Protein AF-0000000071820825 (afdb_homodimer)

pLDDT: mean 94.65, std 11.96, range [25.17, 98.94]

Solvent-accessible surface area (backbone atoms only — not comparable to full-atom values): 26387 Å² total; per-residue (Å²): 129,80,73,72,70,77,74,77,77,61,36,36,27,35,42,45,42,63,67,57,82,68,52,68,58,59,49,50,55,56,37,47,75,71,76,25,38,30,39,30,48,27,35,59,26,36,46,79,35,61,84,69,63,40,46,69,58,49,43,50,41,25,64,74,67,59,35,50,36,32,28,35,29,66,61,74,85,59,43,37,18,34,62,46,63,53,50,22,51,19,46,36,51,45,36,46,52,41,44,52,52,24,48,67,49,67,25,77,25,27,36,40,71,56,35,60,36,52,63,85,50,47,67,69,56,38,51,50,23,51,50,34,14,34,52,33,51,34,54,44,29,55,50,18,51,75,68,72,32,27,31,16,47,31,36,43,50,55,48,91,67,40,45,40,43,23,38,41,63,66,41,32,51,54,46,49,59,67,37,65,64,62,62,82,20,44,27,22,23,46,30,42,29,27,19,38,31,49,74,37,64,52,63,56,44,39,72,72,50,40,86,41,34,46,31,30,39,43,26,27,58,90,40,78,46,89,67,40,34,63,36,34,49,47,66,63,53,43,61,72,55,63,28,53,33,35,30,34,48,36,85,43,72,67,38,49,48,49,20,72,68,36,67,69,118,130,79,74,70,70,78,73,76,76,60,35,38,27,34,43,45,43,64,67,56,84,67,52,69,58,59,49,49,55,56,36,46,75,70,76,24,39,29,39,30,48,27,36,58,27,36,46,78,36,60,82,70,61,41,47,70,58,50,42,50,40,25,64,75,66,59,37,48,38,32,26,33,29,67,62,73,86,58,42,35,18,34,62,45,63,53,49,20,50,20,47,37,52,46,37,46,51,41,44,52,50,24,49,67,49,66,24,78,25,28,36,40,70,56,36,59,34,53,63,87,49,47,68,70,55,36,50,49,22,50,51,34,14,33,52,34,50,32,54,43,27,54,49,18,51,75,69,71,31,26,30,17,47,31,36,42,50,54,48,92,67,39,45,40,42,24,39,41,61,68,42,31,51,54,47,49,60,69,37,64,64,61,62,82,21,43,27,22,22,46,30,43,28,28,19,39,31,49,72,38,65,51,64,56,44,38,72,72,48,42,86,40,32,46,32,30,37,42,27,27,58,87,41,80,47,88,65,40,33,64,36,34,49,46,66,63,53,42,61,73,54,63,26,52,34,34,31,35,48,36,85,43,72,67,38,49,48,50,20,70,68,36,68,68,118

Structure (mmCIF, N/CA/C/O backbone):
data_AF-0000000071820825-model_v1
#
loop_
_entity.id
_entity.type
_entity.pdbx_description
1 polymer 'YfiH family protein'
#
loop_
_atom_site.group_PDB
_atom_site.id
_atom_site.type_symbol
_atom_site.label_atom_id
_atom_site.label_alt_id
_atom_site.label_comp_id
_atom_site.label_asym_id
_atom_site.label_entity_id
_atom_site.label_seq_id
_atom_site.pdbx_PDB_ins_code
_atom_site.Cartn_x
_atom_site.Cartn_y
_atom_site.Cartn_z
_atom_site.occupancy
_atom_site.B_iso_or_equiv
_atom_site.auth_seq_id
_atom_site.auth_comp_id
_atom_site.auth_asym_id
_atom_site.auth_atom_id
_atom_site.pdbx_PDB_model_num
ATOM 1 N N . MET A 1 1 ? 7.223 -48.406 1.362 1 25.17 1 MET A N 1
ATOM 2 C CA . MET A 1 1 ? 7.625 -47.094 0.885 1 25.17 1 MET A CA 1
ATOM 3 C C . MET A 1 1 ? 6.848 -46.688 -0.371 1 25.17 1 MET A C 1
ATOM 5 O O . MET A 1 1 ? 7.004 -47.344 -1.418 1 25.17 1 MET A O 1
ATOM 9 N N . SER A 1 2 ? 5.594 -46.375 -0.219 1 29.52 2 SER A N 1
ATOM 10 C CA . SER A 1 2 ? 4.672 -46.188 -1.338 1 29.52 2 SER A CA 1
ATOM 11 C C . SER A 1 2 ? 5.238 -45.25 -2.391 1 29.52 2 SER A C 1
ATOM 13 O O . SER A 1 2 ? 5.812 -44.219 -2.055 1 29.52 2 SER A O 1
ATOM 15 N N . GLU A 1 3 ? 5.707 -45.719 -3.484 1 28.45 3 GLU A N 1
ATOM 16 C CA . GLU A 1 3 ? 6.23 -44.938 -4.586 1 28.45 3 GLU A CA 1
ATOM 17 C C . GLU A 1 3 ? 5.336 -43.719 -4.867 1 28.45 3 GLU A C 1
ATOM 19 O O . GLU A 1 3 ? 4.145 -43.875 -5.137 1 28.45 3 GLU A O 1
ATOM 24 N N . ALA A 1 4 ? 5.578 -42.656 -4.219 1 41.69 4 ALA A N 1
ATOM 25 C CA . ALA A 1 4 ? 4.883 -41.406 -4.582 1 41.69 4 ALA A CA 1
ATOM 26 C C . ALA A 1 4 ? 4.676 -41.312 -6.09 1 41.69 4 ALA A C 1
ATOM 28 O O . ALA A 1 4 ? 5.609 -41.531 -6.863 1 41.69 4 ALA A O 1
ATOM 29 N N . THR A 1 5 ? 3.598 -41.719 -6.582 1 36.91 5 THR A N 1
ATOM 30 C CA . THR A 1 5 ? 3.289 -41.562 -8 1 36.91 5 THR A CA 1
ATOM 31 C C . THR A 1 5 ? 4.035 -40.344 -8.578 1 36.91 5 THR A C 1
ATOM 33 O O . THR A 1 5 ? 4.039 -39.281 -7.992 1 36.91 5 THR A O 1
ATOM 36 N N . PRO A 1 6 ? 4.898 -40.562 -9.633 1 41.31 6 PRO A N 1
ATOM 37 C CA . PRO A 1 6 ? 5.594 -39.438 -10.234 1 41.31 6 PRO A CA 1
ATOM 38 C C . PRO A 1 6 ? 4.664 -38.281 -10.539 1 41.31 6 PRO A C 1
ATOM 40 O O . PRO A 1 6 ? 3.59 -38.469 -11.117 1 41.31 6 PRO A O 1
ATOM 43 N N . VAL A 1 7 ? 4.488 -37.344 -9.75 1 44.97 7 VAL A N 1
ATOM 44 C CA . VAL A 1 7 ? 3.756 -36.125 -10.062 1 44.97 7 VAL A CA 1
ATOM 45 C C . VAL A 1 7 ? 3.938 -35.781 -11.539 1 44.97 7 VAL A C 1
ATOM 47 O O . VAL A 1 7 ? 5.066 -35.688 -12.031 1 44.97 7 VAL A O 1
ATOM 50 N N . GLN A 1 8 ? 3.096 -36.281 -12.531 1 51.88 8 GLN A N 1
ATOM 51 C CA . GLN A 1 8 ? 3.066 -35.875 -13.938 1 51.88 8 GLN A CA 1
ATOM 52 C C . GLN A 1 8 ? 3.469 -34.406 -14.094 1 51.88 8 GLN A C 1
ATOM 54 O O . GLN A 1 8 ? 2.816 -33.5 -13.547 1 51.88 8 GLN A O 1
ATOM 59 N N . ARG A 1 9 ? 4.797 -34.031 -14.141 1 66.06 9 ARG A N 1
ATOM 60 C CA . ARG A 1 9 ? 5.352 -32.719 -14.477 1 66.06 9 ARG A CA 1
ATOM 61 C C . ARG A 1 9 ? 5.277 -32.469 -15.977 1 66.06 9 ARG A C 1
ATOM 63 O O . ARG A 1 9 ? 5.324 -33.375 -16.781 1 66.06 9 ARG A O 1
ATOM 70 N N . PRO A 1 10 ? 4.898 -31.156 -16.406 1 91.75 10 PRO A N 1
ATOM 71 C CA . PRO A 1 10 ? 4.492 -29.906 -15.758 1 91.75 10 PRO A CA 1
ATOM 72 C C . PRO A 1 10 ? 2.986 -29.828 -15.516 1 91.75 10 PRO A C 1
ATOM 74 O O . PRO A 1 10 ? 2.211 -30.516 -16.188 1 91.75 10 PRO A O 1
ATOM 77 N N . ARG A 1 11 ? 2.525 -29.109 -14.523 1 97.19 11 ARG A N 1
ATOM 78 C CA . ARG A 1 11 ? 1.131 -28.797 -14.234 1 97.19 11 ARG A CA 1
ATOM 79 C C . ARG A 1 11 ? 0.705 -27.516 -14.938 1 97.19 11 ARG A C 1
ATOM 81 O O . ARG A 1 11 ? 1.482 -26.562 -15.031 1 97.19 11 ARG A O 1
ATOM 88 N N . PHE A 1 12 ? -0.521 -27.547 -15.469 1 98.25 12 PHE A N 1
ATOM 89 C CA . PHE A 1 12 ? -1.112 -26.375 -16.094 1 98.25 12 PHE A CA 1
ATOM 90 C C . PHE A 1 12 ? -2.416 -25.984 -15.414 1 98.25 12 PHE A C 1
ATOM 92 O O . PHE A 1 12 ? -3.217 -26.859 -15.055 1 98.25 12 PHE A O 1
ATOM 99 N N . GLY A 1 13 ? -2.625 -24.766 -15.141 1 98.44 13 GLY A N 1
ATOM 100 C CA . GLY A 1 13 ? -3.852 -24.281 -14.523 1 98.44 13 GLY A CA 1
ATOM 101 C C . GLY A 1 13 ? -4.039 -22.781 -14.648 1 98.44 13 GLY A C 1
ATOM 102 O O . GLY A 1 13 ? -3.65 -22.188 -15.656 1 98.44 13 GLY A O 1
ATOM 103 N N . ALA A 1 14 ? -4.836 -22.203 -13.766 1 98.62 14 ALA A N 1
ATOM 104 C CA . ALA A 1 14 ? -5.145 -20.766 -13.758 1 98.62 14 ALA A CA 1
ATOM 105 C C . ALA A 1 14 ? -5.277 -20.25 -12.328 1 98.62 14 ALA A C 1
ATOM 107 O O . ALA A 1 14 ? -5.426 -21.031 -11.383 1 98.62 14 ALA A O 1
ATOM 108 N N . SER A 1 15 ? -5.094 -18.969 -12.227 1 98.31 15 SER A N 1
ATOM 109 C CA . SER A 1 15 ? -5.18 -18.344 -10.914 1 98.31 15 SER A CA 1
ATOM 110 C C . SER A 1 15 ? -6.594 -17.828 -10.641 1 98.31 15 SER A C 1
ATOM 112 O O . SER A 1 15 ? -7.328 -17.484 -11.57 1 98.31 15 SER A O 1
ATOM 114 N N . MET A 1 16 ? -6.934 -17.812 -9.414 1 95.88 16 MET A N 1
ATOM 115 C CA . MET A 1 16 ? -8.211 -17.234 -8.992 1 95.88 16 MET A CA 1
ATOM 116 C C . MET A 1 16 ? -8.039 -15.789 -8.57 1 95.88 16 MET A C 1
ATOM 118 O O . MET A 1 16 ? -7.555 -15.508 -7.469 1 95.88 16 MET A O 1
ATOM 122 N N . ASP A 1 17 ? -8.523 -14.914 -9.438 1 90.31 17 ASP A N 1
ATOM 123 C CA . ASP A 1 17 ? -8.445 -13.469 -9.25 1 90.31 17 ASP A CA 1
ATOM 124 C C . ASP A 1 17 ? -9.469 -12.992 -8.227 1 90.31 17 ASP A C 1
ATOM 126 O O . ASP A 1 17 ? -10.477 -13.664 -7.992 1 90.31 17 ASP A O 1
ATOM 130 N N . ILE A 1 18 ? -9.219 -11.836 -7.613 1 93.25 18 ILE A N 1
ATOM 131 C CA . ILE A 1 18 ? -10.117 -11.266 -6.617 1 93.25 18 ILE A CA 1
ATOM 132 C C . ILE A 1 18 ? -11.484 -10.992 -7.25 1 93.25 18 ILE A C 1
ATOM 134 O O . ILE A 1 18 ? -12.492 -10.898 -6.551 1 93.25 18 ILE A O 1
ATOM 138 N N . ARG A 1 19 ? -11.547 -10.977 -8.562 1 90.31 19 ARG A N 1
ATOM 139 C CA . ARG A 1 19 ? -12.773 -10.688 -9.297 1 90.31 19 ARG A CA 1
ATOM 140 C C . ARG A 1 19 ? -13.672 -11.922 -9.352 1 90.31 19 ARG A C 1
ATOM 142 O O . ARG A 1 19 ? -14.859 -11.82 -9.688 1 90.31 19 ARG A O 1
ATOM 149 N N . TYR A 1 20 ? -13.047 -13.055 -9.094 1 89.88 20 TYR A N 1
ATOM 150 C CA . TYR A 1 20 ? -13.82 -14.289 -9.219 1 89.88 20 TYR A CA 1
ATOM 151 C C . TYR A 1 20 ? -14.766 -14.461 -8.039 1 89.88 20 TYR A C 1
ATOM 153 O O . TYR A 1 20 ? -14.414 -14.141 -6.898 1 89.88 20 TYR A O 1
ATOM 161 N N . ALA A 1 21 ? -15.969 -14.891 -8.336 1 84.56 21 ALA A N 1
ATOM 162 C CA . ALA A 1 21 ? -16.953 -15.211 -7.297 1 84.56 21 ALA A CA 1
ATOM 163 C C . ALA A 1 21 ? -17.109 -16.719 -7.137 1 84.56 21 ALA A C 1
ATOM 165 O O . ALA A 1 21 ? -17.828 -17.188 -6.262 1 84.56 21 ALA A O 1
ATOM 166 N N . ASP A 1 22 ? -16.391 -17.453 -7.734 1 87.12 22 ASP A N 1
ATOM 167 C CA . ASP A 1 22 ? -16.5 -18.906 -7.762 1 87.12 22 ASP A CA 1
ATOM 168 C C . ASP A 1 22 ? -15.977 -19.531 -6.465 1 87.12 22 ASP A C 1
ATOM 170 O O . ASP A 1 22 ? -15.039 -19 -5.855 1 87.12 22 ASP A O 1
ATOM 174 N N . GLU A 1 23 ? -16.594 -20.609 -6.133 1 96.06 23 GLU A N 1
ATOM 175 C CA . GLU A 1 23 ? -15.945 -21.5 -5.176 1 96.06 23 GLU A CA 1
ATOM 176 C C . GLU A 1 23 ? -14.742 -22.203 -5.805 1 96.06 23 GLU A C 1
ATOM 178 O O . GLU A 1 23 ? -14.719 -22.438 -7.016 1 96.06 23 GLU A O 1
ATOM 183 N N . VAL A 1 24 ? -13.766 -22.562 -4.965 1 98.38 24 VAL A N 1
ATOM 184 C CA . VAL A 1 24 ? -12.562 -23.219 -5.453 1 98.38 24 VAL A CA 1
ATOM 185 C C . VAL A 1 24 ? -12.93 -24.531 -6.148 1 98.38 24 VAL A C 1
ATOM 187 O O . VAL A 1 24 ? -12.391 -24.844 -7.215 1 98.38 24 VAL A O 1
ATOM 190 N N . ALA A 1 25 ? -13.93 -25.234 -5.621 1 98.31 25 ALA A N 1
ATOM 191 C CA . ALA A 1 25 ? -14.359 -26.516 -6.203 1 98.31 25 ALA A CA 1
ATOM 192 C C . ALA A 1 25 ? -14.938 -26.297 -7.602 1 98.31 25 ALA A C 1
ATOM 194 O O . ALA A 1 25 ? -14.609 -27.047 -8.531 1 98.31 25 ALA A O 1
ATOM 195 N N . SER A 1 26 ? -15.758 -25.312 -7.656 1 98.06 26 SER A N 1
ATOM 196 C CA . SER A 1 26 ? -16.359 -25 -8.945 1 98.06 26 SER A CA 1
ATOM 197 C C . SER A 1 26 ? -15.297 -24.625 -9.977 1 98.06 26 SER A C 1
ATOM 199 O O . SER A 1 26 ? -15.375 -25.047 -11.133 1 98.06 26 SER A O 1
ATOM 201 N N . PHE A 1 27 ? -14.367 -23.891 -9.602 1 98.25 27 PHE A N 1
ATOM 202 C CA . PHE A 1 27 ? -13.305 -23.453 -10.5 1 98.25 27 PHE A CA 1
ATOM 203 C C . PHE A 1 27 ? -12.422 -24.625 -10.906 1 98.25 27 PHE A C 1
ATOM 205 O O . PHE A 1 27 ? -12.039 -24.75 -12.07 1 98.25 27 PHE A O 1
ATOM 212 N N . ALA A 1 28 ? -12.07 -25.484 -9.977 1 98.5 28 ALA A N 1
ATOM 213 C CA . ALA A 1 28 ? -11.312 -26.703 -10.266 1 98.5 28 ALA A CA 1
ATOM 214 C C . ALA A 1 28 ? -12.031 -27.562 -11.305 1 98.5 28 ALA A C 1
ATOM 216 O O . ALA A 1 28 ? -11.414 -28.031 -12.266 1 98.5 28 ALA A O 1
ATOM 217 N N . GLY A 1 29 ? -13.336 -27.719 -11.078 1 98.31 29 GLY A N 1
ATOM 218 C CA . GLY A 1 29 ? -14.117 -28.484 -12.039 1 98.31 29 GLY A CA 1
ATOM 219 C C . GLY A 1 29 ? -14.094 -27.875 -13.43 1 98.31 29 GLY A C 1
ATOM 220 O O . GLY A 1 29 ? -13.969 -28.594 -14.422 1 98.31 29 GLY A O 1
ATOM 221 N N . PHE A 1 30 ? -14.188 -26.594 -13.445 1 98.06 30 PHE A N 1
ATOM 222 C CA . PHE A 1 30 ? -14.125 -25.859 -14.703 1 98.06 30 PHE A CA 1
ATOM 223 C C . PHE A 1 30 ? -12.797 -26.109 -15.406 1 98.06 30 PHE A C 1
ATOM 225 O O . PHE A 1 30 ? -12.766 -26.422 -16.594 1 98.06 30 PHE A O 1
ATOM 232 N N . LEU A 1 31 ? -11.688 -26.031 -14.703 1 98.06 31 LEU A N 1
ATOM 233 C CA . LEU A 1 31 ? -10.359 -26.203 -15.281 1 98.06 31 LEU A CA 1
ATOM 234 C C . LEU A 1 31 ? -10.195 -27.625 -15.828 1 98.06 31 LEU A C 1
ATOM 236 O O . LEU A 1 31 ? -9.609 -27.812 -16.891 1 98.06 31 LEU A O 1
ATOM 240 N N . ARG A 1 32 ? -10.766 -28.578 -15.172 1 97.69 32 ARG A N 1
ATOM 241 C CA . ARG A 1 32 ? -10.594 -29.969 -15.547 1 97.69 32 ARG A CA 1
ATOM 242 C C . ARG A 1 32 ? -11.281 -30.266 -16.875 1 97.69 32 ARG A C 1
ATOM 244 O O . ARG A 1 32 ? -10.883 -31.188 -17.594 1 97.69 32 ARG A O 1
ATOM 251 N N . ARG A 1 33 ? -12.234 -29.453 -17.203 1 96.94 33 ARG A N 1
ATOM 252 C CA . ARG A 1 33 ? -12.906 -29.609 -18.5 1 96.94 33 ARG A CA 1
ATOM 253 C C . ARG A 1 33 ? -11.945 -29.328 -19.656 1 96.94 33 ARG A C 1
ATOM 255 O O . ARG A 1 33 ? -12.195 -29.75 -20.781 1 96.94 33 ARG A O 1
ATOM 262 N N . PHE A 1 34 ? -10.852 -28.656 -19.359 1 95.69 34 PHE A N 1
ATOM 263 C CA . PHE A 1 34 ? -9.906 -28.266 -20.391 1 95.69 34 PHE A CA 1
ATOM 264 C C . PHE A 1 34 ? -8.562 -28.938 -20.188 1 95.69 34 PHE A C 1
ATOM 266 O O . PHE A 1 34 ? -7.543 -28.469 -20.703 1 95.69 34 PHE A O 1
ATOM 273 N N . ASP A 1 35 ? -8.516 -29.938 -19.406 1 94.12 35 ASP A N 1
ATOM 274 C CA . ASP A 1 35 ? -7.316 -30.703 -19.094 1 94.12 35 ASP A CA 1
ATOM 275 C C . ASP A 1 35 ? -6.285 -29.844 -18.375 1 94.12 35 ASP A C 1
ATOM 277 O O . ASP A 1 35 ? -5.082 -29.953 -18.625 1 94.12 35 ASP A O 1
ATOM 281 N N . LEU A 1 36 ? -6.75 -28.906 -17.656 1 97.75 36 LEU A N 1
ATOM 282 C CA . LEU A 1 36 ? -5.941 -28.141 -16.719 1 97.75 36 LEU A CA 1
ATOM 283 C C . LEU A 1 36 ? -6.074 -28.703 -15.305 1 97.75 36 LEU A C 1
ATOM 285 O O . LEU A 1 36 ? -7.172 -29.062 -14.883 1 97.75 36 LEU A O 1
ATOM 289 N N . ASN A 1 37 ? -4.949 -28.812 -14.617 1 98.19 37 ASN A N 1
ATOM 290 C CA . ASN A 1 37 ? -4.988 -29.547 -13.359 1 98.19 37 ASN A CA 1
ATOM 291 C C . ASN A 1 37 ? -4.227 -28.812 -12.258 1 98.19 37 ASN A C 1
ATOM 293 O O . ASN A 1 37 ? -3.602 -29.453 -11.398 1 98.19 37 ASN A O 1
ATOM 297 N N . HIS A 1 38 ? -4.207 -27.516 -12.281 1 98.69 38 HIS A N 1
ATOM 298 C CA . HIS A 1 38 ? -3.551 -26.688 -11.281 1 98.69 38 HIS A CA 1
ATOM 299 C C . HIS A 1 38 ? -4.371 -25.438 -10.977 1 98.69 38 HIS A C 1
ATOM 301 O O . HIS A 1 38 ? -4.93 -24.828 -11.891 1 98.69 38 HIS A O 1
ATOM 307 N N . VAL A 1 39 ? -4.492 -25.062 -9.688 1 98.81 39 VAL A N 1
ATOM 308 C CA . VAL A 1 39 ? -5.168 -23.844 -9.242 1 98.81 39 VAL A CA 1
ATOM 309 C C . VAL A 1 39 ? -4.203 -22.984 -8.43 1 98.81 39 VAL A C 1
ATOM 311 O O . VAL A 1 39 ? -3.604 -23.453 -7.465 1 98.81 39 VAL A O 1
ATOM 314 N N . GLU A 1 40 ? -3.992 -21.812 -8.859 1 98.88 40 GLU A N 1
ATOM 315 C CA . GLU A 1 40 ? -3.309 -20.859 -7.98 1 98.88 40 GLU A CA 1
ATOM 316 C C . GLU A 1 40 ? -4.305 -20.078 -7.137 1 98.88 40 GLU A C 1
ATOM 318 O O . GLU A 1 40 ? -5.156 -19.359 -7.68 1 98.88 40 GLU A O 1
ATOM 323 N N . LEU A 1 41 ? -4.199 -20.219 -5.867 1 98.62 41 LEU A N 1
ATOM 324 C CA . LEU A 1 41 ? -5.027 -19.484 -4.918 1 98.62 41 LEU A CA 1
ATOM 325 C C . LEU A 1 41 ? -4.398 -18.141 -4.566 1 98.62 41 LEU A C 1
ATOM 327 O O . LEU A 1 41 ? -3.338 -18.094 -3.938 1 98.62 41 LEU A O 1
ATOM 331 N N . ARG A 1 42 ? -5.047 -17.078 -4.941 1 98.25 42 ARG A N 1
ATOM 332 C CA . ARG A 1 42 ? -4.508 -15.758 -4.645 1 98.25 42 ARG A CA 1
ATOM 333 C C . ARG A 1 42 ? -5.027 -15.242 -3.307 1 98.25 42 ARG A C 1
ATOM 335 O O . ARG A 1 42 ? -6.227 -15.305 -3.035 1 98.25 42 ARG A O 1
ATOM 342 N N . ALA A 1 43 ? -4.133 -14.648 -2.531 1 97.25 43 ALA A N 1
ATOM 343 C CA . ALA A 1 43 ? -4.504 -14.117 -1.221 1 97.25 43 ALA A CA 1
ATOM 344 C C . ALA A 1 43 ? -5.637 -13.102 -1.338 1 97.25 43 ALA A C 1
ATOM 346 O O . ALA A 1 43 ? -6.539 -13.07 -0.498 1 97.25 43 ALA A O 1
ATOM 347 N N . GLY A 1 44 ? -5.656 -12.234 -2.314 1 95.88 44 GLY A N 1
ATOM 348 C CA . GLY A 1 44 ? -6.734 -11.281 -2.508 1 95.88 44 GLY A CA 1
ATOM 349 C C . GLY A 1 44 ? -8.102 -11.93 -2.57 1 95.88 44 GLY A C 1
ATOM 350 O O . GLY A 1 44 ? -9.039 -11.477 -1.907 1 95.88 44 GLY A O 1
ATOM 351 N N . TYR A 1 45 ? -8.195 -13.023 -3.375 1 96.5 45 TYR A N 1
ATOM 352 C CA . TYR A 1 45 ? -9.43 -13.797 -3.494 1 96.5 45 TYR A CA 1
ATOM 353 C C . TYR A 1 45 ? -9.812 -14.422 -2.158 1 96.5 45 TYR A C 1
ATOM 355 O O . TYR A 1 45 ? -10.953 -14.281 -1.703 1 96.5 45 TYR A O 1
ATOM 363 N N . LEU A 1 46 ? -8.859 -15.031 -1.512 1 97.12 46 LEU A N 1
ATOM 364 C CA . LEU A 1 46 ? -9.117 -15.727 -0.256 1 97.12 46 LEU A CA 1
ATOM 365 C C . LEU A 1 46 ? -9.5 -14.734 0.842 1 97.12 46 LEU A C 1
ATOM 367 O O . LEU A 1 46 ? -10.266 -15.078 1.749 1 97.12 46 LEU A O 1
ATOM 371 N N . ASP A 1 47 ? -8.969 -13.516 0.752 1 96.69 47 ASP A N 1
ATOM 372 C CA . ASP A 1 47 ? -9.242 -12.508 1.77 1 96.69 47 ASP A CA 1
ATOM 373 C C . ASP A 1 47 ? -10.695 -12.047 1.716 1 96.69 47 ASP A C 1
ATOM 375 O O . ASP A 1 47 ? -11.281 -11.703 2.744 1 96.69 47 ASP A O 1
ATOM 379 N N . VAL A 1 48 ? -11.273 -12.055 0.505 1 96.06 48 VAL A N 1
ATOM 380 C CA . VAL A 1 48 ? -12.648 -11.578 0.39 1 96.06 48 VAL A CA 1
ATOM 381 C C . VAL A 1 48 ? -13.609 -12.766 0.358 1 96.06 48 VAL A C 1
ATOM 383 O O . VAL A 1 48 ? -14.828 -12.594 0.323 1 96.06 48 VAL A O 1
ATOM 386 N N . GLN A 1 49 ? -13.039 -13.992 0.34 1 94.44 49 GLN A N 1
ATOM 387 C CA . GLN A 1 49 ? -13.773 -15.242 0.449 1 94.44 49 GLN A CA 1
ATOM 388 C C . GLN A 1 49 ? -13.188 -16.141 1.533 1 94.44 49 GLN A C 1
ATOM 390 O O . GLN A 1 49 ? -12.68 -17.234 1.241 1 94.44 49 GLN A O 1
ATOM 395 N N . PRO A 1 50 ? -13.359 -15.727 2.775 1 90.31 50 PRO A N 1
ATOM 396 C CA . PRO A 1 50 ? -12.633 -16.422 3.846 1 90.31 50 PRO A CA 1
ATOM 397 C C . PRO A 1 50 ? -13.055 -17.875 3.994 1 90.31 50 PRO A C 1
ATOM 399 O O . PRO A 1 50 ? -12.258 -18.703 4.453 1 90.31 50 PRO A O 1
ATOM 402 N N . GLY A 1 51 ? -14.203 -18.234 3.623 1 91.62 51 GLY A N 1
ATOM 403 C CA . GLY A 1 51 ? -14.656 -19.609 3.672 1 91.62 51 GLY A CA 1
ATOM 404 C C . GLY A 1 51 ? -13.852 -20.531 2.773 1 91.62 51 GLY A C 1
ATOM 405 O O . GLY A 1 51 ? -13.828 -21.75 2.982 1 91.62 51 GLY A O 1
ATOM 406 N N . GLU A 1 52 ? -13.18 -20 1.8 1 94.69 52 GLU A N 1
ATOM 407 C CA . GLU A 1 52 ? -12.445 -20.781 0.817 1 94.69 52 GLU A CA 1
ATOM 408 C C . GLU A 1 52 ? -11.023 -21.062 1.291 1 94.69 52 GLU A C 1
ATOM 410 O O . GLU A 1 52 ? -10.273 -21.797 0.632 1 94.69 52 GLU A O 1
ATOM 415 N N . ARG A 1 53 ? -10.633 -20.578 2.463 1 95.38 53 ARG A N 1
ATOM 416 C CA . ARG A 1 53 ? -9.273 -20.719 2.971 1 95.38 53 ARG A CA 1
ATOM 417 C C . ARG A 1 53 ? -9.141 -21.984 3.82 1 95.38 53 ARG A C 1
ATOM 419 O O . ARG A 1 53 ? -8.031 -22.344 4.219 1 95.38 53 ARG A O 1
ATOM 426 N N . ASP A 1 54 ? -10.125 -22.719 3.977 1 97.12 54 ASP A N 1
ATOM 427 C CA . ASP A 1 54 ? -10.109 -23.906 4.824 1 97.12 54 ASP A CA 1
ATOM 428 C C . ASP A 1 54 ? -9.25 -25.016 4.211 1 97.12 54 ASP A C 1
ATOM 430 O O . ASP A 1 54 ? -9.578 -25.547 3.148 1 97.12 54 ASP A O 1
ATOM 434 N N . ALA A 1 55 ? -8.203 -25.406 4.906 1 98.25 55 ALA A N 1
ATOM 435 C CA . ALA A 1 55 ? -7.215 -26.344 4.383 1 98.25 55 ALA A CA 1
ATOM 436 C C . ALA A 1 55 ? -7.844 -27.703 4.121 1 98.25 55 ALA A C 1
ATOM 438 O O . ALA A 1 55 ? -7.535 -28.359 3.123 1 98.25 55 ALA A O 1
ATOM 439 N N . GLU A 1 56 ? -8.68 -28.125 5.027 1 98.19 56 GLU A N 1
ATOM 440 C CA . GLU A 1 56 ? -9.328 -29.422 4.855 1 98.19 56 GLU A CA 1
ATOM 441 C C . GLU A 1 56 ? -10.188 -29.453 3.594 1 98.19 56 GLU A C 1
ATOM 443 O O . GLU A 1 56 ? -10.141 -30.406 2.818 1 98.19 56 GLU A O 1
ATOM 448 N N . ARG A 1 57 ? -10.891 -28.406 3.449 1 97.88 57 ARG A N 1
ATOM 449 C CA . ARG A 1 57 ? -11.734 -28.297 2.262 1 97.88 57 ARG A CA 1
ATOM 450 C C . ARG A 1 57 ? -10.891 -28.25 0.994 1 97.88 57 ARG A C 1
ATOM 452 O O . ARG A 1 57 ? -11.211 -28.891 -0.002 1 97.88 57 ARG A O 1
ATOM 459 N N . LEU A 1 58 ? -9.867 -27.5 1.019 1 98.69 58 LEU A N 1
ATOM 460 C CA . LEU A 1 58 ? -9 -27.359 -0.143 1 98.69 58 LEU A CA 1
ATOM 461 C C . LEU A 1 58 ? -8.344 -28.703 -0.486 1 98.69 58 LE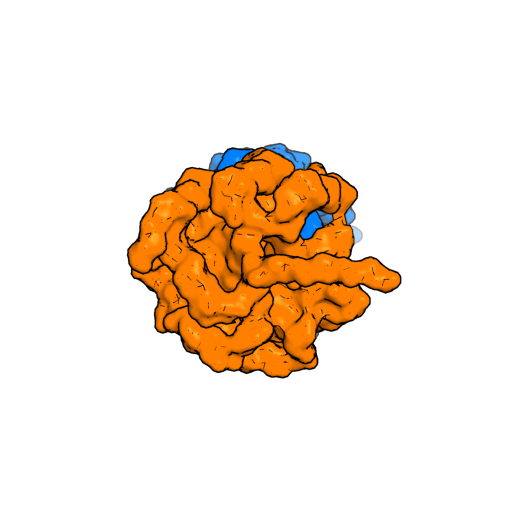U A C 1
ATOM 463 O O . LEU A 1 58 ? -8.227 -29.047 -1.661 1 98.69 58 LEU A O 1
ATOM 467 N N . ARG A 1 59 ? -7.969 -29.438 0.492 1 98.62 59 ARG A N 1
ATOM 468 C CA . ARG A 1 59 ? -7.402 -30.766 0.255 1 98.62 59 ARG A CA 1
ATOM 469 C C . ARG A 1 59 ? -8.43 -31.703 -0.372 1 98.62 59 ARG A C 1
ATOM 471 O O . ARG A 1 59 ? -8.102 -32.5 -1.266 1 98.62 59 ARG A O 1
ATOM 478 N N . ALA A 1 60 ? -9.617 -31.609 0.153 1 98.56 60 ALA A N 1
ATOM 479 C CA . ALA A 1 60 ? -10.688 -32.438 -0.4 1 98.56 60 ALA A CA 1
ATOM 480 C C . ALA A 1 60 ? -10.922 -32.094 -1.873 1 98.56 60 ALA A C 1
ATOM 482 O O . ALA A 1 60 ? -11.133 -33 -2.688 1 98.56 60 ALA A O 1
ATOM 483 N N . VAL A 1 61 ? -10.93 -30.844 -2.191 1 98.56 61 VAL A N 1
ATOM 484 C CA . VAL A 1 61 ? -11.109 -30.406 -3.57 1 98.56 61 VAL A CA 1
ATOM 485 C C . VAL A 1 61 ? -9.977 -30.938 -4.438 1 98.56 61 VAL A C 1
ATOM 487 O O . VAL A 1 61 ? -10.203 -31.422 -5.543 1 98.56 61 VAL A O 1
ATOM 490 N N . ALA A 1 62 ? -8.758 -30.859 -3.979 1 98.62 62 ALA A N 1
ATOM 491 C CA . ALA A 1 62 ? -7.598 -31.344 -4.719 1 98.62 62 ALA A CA 1
ATOM 492 C C . ALA A 1 62 ? -7.719 -32.844 -5.016 1 98.62 62 ALA A C 1
ATOM 494 O O . ALA A 1 62 ? -7.391 -33.281 -6.113 1 98.62 62 ALA A O 1
ATOM 495 N N . GLU A 1 63 ? -8.18 -33.562 -4.031 1 98.25 63 GLU A N 1
ATOM 496 C CA . GLU A 1 63 ? -8.359 -35 -4.195 1 98.25 63 GLU A CA 1
ATOM 497 C C . GLU A 1 63 ? -9.484 -35.312 -5.176 1 98.25 63 GLU A C 1
ATOM 499 O O . GLU A 1 63 ? -9.328 -36.156 -6.062 1 98.25 63 GLU A O 1
ATOM 504 N N . GLU A 1 64 ? -10.523 -34.625 -4.969 1 98.44 64 GLU A N 1
ATOM 505 C CA . GLU A 1 64 ? -11.719 -34.875 -5.773 1 98.44 64 GLU A CA 1
ATOM 506 C C . GLU A 1 64 ? -11.461 -34.594 -7.246 1 98.44 64 GLU A C 1
ATOM 508 O O . GLU A 1 64 ? -11.867 -35.375 -8.125 1 98.44 64 GLU A O 1
ATOM 513 N N . PHE A 1 65 ? -10.758 -33.5 -7.539 1 98.25 65 PHE A N 1
ATOM 514 C CA . PHE A 1 65 ? -10.633 -33.062 -8.922 1 98.25 65 PHE A CA 1
ATOM 515 C C . PHE A 1 65 ? -9.242 -33.344 -9.469 1 98.25 65 PHE A C 1
ATOM 517 O O . PHE A 1 65 ? -8.961 -33.094 -10.641 1 98.25 65 PHE A O 1
ATOM 524 N N . ASP A 1 66 ? -8.336 -33.844 -8.625 1 97.5 66 ASP A N 1
ATOM 525 C CA . ASP A 1 66 ? -6.953 -34.125 -9 1 97.5 66 ASP A CA 1
ATOM 526 C C . ASP A 1 66 ? -6.254 -32.875 -9.5 1 97.5 66 ASP A C 1
ATOM 528 O O . ASP A 1 66 ? -5.723 -32.844 -10.609 1 97.5 66 ASP A O 1
ATOM 532 N N . VAL A 1 67 ? -6.301 -31.875 -8.633 1 98.38 67 VAL A N 1
ATOM 533 C CA . VAL A 1 67 ? -5.602 -30.641 -8.945 1 98.38 67 VAL A CA 1
ATOM 534 C C . VAL A 1 67 ? -4.531 -30.375 -7.891 1 98.38 67 VAL A C 1
ATOM 536 O O . VAL A 1 67 ? -4.613 -30.875 -6.77 1 98.38 67 VAL A O 1
ATOM 539 N N . SER A 1 68 ? -3.48 -29.672 -8.289 1 98.62 68 SER A N 1
ATOM 540 C CA . SER A 1 68 ? -2.463 -29.156 -7.379 1 98.62 68 SER A CA 1
ATOM 541 C C . SER A 1 68 ? -2.66 -27.672 -7.121 1 98.62 68 SER A C 1
ATOM 543 O O . SER A 1 68 ? -3.502 -27.031 -7.758 1 98.62 68 SER A O 1
ATOM 545 N N . TYR A 1 69 ? -1.92 -27.141 -6.098 1 98.81 69 TYR A N 1
ATOM 546 C CA . TYR A 1 69 ? -2.082 -25.734 -5.734 1 98.81 69 TYR A CA 1
ATOM 547 C C . TYR A 1 69 ? -0.743 -25.016 -5.754 1 98.81 69 TYR A C 1
ATOM 549 O O . TYR A 1 69 ? 0.306 -25.625 -5.539 1 98.81 69 TYR A O 1
ATOM 557 N N . THR A 1 70 ? -0.696 -23.797 -6.051 1 98.88 70 THR A N 1
ATOM 558 C CA . THR A 1 70 ? 0.2 -22.75 -5.562 1 98.88 70 THR A CA 1
ATOM 559 C C . THR A 1 70 ? -0.588 -21.641 -4.895 1 98.88 70 THR A C 1
ATOM 561 O O . THR A 1 70 ? -1.806 -21.531 -5.062 1 98.88 70 THR A O 1
ATOM 564 N N . VAL A 1 71 ? 0.093 -20.859 -4.078 1 98.88 71 VAL A N 1
ATOM 565 C CA . VAL A 1 71 ? -0.556 -19.75 -3.389 1 98.88 71 VAL A CA 1
ATOM 566 C C . VAL A 1 71 ? 0.143 -18.438 -3.752 1 98.88 71 VAL A C 1
ATOM 568 O O . VAL A 1 71 ? 1.359 -18.312 -3.596 1 98.88 71 VAL A O 1
ATOM 571 N N . HIS A 1 72 ? -0.589 -17.547 -4.367 1 98.88 72 HIS A N 1
ATOM 572 C CA . HIS A 1 72 ? -0.067 -16.188 -4.496 1 98.88 72 HIS A CA 1
ATOM 573 C C . HIS A 1 72 ? -0.241 -15.406 -3.201 1 98.88 72 HIS A C 1
ATOM 575 O O . HIS A 1 72 ? -1.361 -15.039 -2.836 1 98.88 72 HIS A O 1
ATOM 581 N N . GLY A 1 73 ? 0.847 -15.141 -2.518 1 98.75 73 GLY A N 1
ATOM 582 C CA . GLY A 1 73 ? 0.785 -14.43 -1.251 1 98.75 73 GLY A CA 1
ATOM 583 C C . GLY A 1 73 ? 0.131 -13.062 -1.362 1 98.75 73 GLY A C 1
ATOM 584 O O . GLY A 1 73 ? -0.251 -12.641 -2.455 1 98.75 73 GLY A O 1
ATOM 585 N N . PRO A 1 74 ? -0.005 -12.398 -0.208 1 98.31 74 PRO A N 1
ATOM 586 C CA . PRO A 1 74 ? -0.595 -11.062 -0.251 1 98.31 74 PRO A CA 1
ATOM 587 C C . PRO A 1 74 ? 0.149 -10.117 -1.196 1 98.31 74 PRO A C 1
ATOM 589 O O . PRO A 1 74 ? 1.381 -10.055 -1.168 1 98.31 74 PRO A O 1
ATOM 592 N N . HIS A 1 75 ? -0.645 -9.453 -2.059 1 97.25 75 HIS A N 1
ATOM 593 C CA . HIS A 1 75 ? 0.008 -8.609 -3.049 1 97.25 75 HIS A CA 1
ATOM 594 C C . HIS A 1 75 ? -0.824 -7.363 -3.344 1 97.25 75 HIS A C 1
ATOM 596 O O . HIS A 1 75 ? -0.337 -6.422 -3.971 1 97.25 75 HIS A O 1
ATOM 602 N N . LEU A 1 76 ? -2.072 -7.375 -2.922 1 96.75 76 LEU A N 1
ATOM 603 C CA . LEU A 1 76 ? -2.92 -6.199 -3.104 1 96.75 76 LEU A CA 1
ATOM 604 C C . LEU A 1 76 ? -2.676 -5.18 -1.998 1 96.75 76 LEU A C 1
ATOM 606 O O . LEU A 1 76 ? -2.977 -5.438 -0.83 1 96.75 76 LEU A O 1
ATOM 610 N N . ASP A 1 77 ? -2.119 -4.047 -2.395 1 96.62 77 ASP A N 1
ATOM 611 C CA . ASP A 1 77 ? -1.789 -2.99 -1.442 1 96.62 77 ASP A CA 1
ATOM 612 C C . ASP A 1 77 ? -0.812 -3.492 -0.382 1 96.62 77 ASP A C 1
ATOM 614 O O . ASP A 1 77 ? -1.026 -3.287 0.814 1 96.62 77 ASP A O 1
ATOM 618 N N . VAL A 1 78 ? 0.185 -4.152 -0.812 1 98 78 VAL A N 1
ATOM 619 C CA . VAL A 1 78 ? 1.243 -4.68 0.042 1 98 78 VAL A CA 1
ATOM 620 C C . VAL A 1 78 ? 2.592 -4.117 -0.399 1 98 78 VAL A C 1
ATOM 622 O O . VAL A 1 78 ? 2.912 -4.121 -1.591 1 98 78 VAL A O 1
ATOM 625 N N . ALA A 1 79 ? 3.332 -3.598 0.553 1 98.31 79 ALA A N 1
ATOM 626 C CA . ALA A 1 79 ? 4.672 -3.07 0.3 1 98.31 79 ALA A CA 1
ATOM 627 C C . ALA A 1 79 ? 5.707 -3.764 1.177 1 98.31 79 ALA A C 1
ATOM 629 O O . ALA A 1 79 ? 5.922 -3.375 2.328 1 98.31 79 ALA A O 1
ATOM 630 N N . PRO A 1 80 ? 6.434 -4.699 0.586 1 98.69 80 PRO A N 1
ATOM 631 C CA . PRO A 1 80 ? 7.449 -5.379 1.388 1 98.69 80 PRO A CA 1
ATOM 632 C C . PRO A 1 80 ? 8.531 -4.43 1.906 1 98.69 80 PRO A C 1
ATOM 634 O O . PRO A 1 80 ? 9.188 -4.727 2.902 1 98.69 80 PRO A O 1
ATOM 637 N N . GLY A 1 81 ? 8.703 -3.316 1.207 1 98.69 81 GLY A N 1
ATOM 638 C CA . GLY A 1 81 ? 9.711 -2.344 1.599 1 98.69 81 GLY A CA 1
ATOM 639 C C . GLY A 1 81 ? 9.148 -1.188 2.4 1 98.69 81 GLY A C 1
ATOM 640 O O . GLY A 1 81 ? 9.734 -0.104 2.439 1 98.69 81 GLY A O 1
ATOM 641 N N . ASN A 1 82 ? 7.977 -1.376 3.008 1 98.69 82 ASN A N 1
ATOM 642 C CA . ASN A 1 82 ? 7.359 -0.282 3.752 1 98.69 82 ASN A CA 1
ATOM 643 C C . ASN A 1 82 ? 8.328 0.318 4.77 1 98.69 82 ASN A C 1
ATOM 645 O O . ASN A 1 82 ? 9.008 -0.413 5.488 1 98.69 82 ASN A O 1
ATOM 649 N N . VAL A 1 83 ? 8.352 1.634 4.863 1 98.06 83 VAL A N 1
ATOM 650 C CA . VAL A 1 83 ? 9.289 2.309 5.758 1 98.06 83 VAL A CA 1
ATOM 651 C C . VAL A 1 83 ? 8.766 2.252 7.191 1 98.06 83 VAL A C 1
ATOM 653 O O . VAL A 1 83 ? 9.523 2.42 8.141 1 98.06 83 VAL A O 1
ATOM 656 N N . ASN A 1 84 ? 7.473 2.072 7.355 1 98.25 84 ASN A N 1
ATOM 657 C CA . ASN A 1 84 ? 6.891 1.889 8.68 1 98.25 84 ASN A CA 1
ATOM 658 C C . ASN A 1 84 ? 7.055 0.454 9.172 1 98.25 84 ASN A C 1
ATOM 660 O O . ASN A 1 84 ? 6.559 -0.483 8.539 1 98.25 84 ASN A O 1
ATOM 664 N N . GLU A 1 85 ? 7.625 0.262 10.289 1 97.81 85 GLU A N 1
ATOM 665 C CA . GLU A 1 85 ? 8.008 -1.064 10.766 1 97.81 85 GLU A CA 1
ATOM 666 C C . GLU A 1 85 ? 6.777 -1.914 11.07 1 97.81 85 GLU A C 1
ATOM 668 O O . GLU A 1 85 ? 6.797 -3.133 10.883 1 97.81 85 GLU A O 1
ATOM 673 N N . ARG A 1 86 ? 5.723 -1.329 11.602 1 98.06 86 ARG A N 1
ATOM 674 C CA . ARG A 1 86 ? 4.508 -2.092 11.867 1 98.06 86 ARG A CA 1
ATOM 675 C C . ARG A 1 86 ? 3.93 -2.66 10.57 1 98.06 86 ARG A C 1
ATOM 677 O O . ARG A 1 86 ? 3.518 -3.822 10.531 1 98.06 86 ARG A O 1
ATOM 684 N N . LEU A 1 87 ? 3.926 -1.833 9.594 1 98.75 87 LEU A N 1
ATOM 685 C CA . LEU A 1 87 ? 3.375 -2.238 8.305 1 98.75 87 LEU A CA 1
ATOM 686 C C . LEU A 1 87 ? 4.285 -3.248 7.613 1 98.75 87 LEU A C 1
ATOM 688 O O . LEU A 1 87 ? 3.811 -4.223 7.027 1 98.75 87 LEU A O 1
ATOM 692 N N . ARG A 1 88 ? 5.59 -3.057 7.68 1 98.69 88 ARG A N 1
ATOM 693 C CA . ARG A 1 88 ? 6.531 -4.027 7.129 1 98.69 88 ARG A CA 1
ATOM 694 C C . ARG A 1 88 ? 6.383 -5.383 7.812 1 98.69 88 ARG A C 1
ATOM 696 O O . ARG A 1 88 ? 6.309 -6.414 7.145 1 98.69 88 ARG A O 1
ATOM 703 N N . ASN A 1 89 ? 6.297 -5.344 9.117 1 98.81 89 ASN A N 1
ATOM 704 C CA . ASN A 1 89 ? 6.141 -6.578 9.883 1 98.81 89 ASN A CA 1
ATOM 705 C C . ASN A 1 89 ? 4.828 -7.281 9.547 1 98.81 89 ASN A C 1
ATOM 707 O O . ASN A 1 89 ? 4.762 -8.516 9.555 1 98.81 89 ASN A O 1
ATOM 711 N N . ALA A 1 90 ? 3.826 -6.543 9.281 1 98.81 90 ALA A N 1
ATOM 712 C CA . ALA A 1 90 ? 2.543 -7.133 8.906 1 98.81 90 ALA A CA 1
ATOM 713 C C . ALA A 1 90 ? 2.635 -7.824 7.551 1 98.81 90 ALA A C 1
ATOM 715 O O . ALA A 1 90 ? 1.981 -8.844 7.32 1 98.81 90 ALA A O 1
ATOM 716 N N . ALA A 1 91 ? 3.414 -7.238 6.633 1 98.88 91 ALA A N 1
ATOM 717 C CA . ALA A 1 91 ? 3.648 -7.906 5.355 1 98.88 91 ALA A CA 1
ATOM 718 C C . ALA A 1 91 ? 4.309 -9.266 5.562 1 98.88 91 ALA A C 1
ATOM 720 O O . ALA A 1 91 ? 3.92 -10.25 4.934 1 98.88 91 ALA A O 1
ATOM 721 N N . VAL A 1 92 ? 5.238 -9.32 6.457 1 98.88 92 VAL A N 1
ATOM 722 C CA . VAL A 1 92 ? 5.895 -10.578 6.793 1 98.88 92 VAL A CA 1
ATOM 723 C C . VAL A 1 92 ? 4.875 -11.555 7.371 1 98.88 92 VAL A C 1
ATOM 725 O O . VAL A 1 92 ? 4.77 -12.695 6.906 1 98.88 92 VAL A O 1
ATOM 728 N N . ALA A 1 93 ? 4.121 -11.07 8.32 1 98.88 93 ALA A N 1
ATOM 729 C CA . ALA A 1 93 ? 3.162 -11.93 9 1 98.88 93 ALA A CA 1
ATOM 730 C C . ALA A 1 93 ? 2.119 -12.469 8.031 1 98.88 93 ALA A C 1
ATOM 732 O O . ALA A 1 93 ? 1.771 -13.656 8.078 1 98.88 93 ALA A O 1
ATOM 733 N N . ALA A 1 94 ? 1.62 -11.617 7.215 1 98.88 94 ALA A N 1
ATOM 734 C CA . ALA A 1 94 ? 0.624 -12.031 6.23 1 98.88 94 ALA A CA 1
ATOM 735 C C . ALA A 1 94 ? 1.204 -13.062 5.262 1 98.88 94 ALA A C 1
ATOM 737 O O . ALA A 1 94 ? 0.528 -14.023 4.891 1 98.88 94 ALA A O 1
ATOM 738 N N . THR A 1 95 ? 2.418 -12.852 4.84 1 98.88 95 THR A N 1
ATOM 739 C CA . THR A 1 95 ? 3.078 -13.789 3.939 1 98.88 95 THR A CA 1
ATOM 740 C C . THR A 1 95 ? 3.314 -15.133 4.633 1 98.88 95 THR A C 1
ATOM 742 O O . THR A 1 95 ? 3.119 -16.188 4.031 1 98.88 95 THR A O 1
ATOM 745 N N . LYS A 1 96 ? 3.693 -15.094 5.859 1 98.88 96 LYS A N 1
ATOM 746 C CA . LYS A 1 96 ? 3.895 -16.328 6.617 1 98.88 96 LYS A CA 1
ATOM 747 C C . LYS A 1 96 ? 2.592 -17.109 6.738 1 98.88 96 LYS A C 1
ATOM 749 O O . LYS A 1 96 ? 2.598 -18.344 6.68 1 98.88 96 LYS A O 1
ATOM 754 N N . GLU A 1 97 ? 1.513 -16.422 6.891 1 98.62 97 GLU A N 1
ATOM 755 C CA . GLU A 1 97 ? 0.22 -17.109 6.902 1 98.62 97 GLU A CA 1
ATOM 756 C C . GLU A 1 97 ? -0.047 -17.812 5.578 1 98.62 97 GLU A C 1
ATOM 758 O O . GLU A 1 97 ? -0.589 -18.922 5.559 1 98.62 97 GLU A O 1
ATOM 763 N N . ALA A 1 98 ? 0.299 -17.156 4.5 1 98.69 98 ALA A N 1
ATOM 764 C CA . ALA A 1 98 ? 0.164 -17.781 3.188 1 98.69 98 ALA A CA 1
ATOM 765 C C . ALA A 1 98 ? 1.052 -19.016 3.072 1 98.69 98 ALA A C 1
ATOM 767 O O . ALA A 1 98 ? 0.642 -20.031 2.506 1 98.69 98 ALA A O 1
ATOM 768 N N . ILE A 1 99 ? 2.258 -18.938 3.629 1 98.81 99 ILE A N 1
ATOM 769 C CA . ILE A 1 99 ?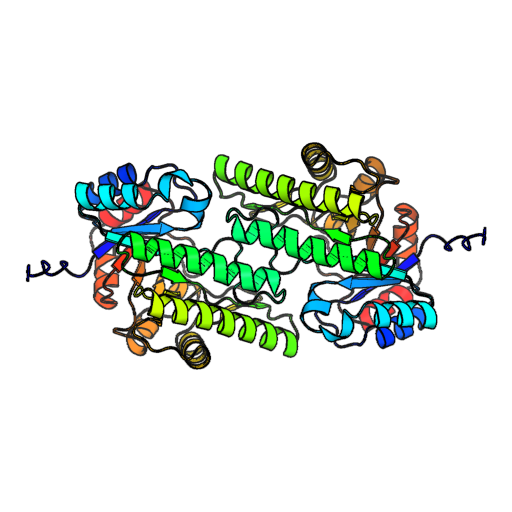 3.193 -20.047 3.613 1 98.81 99 ILE A CA 1
ATOM 770 C C . ILE A 1 99 ? 2.627 -21.219 4.43 1 98.81 99 ILE A C 1
ATOM 772 O O . ILE A 1 99 ? 2.693 -22.375 4.008 1 98.81 99 ILE A O 1
ATOM 776 N N . GLU A 1 100 ? 2.055 -20.922 5.566 1 98.69 100 GLU A N 1
ATOM 777 C CA . GLU A 1 100 ? 1.441 -21.938 6.402 1 98.69 100 GLU A CA 1
ATOM 778 C C . GLU A 1 100 ? 0.292 -22.641 5.676 1 98.69 100 GLU A C 1
ATOM 780 O O . GLU A 1 100 ? 0.162 -23.859 5.734 1 98.69 100 GLU A O 1
ATOM 785 N N . LEU A 1 101 ? -0.525 -21.828 5.023 1 98.62 101 LEU A N 1
ATOM 786 C CA . LEU A 1 101 ? -1.61 -22.422 4.242 1 98.62 101 LEU A CA 1
ATOM 787 C C . LEU A 1 101 ? -1.062 -23.328 3.141 1 98.62 101 LEU A C 1
ATOM 789 O O . LEU A 1 101 ? -1.56 -24.438 2.941 1 98.62 101 LEU A O 1
ATOM 793 N N . ALA A 1 102 ? -0.075 -22.781 2.439 1 98.75 102 ALA A N 1
ATOM 794 C CA . ALA A 1 102 ? 0.539 -23.547 1.357 1 98.75 102 ALA A CA 1
ATOM 795 C C . ALA A 1 102 ? 1.041 -24.906 1.856 1 98.75 102 ALA A C 1
ATOM 797 O O . ALA A 1 102 ? 0.827 -25.938 1.208 1 98.75 102 ALA A O 1
ATOM 798 N N . ALA A 1 103 ? 1.659 -24.891 2.982 1 98.5 103 ALA A N 1
ATOM 799 C CA . ALA A 1 103 ? 2.154 -26.125 3.578 1 98.5 103 ALA A CA 1
ATOM 800 C C . ALA A 1 103 ? 1.005 -27.062 3.92 1 98.5 103 ALA A C 1
ATOM 802 O O . ALA A 1 103 ? 1.083 -28.266 3.658 1 98.5 103 ALA A O 1
ATOM 803 N N . ALA A 1 104 ? -0.007 -26.547 4.441 1 98.5 104 ALA A N 1
ATOM 804 C CA . ALA A 1 104 ? -1.145 -27.344 4.902 1 98.5 104 ALA A CA 1
ATOM 805 C C . ALA A 1 104 ? -1.855 -28.016 3.732 1 98.5 104 ALA A C 1
ATOM 807 O O . ALA A 1 104 ? -2.521 -29.047 3.908 1 98.5 104 ALA A O 1
ATOM 808 N N . ILE A 1 105 ? -1.717 -27.5 2.533 1 98.56 105 ILE A N 1
ATOM 809 C CA . ILE A 1 105 ? -2.479 -28.047 1.411 1 98.56 105 ILE A CA 1
ATOM 810 C C . ILE A 1 105 ? -1.525 -28.641 0.375 1 98.56 105 ILE A C 1
ATOM 812 O O . ILE A 1 105 ? -1.91 -28.859 -0.775 1 98.56 105 ILE A O 1
ATOM 816 N N . ASP A 1 106 ? -0.238 -28.734 0.717 1 97.81 106 ASP A N 1
ATOM 817 C CA . ASP A 1 106 ? 0.802 -29.328 -0.119 1 97.81 106 ASP A CA 1
ATOM 818 C C . ASP A 1 106 ? 0.962 -28.562 -1.427 1 97.81 106 ASP A C 1
ATOM 820 O O . ASP A 1 106 ? 1.044 -29.156 -2.502 1 97.81 106 ASP A O 1
ATOM 824 N N . ALA A 1 107 ? 0.945 -27.219 -1.268 1 98.5 107 ALA A N 1
ATOM 825 C CA . ALA A 1 107 ? 1.118 -26.375 -2.439 1 98.5 107 ALA A CA 1
ATOM 826 C C . ALA A 1 107 ? 2.557 -26.422 -2.945 1 98.5 107 ALA A C 1
ATOM 828 O O . ALA A 1 107 ? 3.486 -26.656 -2.172 1 98.5 107 ALA A O 1
ATOM 829 N N . GLY A 1 108 ? 2.707 -26.141 -4.199 1 98.12 108 GLY A N 1
ATOM 830 C CA . GLY A 1 108 ? 4 -26.203 -4.859 1 98.12 108 GLY A CA 1
ATOM 831 C C . GLY A 1 108 ? 4.871 -25 -4.594 1 98.12 108 GLY A C 1
ATOM 832 O O . GLY A 1 108 ? 6.062 -25 -4.91 1 98.12 108 GLY A O 1
ATOM 833 N N . GLY A 1 109 ? 4.266 -23.938 -3.982 1 98.5 109 GLY A N 1
ATOM 834 C CA . GLY A 1 109 ? 5.008 -22.719 -3.686 1 98.5 109 GLY A CA 1
ATOM 835 C C . GLY A 1 109 ? 4.113 -21.562 -3.318 1 98.5 109 GLY A C 1
ATOM 836 O O . GLY A 1 109 ? 2.893 -21.641 -3.463 1 98.5 109 GLY A O 1
ATOM 837 N N . VAL A 1 110 ? 4.754 -20.516 -2.791 1 98.94 110 VAL A N 1
ATOM 838 C CA . VAL A 1 110 ? 4.082 -19.266 -2.457 1 98.94 110 VAL A CA 1
ATOM 839 C C . VAL A 1 110 ? 4.715 -18.125 -3.242 1 98.94 110 VAL A C 1
ATOM 841 O O . VAL A 1 110 ? 5.902 -17.844 -3.09 1 98.94 110 VAL A O 1
ATOM 844 N N . ILE A 1 111 ? 3.932 -17.453 -4.105 1 98.94 111 ILE A N 1
ATOM 845 C CA . ILE A 1 111 ? 4.418 -16.344 -4.91 1 98.94 111 ILE A CA 1
ATOM 846 C C . ILE A 1 111 ? 4.504 -15.086 -4.055 1 98.94 111 ILE A C 1
ATOM 848 O O . ILE A 1 111 ? 3.584 -14.781 -3.293 1 98.94 111 ILE A O 1
ATOM 852 N N . VAL A 1 112 ? 5.613 -14.375 -4.176 1 98.88 112 VAL A N 1
ATOM 853 C CA . VAL A 1 112 ? 5.812 -13.141 -3.428 1 98.88 112 VAL A CA 1
ATOM 854 C C . VAL A 1 112 ? 6.363 -12.055 -4.355 1 98.88 112 VAL A C 1
ATOM 856 O O . VAL A 1 112 ? 6.969 -12.367 -5.387 1 98.88 112 VAL A O 1
ATOM 859 N N . HIS A 1 113 ? 6.156 -10.797 -3.979 1 98.75 113 HIS A N 1
ATOM 860 C CA . HIS A 1 113 ? 6.684 -9.633 -4.688 1 98.75 113 HIS A CA 1
ATOM 861 C C . HIS A 1 113 ? 7.879 -9.031 -3.957 1 98.75 113 HIS A C 1
ATOM 863 O O . HIS A 1 113 ? 7.945 -9.078 -2.727 1 98.75 113 HIS A O 1
ATOM 869 N N . GLY A 1 114 ? 8.758 -8.445 -4.727 1 98.44 114 GLY A N 1
ATOM 870 C CA . GLY A 1 114 ? 9.977 -7.906 -4.145 1 98.44 114 GLY A CA 1
ATOM 871 C C . GLY A 1 114 ? 9.875 -6.438 -3.785 1 98.44 114 GLY A C 1
ATOM 872 O O . GLY A 1 114 ? 10.758 -5.891 -3.123 1 98.44 114 GLY A O 1
ATOM 873 N N . GLY A 1 115 ? 8.844 -5.824 -4.262 1 98 115 GLY A N 1
ATOM 874 C CA . GLY A 1 115 ? 8.664 -4.422 -3.93 1 98 115 GLY A CA 1
ATOM 875 C C . GLY A 1 115 ? 9.336 -3.482 -4.914 1 98 115 GLY A C 1
ATOM 876 O O . GLY A 1 115 ? 9.82 -3.916 -5.961 1 98 115 GLY A O 1
ATOM 877 N N . SER A 1 116 ? 9.258 -2.176 -4.602 1 97.75 116 SER A N 1
ATOM 878 C CA . SER A 1 116 ? 9.797 -1.111 -5.449 1 97.75 116 SER A CA 1
ATOM 879 C C . SER A 1 116 ? 10.172 0.112 -4.621 1 97.75 116 SER A C 1
ATOM 881 O O . SER A 1 116 ? 9.898 0.169 -3.422 1 97.75 116 SER A O 1
ATOM 883 N N . VAL A 1 117 ? 10.852 1.024 -5.266 1 96 117 VAL A N 1
ATOM 884 C CA . VAL A 1 117 ? 11.156 2.326 -4.68 1 96 117 VAL A CA 1
ATOM 885 C C . VAL A 1 117 ? 10.703 3.438 -5.621 1 96 117 VAL A C 1
ATOM 887 O O . VAL A 1 117 ? 10.789 3.301 -6.844 1 96 117 VAL A O 1
ATOM 890 N N . ARG A 1 118 ? 10.18 4.504 -5.039 1 95.94 118 ARG A N 1
ATOM 891 C CA . ARG A 1 118 ? 9.844 5.668 -5.852 1 95.94 118 ARG A CA 1
ATOM 892 C C . ARG A 1 118 ? 11.102 6.41 -6.293 1 95.94 118 ARG A C 1
ATOM 894 O O . ARG A 1 118 ? 11.984 6.688 -5.477 1 95.94 118 ARG A O 1
ATOM 901 N N . THR A 1 119 ? 11.156 6.789 -7.531 1 95.81 119 THR A N 1
ATOM 902 C CA . THR A 1 119 ? 12.367 7.371 -8.094 1 95.81 119 THR A CA 1
ATOM 903 C C . THR A 1 119 ? 12.562 8.805 -7.594 1 95.81 119 THR A C 1
ATOM 905 O O . THR A 1 119 ? 13.688 9.305 -7.559 1 95.81 119 THR A O 1
ATOM 908 N N . ARG A 1 120 ? 11.477 9.445 -7.156 1 92.88 120 ARG A N 1
ATOM 909 C CA . ARG A 1 120 ? 11.547 10.836 -6.707 1 92.88 120 ARG A CA 1
ATOM 910 C C . ARG A 1 120 ? 12.133 10.922 -5.297 1 92.88 120 ARG A C 1
ATOM 912 O O . ARG A 1 120 ? 12.469 12.008 -4.828 1 92.88 120 ARG A O 1
ATOM 919 N N . TYR A 1 121 ? 12.219 9.812 -4.598 1 94.75 121 TYR A N 1
ATOM 920 C CA . TYR A 1 121 ? 12.766 9.82 -3.248 1 94.75 121 TYR A CA 1
ATOM 921 C C . TYR A 1 121 ? 14.273 10.039 -3.275 1 94.75 121 TYR A C 1
ATOM 923 O O . TYR A 1 121 ? 14.945 9.648 -4.234 1 94.75 121 TYR A O 1
ATOM 931 N N . PRO A 1 122 ? 14.797 10.68 -2.232 1 94.25 122 PRO A N 1
ATOM 932 C CA . PRO A 1 122 ? 16.25 10.781 -2.137 1 94.25 122 PRO A CA 1
ATOM 933 C C . PRO A 1 122 ? 16.922 9.422 -1.928 1 94.25 122 PRO A C 1
ATOM 935 O O . PRO A 1 122 ? 16.266 8.453 -1.563 1 94.25 122 PRO A O 1
ATOM 938 N N . ASP A 1 123 ? 18.219 9.359 -2.137 1 95.38 123 ASP A N 1
ATOM 939 C CA . ASP A 1 123 ? 18.984 8.117 -2.141 1 95.38 123 ASP A CA 1
ATOM 940 C C . ASP A 1 123 ? 18.844 7.375 -0.814 1 95.38 123 ASP A C 1
ATOM 942 O O . ASP A 1 123 ? 18.641 6.16 -0.794 1 95.38 123 ASP A O 1
ATOM 946 N N . HIS A 1 124 ? 18.875 8.07 0.255 1 92.81 124 HIS A N 1
ATOM 947 C CA . HIS A 1 124 ? 18.844 7.402 1.551 1 92.81 124 HIS A CA 1
ATOM 948 C C . HIS A 1 124 ? 17.5 6.73 1.795 1 92.81 124 HIS A C 1
ATOM 950 O O . HIS A 1 124 ? 17.438 5.672 2.426 1 92.81 124 HIS A O 1
ATOM 956 N N . VAL A 1 125 ? 16.438 7.328 1.281 1 96.25 125 VAL A N 1
ATOM 957 C CA . VAL A 1 125 ? 15.109 6.746 1.424 1 96.25 125 VAL A CA 1
ATOM 958 C C . VAL A 1 125 ? 14.984 5.52 0.518 1 96.25 125 VAL A C 1
ATOM 960 O O . VAL A 1 125 ? 14.453 4.488 0.929 1 96.25 125 VAL A O 1
ATOM 963 N N . ARG A 1 126 ? 15.5 5.664 -0.688 1 97.5 126 ARG A N 1
ATOM 964 C CA . ARG A 1 126 ? 15.469 4.539 -1.618 1 97.5 126 ARG A CA 1
ATOM 965 C C . ARG A 1 126 ? 16.234 3.346 -1.057 1 97.5 126 ARG A C 1
ATOM 967 O O . ARG A 1 126 ? 15.758 2.211 -1.12 1 97.5 126 ARG A O 1
ATOM 974 N N . GLU A 1 127 ? 17.359 3.619 -0.516 1 97.19 127 GLU A N 1
ATOM 975 C CA . GLU A 1 127 ? 18.188 2.57 0.074 1 97.19 127 GLU A CA 1
ATOM 976 C C . GLU A 1 127 ? 17.484 1.921 1.266 1 97.19 127 GLU A C 1
ATOM 978 O O . GLU A 1 127 ? 17.453 0.694 1.383 1 97.19 127 GLU A O 1
ATOM 983 N N . HIS A 1 128 ? 16.906 2.771 2.092 1 97.25 128 HIS A N 1
ATOM 984 C CA . HIS A 1 128 ? 16.188 2.252 3.25 1 97.25 128 HIS A CA 1
ATOM 985 C C . HIS A 1 128 ? 15.016 1.365 2.824 1 97.25 128 HIS A C 1
ATOM 987 O O . HIS A 1 128 ? 14.836 0.271 3.361 1 97.25 128 HIS A O 1
ATOM 993 N N . THR A 1 129 ? 14.289 1.813 1.897 1 98.38 129 THR A N 1
ATOM 994 C CA . THR A 1 129 ? 13.125 1.08 1.413 1 98.38 129 THR A CA 1
ATOM 995 C C . THR A 1 129 ? 13.539 -0.265 0.825 1 98.38 129 THR A C 1
ATOM 997 O O . THR A 1 129 ? 12.898 -1.287 1.087 1 98.38 129 THR A O 1
ATOM 1000 N N . ARG A 1 130 ? 14.586 -0.293 0.027 1 98.56 130 ARG A N 1
ATOM 1001 C CA . ARG A 1 130 ? 15.086 -1.54 -0.544 1 98.56 130 ARG A CA 1
ATOM 1002 C C . ARG A 1 130 ? 15.562 -2.49 0.547 1 98.56 130 ARG A C 1
ATOM 1004 O O . ARG A 1 130 ? 15.305 -3.695 0.487 1 98.56 130 ARG A O 1
ATOM 1011 N N . GLU A 1 131 ? 16.281 -1.942 1.473 1 98.56 131 GLU A N 1
ATOM 1012 C CA . GLU A 1 131 ? 16.766 -2.768 2.574 1 98.56 131 GLU A CA 1
ATOM 1013 C C . GLU A 1 131 ? 15.602 -3.406 3.336 1 98.56 131 GLU A C 1
ATOM 1015 O O . GLU A 1 131 ? 15.688 -4.57 3.736 1 98.56 131 GLU A O 1
ATOM 1020 N N . GLN A 1 132 ? 14.562 -2.648 3.553 1 98.81 132 GLN A N 1
ATOM 1021 C CA . GLN A 1 132 ? 13.367 -3.184 4.195 1 98.81 132 GLN A CA 1
ATOM 1022 C C . GLN A 1 132 ? 12.781 -4.344 3.395 1 98.81 132 GLN A C 1
ATOM 1024 O O . GLN A 1 132 ? 12.375 -5.355 3.967 1 98.81 132 GLN A O 1
ATOM 1029 N N . ALA A 1 133 ? 12.773 -4.227 2.102 1 98.88 133 ALA A N 1
ATOM 1030 C CA . ALA A 1 133 ? 12.25 -5.277 1.238 1 98.88 133 ALA A CA 1
ATOM 1031 C C . ALA A 1 133 ? 13.094 -6.543 1.337 1 98.88 133 ALA A C 1
ATOM 1033 O O . ALA A 1 133 ? 12.555 -7.652 1.416 1 98.88 133 ALA A O 1
ATOM 1034 N N . VAL A 1 134 ? 14.375 -6.352 1.344 1 98.88 134 VAL A N 1
ATOM 1035 C CA . VAL A 1 134 ? 15.297 -7.473 1.467 1 98.88 134 VAL A CA 1
ATOM 1036 C C . VAL A 1 134 ? 15.062 -8.195 2.793 1 98.88 134 VAL A C 1
ATOM 1038 O O . VAL A 1 134 ? 14.977 -9.422 2.83 1 98.88 134 VAL A O 1
ATOM 1041 N N . ARG A 1 135 ? 14.938 -7.445 3.834 1 98.88 135 ARG A N 1
ATOM 1042 C CA . ARG A 1 135 ? 14.688 -8.023 5.152 1 98.88 135 ARG A CA 1
ATOM 1043 C C . ARG A 1 135 ? 13.383 -8.805 5.168 1 98.88 135 ARG A C 1
ATOM 1045 O O . ARG A 1 135 ? 13.32 -9.906 5.719 1 98.88 135 ARG A O 1
ATOM 1052 N N . THR A 1 136 ? 12.367 -8.242 4.594 1 98.94 136 THR A N 1
ATOM 1053 C CA . THR A 1 136 ? 11.062 -8.891 4.52 1 98.94 136 THR A CA 1
ATOM 1054 C C . THR A 1 136 ? 11.164 -10.234 3.799 1 98.94 136 THR A C 1
ATOM 1056 O O . THR A 1 136 ? 10.711 -11.258 4.316 1 98.94 136 THR A O 1
ATOM 1059 N N . LEU A 1 137 ? 11.797 -10.227 2.656 1 98.88 137 LEU A N 1
ATOM 1060 C CA . LEU A 1 137 ? 11.883 -11.445 1.858 1 98.88 137 LEU A CA 1
ATOM 1061 C C . LEU A 1 137 ? 12.766 -12.477 2.543 1 98.88 137 LEU A C 1
ATOM 1063 O O . LEU A 1 137 ? 12.492 -13.68 2.465 1 98.88 137 LEU A O 1
ATOM 1067 N N . ARG A 1 138 ? 13.844 -12.008 3.18 1 98.88 138 ARG A N 1
ATOM 1068 C CA . ARG A 1 138 ? 14.719 -12.922 3.908 1 98.88 138 ARG A CA 1
ATOM 1069 C C . ARG A 1 138 ? 13.953 -13.633 5.023 1 98.88 138 ARG A C 1
ATOM 1071 O O . ARG A 1 138 ? 14.023 -14.852 5.148 1 98.88 138 ARG A O 1
ATOM 1078 N N . GLU A 1 139 ? 13.211 -12.883 5.773 1 98.88 139 GLU A N 1
ATOM 1079 C CA . GLU A 1 139 ? 12.414 -13.453 6.855 1 98.88 139 GLU A CA 1
ATOM 1080 C C . GLU A 1 139 ? 11.406 -14.477 6.32 1 98.88 139 GLU A C 1
ATOM 1082 O O . GLU A 1 139 ? 11.234 -15.547 6.898 1 98.88 139 GLU A O 1
ATOM 1087 N N . CYS A 1 140 ? 10.742 -14.164 5.242 1 98.88 140 CYS A N 1
ATOM 1088 C CA . CYS A 1 140 ? 9.75 -15.055 4.66 1 98.88 140 CYS A CA 1
ATOM 1089 C C . CYS A 1 140 ? 10.398 -16.312 4.102 1 98.88 140 CYS A C 1
ATOM 1091 O O . CYS A 1 140 ? 9.891 -17.422 4.289 1 98.88 140 CYS A O 1
ATOM 1093 N N . ALA A 1 141 ? 11.539 -16.141 3.402 1 98.62 141 ALA A N 1
ATOM 1094 C CA . ALA A 1 141 ? 12.234 -17.281 2.801 1 98.62 141 ALA A CA 1
ATOM 1095 C C . ALA A 1 141 ? 12.781 -18.219 3.873 1 98.62 141 ALA A C 1
ATOM 1097 O O . ALA A 1 141 ? 12.742 -19.438 3.713 1 98.62 141 ALA A O 1
ATOM 1098 N N . GLU A 1 142 ? 13.312 -17.672 4.922 1 98.69 142 GLU A N 1
ATOM 1099 C CA . GLU A 1 142 ? 13.797 -18.5 6.027 1 98.69 142 GLU A CA 1
ATOM 1100 C C . GLU A 1 142 ? 12.656 -19.281 6.672 1 98.69 142 GLU A C 1
ATOM 1102 O O . GLU A 1 142 ? 12.82 -20.453 7.012 1 98.69 142 GLU A O 1
ATOM 1107 N N . PHE A 1 143 ? 11.539 -18.641 6.848 1 98.81 143 PHE A N 1
ATOM 1108 C CA . PHE A 1 143 ? 10.367 -19.328 7.387 1 98.81 143 PHE A CA 1
ATOM 1109 C C . PHE A 1 143 ? 9.898 -20.422 6.438 1 98.81 143 PHE A C 1
ATOM 1111 O O . PHE A 1 143 ? 9.5 -21.5 6.875 1 98.81 143 PHE A O 1
ATOM 1118 N N . ALA A 1 144 ? 9.914 -20.094 5.148 1 97.88 144 ALA A N 1
ATOM 1119 C CA . ALA A 1 144 ? 9.562 -21.062 4.121 1 97.88 144 ALA A CA 1
ATOM 1120 C C . ALA A 1 144 ? 10.414 -22.328 4.25 1 97.88 144 ALA A C 1
ATOM 1122 O O . ALA A 1 144 ? 9.906 -23.438 4.109 1 97.88 144 ALA A O 1
ATOM 1123 N N . ALA A 1 145 ? 11.648 -22.156 4.5 1 97.06 145 ALA A N 1
ATOM 1124 C CA . ALA A 1 145 ? 12.57 -23.266 4.688 1 97.06 145 ALA A CA 1
ATOM 1125 C C . ALA A 1 145 ? 12.195 -24.094 5.914 1 97.06 145 ALA A C 1
ATOM 1127 O O . ALA A 1 145 ? 12.258 -25.328 5.879 1 97.06 145 ALA A O 1
ATOM 1128 N N . GLU A 1 146 ? 11.812 -23.453 6.945 1 97.38 146 GLU A N 1
ATOM 1129 C CA . GLU A 1 146 ? 11.414 -24.125 8.172 1 97.38 146 GLU A CA 1
ATOM 1130 C C . GLU A 1 146 ? 10.172 -24.984 7.957 1 97.38 146 GLU A C 1
ATOM 1132 O O . GLU A 1 146 ? 10.07 -26.078 8.508 1 97.38 146 GLU A O 1
ATOM 1137 N N . VAL A 1 147 ? 9.266 -24.5 7.121 1 96.31 147 VAL A N 1
ATOM 1138 C CA . VAL A 1 147 ? 7.965 -25.125 6.93 1 96.31 147 VAL A CA 1
ATOM 1139 C C . VAL A 1 147 ? 8.039 -26.141 5.793 1 96.31 147 VAL A C 1
ATOM 1141 O O . VAL A 1 147 ? 7.199 -27.031 5.703 1 96.31 147 VAL A O 1
ATOM 1144 N N . GLY A 1 148 ? 8.992 -25.969 4.914 1 95.88 148 GLY A N 1
ATOM 1145 C CA . GLY A 1 148 ? 9.219 -26.906 3.824 1 95.88 148 GLY A CA 1
ATOM 1146 C C . GLY A 1 148 ? 8.43 -26.562 2.574 1 95.88 148 GLY A C 1
ATOM 1147 O O . GLY A 1 148 ? 8.031 -27.453 1.822 1 95.88 148 GLY A O 1
ATOM 1148 N N . VAL A 1 149 ? 8.055 -25.344 2.357 1 97.06 149 VAL A N 1
ATOM 1149 C CA . VAL A 1 149 ? 7.398 -24.859 1.148 1 97.06 149 VAL A CA 1
ATOM 1150 C C . VAL A 1 149 ? 8.164 -23.656 0.591 1 97.06 149 VAL A C 1
ATOM 1152 O O . VAL A 1 149 ? 8.422 -22.688 1.309 1 97.06 149 VAL A O 1
ATOM 1155 N N . PRO A 1 150 ? 8.562 -23.672 -0.663 1 97.31 150 PRO A N 1
ATOM 1156 C CA . PRO A 1 150 ? 9.375 -22.562 -1.166 1 97.31 150 PRO A CA 1
ATOM 1157 C C . PRO A 1 150 ? 8.555 -21.297 -1.396 1 97.31 150 PRO A C 1
ATOM 1159 O O . PRO A 1 150 ? 7.371 -21.375 -1.733 1 97.31 150 PRO A O 1
ATOM 1162 N N . VAL A 1 151 ? 9.188 -20.172 -1.198 1 98.69 151 VAL A N 1
ATOM 1163 C CA . VAL A 1 151 ? 8.664 -18.906 -1.72 1 98.69 151 VAL A CA 1
ATOM 1164 C C . VAL A 1 151 ? 9.227 -18.656 -3.113 1 98.69 151 VAL A C 1
ATOM 1166 O O . VAL A 1 151 ? 10.375 -19.016 -3.402 1 98.69 151 VAL A O 1
ATOM 1169 N N . CYS A 1 152 ? 8.422 -18.109 -3.957 1 98.88 152 CYS A N 1
ATOM 1170 C CA . CYS A 1 152 ? 8.773 -17.859 -5.352 1 98.88 152 CYS A CA 1
ATOM 1171 C C . CYS A 1 152 ? 8.703 -16.375 -5.676 1 98.88 152 CYS A C 1
ATOM 1173 O O . CYS A 1 152 ? 7.617 -15.828 -5.852 1 98.88 152 CYS A O 1
ATOM 1175 N N . LEU A 1 153 ? 9.883 -15.727 -5.75 1 98.94 153 LEU A N 1
ATOM 1176 C CA . LEU A 1 153 ? 9.992 -14.297 -6.016 1 98.94 153 LEU A CA 1
ATOM 1177 C C . LEU A 1 153 ? 9.664 -13.984 -7.469 1 98.94 153 LEU A C 1
ATOM 1179 O O . LEU A 1 153 ? 10.281 -14.539 -8.383 1 98.94 153 LEU A O 1
ATOM 1183 N N . GLU A 1 154 ? 8.758 -13.102 -7.719 1 98.94 154 GLU A N 1
ATOM 1184 C CA . GLU A 1 154 ? 8.219 -12.82 -9.047 1 98.94 154 GLU A CA 1
ATOM 1185 C C . GLU A 1 154 ? 8.922 -11.625 -9.688 1 98.94 154 GLU A C 1
ATOM 1187 O O . GLU A 1 154 ? 9.188 -10.625 -9.016 1 98.94 154 GLU A O 1
ATOM 1192 N N . ASN A 1 155 ? 9.156 -11.719 -11.008 1 98.81 155 ASN A N 1
ATOM 1193 C CA . ASN A 1 155 ? 9.555 -10.531 -11.75 1 98.81 155 ASN A CA 1
ATOM 1194 C C . ASN A 1 155 ? 8.367 -9.594 -11.984 1 98.81 155 ASN A C 1
ATOM 1196 O O . ASN A 1 155 ? 7.52 -9.867 -12.836 1 98.81 155 ASN A O 1
ATOM 1200 N N . GLN A 1 156 ? 8.352 -8.5 -11.281 1 97.75 156 GLN A N 1
ATOM 1201 C CA . GLN A 1 156 ? 7.27 -7.527 -11.422 1 97.75 156 GLN A CA 1
ATOM 1202 C C . GLN A 1 156 ? 7.547 -6.562 -12.57 1 97.75 156 GLN A C 1
ATOM 1204 O O . GLN A 1 156 ? 8.703 -6.336 -12.938 1 97.75 156 GLN A O 1
ATOM 1209 N N . ARG A 1 157 ? 6.531 -6.004 -13.086 1 96.31 157 ARG A N 1
ATOM 1210 C CA . ARG A 1 157 ? 6.695 -5.09 -14.211 1 96.31 157 ARG A CA 1
ATOM 1211 C C . ARG A 1 157 ? 7.148 -3.711 -13.734 1 96.31 157 ARG A C 1
ATOM 1213 O O . ARG A 1 157 ? 6.711 -3.234 -12.688 1 96.31 157 ARG A O 1
ATOM 1220 N N . ASP A 1 158 ? 7.938 -3.062 -14.539 1 94 158 ASP A N 1
ATOM 1221 C CA . ASP A 1 158 ? 8.32 -1.68 -14.258 1 94 158 ASP A CA 1
ATOM 1222 C C . ASP A 1 158 ? 7.152 -0.728 -14.508 1 94 158 ASP A C 1
ATOM 1224 O O . ASP A 1 158 ? 6.285 -1.004 -15.344 1 94 158 ASP A O 1
ATOM 1228 N N . LYS A 1 159 ? 7.121 0.29 -13.742 1 91.94 159 LYS A N 1
ATOM 1229 C CA . LYS A 1 159 ? 6.152 1.372 -13.875 1 91.94 159 LYS A CA 1
ATOM 1230 C C . LYS A 1 159 ? 6.836 2.734 -13.82 1 91.94 159 LYS A C 1
ATOM 1232 O O . LYS A 1 159 ? 7.855 2.895 -13.141 1 91.94 159 LYS A O 1
ATOM 1237 N N . PRO A 1 160 ? 6.316 3.703 -14.555 1 91.12 160 PRO A N 1
ATOM 1238 C CA . PRO A 1 160 ? 6.879 5.051 -14.43 1 91.12 160 PRO A CA 1
ATOM 1239 C C . PRO A 1 160 ? 6.879 5.562 -12.992 1 91.12 160 PRO A C 1
ATOM 1241 O O . PRO A 1 160 ? 5.926 5.324 -12.25 1 91.12 160 PRO A O 1
ATOM 1244 N N . GLY A 1 161 ? 7.98 6.133 -12.625 1 94.25 161 GLY A N 1
ATOM 1245 C CA . GLY A 1 161 ? 8.07 6.785 -11.328 1 94.25 161 GLY A CA 1
ATOM 1246 C C . GLY A 1 161 ? 8.523 5.852 -10.219 1 94.25 161 GLY A C 1
ATOM 1247 O O . GLY A 1 161 ? 8.734 6.281 -9.086 1 94.25 161 GLY A O 1
ATOM 1248 N N . THR A 1 162 ? 8.609 4.578 -10.531 1 96 162 THR A N 1
ATOM 1249 C CA . THR A 1 162 ? 9.086 3.613 -9.547 1 96 162 THR A CA 1
ATOM 1250 C C . THR A 1 162 ? 10.141 2.693 -10.148 1 96 162 THR A C 1
ATOM 1252 O O . THR A 1 162 ? 10.219 2.549 -11.375 1 96 162 THR A O 1
ATOM 1255 N N . ARG A 1 163 ? 10.938 2.188 -9.336 1 96.62 163 ARG A N 1
ATOM 1256 C CA . ARG A 1 163 ? 11.906 1.165 -9.719 1 96.62 163 ARG A CA 1
ATOM 1257 C C . ARG A 1 163 ? 11.625 -0.149 -8.992 1 96.62 163 ARG A C 1
ATOM 1259 O O . ARG A 1 163 ? 11.844 -0.259 -7.785 1 96.62 163 ARG A O 1
ATOM 1266 N N . ARG A 1 164 ? 11.172 -1.115 -9.758 1 98.12 164 ARG A N 1
ATOM 1267 C CA . ARG A 1 164 ? 10.922 -2.443 -9.203 1 98.12 164 ARG A CA 1
ATOM 1268 C C . ARG A 1 164 ? 12.227 -3.207 -9 1 98.12 164 ARG A C 1
ATOM 1270 O O . ARG A 1 164 ? 13.07 -3.246 -9.898 1 98.12 164 ARG A O 1
ATOM 1277 N N . HIS A 1 165 ? 12.297 -3.832 -7.898 1 98.56 165 HIS A N 1
ATOM 1278 C CA . HIS A 1 165 ? 13.547 -4.48 -7.527 1 98.56 165 HIS A CA 1
ATOM 1279 C C . HIS A 1 165 ? 13.797 -5.723 -8.375 1 98.56 165 HIS A C 1
ATOM 1281 O O . HIS A 1 165 ? 14.922 -6.219 -8.438 1 98.56 165 HIS A O 1
ATOM 1287 N N . THR A 1 166 ? 12.734 -6.234 -9.062 1 98.81 166 THR A N 1
ATOM 1288 C CA . THR A 1 166 ? 12.883 -7.551 -9.672 1 98.81 166 THR A CA 1
ATOM 1289 C C . THR A 1 166 ? 12.5 -7.504 -11.148 1 98.81 166 THR A C 1
ATOM 1291 O O . THR A 1 166 ? 12.234 -8.539 -11.766 1 98.81 166 THR A O 1
ATOM 1294 N N . ALA A 1 167 ? 12.484 -6.34 -11.789 1 98.56 167 ALA A N 1
ATOM 1295 C CA . ALA A 1 167 ? 11.852 -6.145 -13.094 1 98.56 167 ALA A CA 1
ATOM 1296 C C . ALA A 1 167 ? 12.719 -6.703 -14.219 1 98.56 167 ALA A C 1
ATOM 1298 O O . ALA A 1 167 ? 12.234 -6.973 -15.312 1 98.56 167 ALA A O 1
ATOM 1299 N N . THR A 1 168 ? 14.008 -6.789 -14.023 1 98.62 168 THR A N 1
ATOM 1300 C CA . THR A 1 168 ? 14.945 -7.305 -15.016 1 98.62 168 THR A CA 1
ATOM 1301 C C . THR A 1 168 ? 15.781 -8.438 -14.43 1 98.62 168 THR A C 1
ATOM 1303 O O . THR A 1 168 ? 15.898 -8.562 -13.211 1 98.62 168 THR A O 1
ATOM 1306 N N . PRO A 1 169 ? 16.344 -9.266 -15.352 1 98.81 169 PRO A N 1
ATOM 1307 C CA . PRO A 1 169 ? 17.172 -10.352 -14.836 1 98.81 169 PRO A CA 1
ATOM 1308 C C . PRO A 1 169 ? 18.281 -9.852 -13.914 1 98.81 169 PRO A C 1
ATOM 1310 O O . PRO A 1 169 ? 18.547 -10.453 -12.867 1 98.81 169 PRO A O 1
ATOM 1313 N N . ASP A 1 170 ? 18.875 -8.711 -14.242 1 98.69 170 ASP A N 1
ATOM 1314 C CA . ASP A 1 170 ? 19.984 -8.172 -13.445 1 98.69 170 ASP A CA 1
ATOM 1315 C C . ASP A 1 170 ? 19.484 -7.684 -12.086 1 98.69 170 ASP A C 1
ATOM 1317 O O . ASP A 1 170 ? 20.125 -7.945 -11.062 1 98.69 170 ASP A O 1
ATOM 1321 N N . ARG A 1 171 ? 18.453 -6.98 -12.047 1 98.62 171 ARG A N 1
ATOM 1322 C CA . ARG A 1 171 ? 17.906 -6.48 -10.789 1 98.62 171 ARG A CA 1
ATOM 1323 C C . ARG A 1 171 ? 17.422 -7.625 -9.898 1 98.62 171 ARG A C 1
ATOM 1325 O O . ARG A 1 171 ? 17.641 -7.609 -8.688 1 98.62 171 ARG A O 1
ATOM 1332 N N . LEU A 1 172 ? 16.781 -8.578 -10.547 1 98.81 172 LEU A N 1
ATOM 1333 C CA . LEU A 1 172 ? 16.312 -9.75 -9.812 1 98.81 172 LEU A CA 1
ATOM 1334 C C . LEU A 1 172 ? 17.484 -10.516 -9.203 1 98.81 172 LEU A C 1
ATOM 1336 O O . LEU A 1 172 ? 17.438 -10.883 -8.023 1 98.81 172 LEU A O 1
ATOM 1340 N N . ALA A 1 173 ? 18.531 -10.695 -9.984 1 98.62 173 ALA A N 1
ATOM 1341 C CA . ALA A 1 173 ? 19.719 -11.391 -9.492 1 98.62 173 ALA A CA 1
ATOM 1342 C C . ALA A 1 173 ? 20.344 -10.648 -8.305 1 98.62 173 ALA A C 1
ATOM 1344 O O . ALA A 1 173 ? 20.688 -11.266 -7.297 1 98.62 173 ALA A O 1
ATOM 1345 N N . ALA A 1 174 ? 20.484 -9.352 -8.445 1 98.56 174 ALA A N 1
ATOM 1346 C CA . ALA A 1 174 ? 21.078 -8.539 -7.383 1 98.56 174 ALA A CA 1
ATOM 1347 C C . ALA A 1 174 ? 20.234 -8.609 -6.1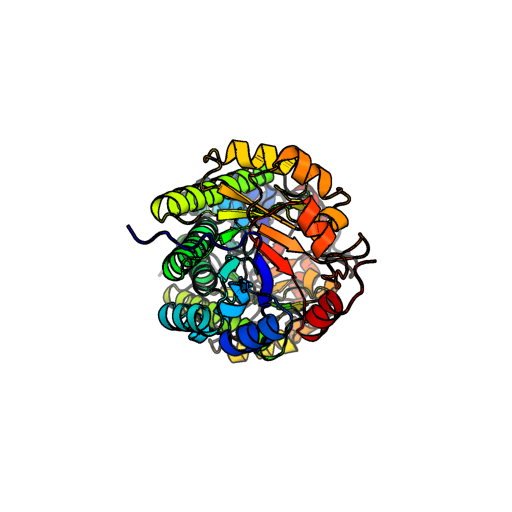13 1 98.56 174 ALA A C 1
ATOM 1349 O O . ALA A 1 174 ? 20.766 -8.703 -5.008 1 98.56 174 ALA A O 1
ATOM 1350 N N . PHE A 1 175 ? 18.938 -8.57 -6.273 1 98.69 175 PHE A N 1
ATOM 1351 C CA . PHE A 1 175 ? 18.031 -8.641 -5.137 1 98.69 175 PHE A CA 1
ATOM 1352 C C . PHE A 1 175 ? 18.125 -9.992 -4.441 1 98.69 175 PHE A C 1
ATOM 1354 O O . PHE A 1 175 ? 18.172 -10.062 -3.213 1 98.69 175 PHE A O 1
ATOM 1361 N N . LEU A 1 176 ? 18.188 -11.086 -5.199 1 98.62 176 LEU A N 1
ATOM 1362 C CA . LEU A 1 176 ? 18.359 -12.43 -4.66 1 98.62 176 LEU A CA 1
ATOM 1363 C C . LEU A 1 176 ? 19.641 -12.531 -3.852 1 98.62 176 LEU A C 1
ATOM 1365 O O . LEU A 1 176 ? 19.656 -13.109 -2.762 1 98.62 176 LEU A O 1
ATOM 1369 N N . ASP A 1 177 ? 20.688 -11.961 -4.395 1 98.19 177 ASP A N 1
ATOM 1370 C CA . ASP A 1 177 ? 21.969 -11.977 -3.703 1 98.19 177 ASP A CA 1
ATOM 1371 C C . ASP A 1 177 ? 21.875 -11.281 -2.348 1 98.19 177 ASP A C 1
ATOM 1373 O O . ASP A 1 177 ? 22.422 -11.766 -1.356 1 98.19 177 ASP A O 1
ATOM 1377 N N . ASP A 1 178 ? 21.203 -10.188 -2.316 1 98.5 178 ASP A N 1
ATOM 1378 C CA . ASP A 1 178 ? 21.078 -9.414 -1.081 1 98.5 178 ASP A CA 1
ATOM 1379 C C . ASP A 1 178 ? 20.219 -10.156 -0.063 1 98.5 178 ASP A C 1
ATOM 1381 O O . ASP A 1 178 ? 20.469 -10.094 1.142 1 98.5 178 ASP A O 1
ATOM 1385 N N . VAL A 1 179 ? 19.141 -10.781 -0.54 1 98.5 179 VAL A N 1
ATOM 1386 C CA . VAL A 1 179 ? 18.312 -11.57 0.371 1 98.5 179 VAL A CA 1
ATOM 1387 C C . VAL A 1 179 ? 19.156 -12.68 1.001 1 98.5 179 VAL A C 1
ATOM 1389 O O . VAL A 1 179 ? 19.078 -12.914 2.209 1 98.5 179 VAL A O 1
ATOM 1392 N N . GLY A 1 180 ? 19.906 -13.43 0.194 1 97.31 180 GLY A N 1
ATOM 1393 C CA . GLY A 1 180 ? 20.953 -14.297 0.691 1 97.31 180 GLY A CA 1
ATOM 1394 C C . GLY A 1 180 ? 20.438 -15.625 1.21 1 97.31 180 GLY A C 1
ATOM 1395 O O . GLY A 1 180 ? 20.969 -16.172 2.172 1 97.31 180 GLY A O 1
ATOM 1396 N N . VAL A 1 181 ? 19.344 -16.125 0.64 1 95.62 181 VAL A N 1
ATOM 1397 C CA . VAL A 1 181 ? 18.812 -17.453 0.966 1 95.62 181 VAL A CA 1
ATOM 1398 C C . VAL A 1 181 ? 19.016 -18.391 -0.218 1 95.62 181 VAL A C 1
ATOM 1400 O O . VAL A 1 181 ? 18.922 -17.969 -1.375 1 95.62 181 VAL A O 1
ATOM 1403 N N . GLY A 1 182 ? 19.25 -19.641 0.053 1 92.69 182 GLY A N 1
ATOM 1404 C CA . GLY A 1 182 ? 19.516 -20.625 -0.981 1 92.69 182 GLY A CA 1
ATOM 1405 C C . GLY A 1 182 ? 18.328 -20.859 -1.9 1 92.69 182 GLY A C 1
ATOM 1406 O O . GLY A 1 182 ? 17.203 -20.531 -1.55 1 92.69 182 GLY A O 1
ATOM 1407 N N . ASP A 1 183 ? 18.547 -21.453 -3.025 1 93.06 183 ASP A N 1
ATOM 1408 C CA . ASP A 1 183 ? 17.562 -21.547 -4.098 1 93.06 183 ASP A CA 1
ATOM 1409 C C . ASP A 1 183 ? 16.578 -22.672 -3.84 1 93.06 183 ASP A C 1
ATOM 1411 O O . ASP A 1 183 ? 15.609 -22.844 -4.59 1 93.06 183 ASP A O 1
ATOM 1415 N N . GLU A 1 184 ? 16.766 -23.438 -2.816 1 94.62 184 GLU A N 1
ATOM 1416 C CA . GLU A 1 184 ? 15.82 -24.5 -2.51 1 94.62 184 GLU A CA 1
ATOM 1417 C C . GLU A 1 184 ? 14.492 -23.938 -2.006 1 94.62 184 GLU A C 1
ATOM 1419 O O . GLU A 1 184 ? 13.422 -24.438 -2.344 1 94.62 184 GLU A O 1
ATOM 1424 N N . PHE A 1 185 ? 14.609 -22.875 -1.219 1 95.44 185 PHE A N 1
ATOM 1425 C CA . PHE A 1 185 ? 13.383 -22.359 -0.61 1 95.44 185 PHE A CA 1
ATOM 1426 C C . PHE A 1 185 ? 13.141 -20.906 -1.017 1 95.44 185 PHE A C 1
ATOM 1428 O O . PHE A 1 185 ? 12.18 -20.281 -0.563 1 95.44 185 PHE A O 1
ATOM 1435 N N . LEU A 1 186 ? 14.016 -20.359 -1.785 1 98.12 186 LEU A N 1
ATOM 1436 C CA . LEU A 1 186 ? 13.812 -19.094 -2.488 1 98.12 186 LEU A CA 1
ATOM 1437 C C . LEU A 1 186 ? 13.906 -19.281 -3.998 1 98.12 186 LEU A C 1
ATOM 1439 O O . LEU A 1 186 ? 14.977 -19.125 -4.586 1 98.12 186 LEU A O 1
ATOM 1443 N N . LYS A 1 187 ? 12.773 -19.656 -4.52 1 98.62 187 LYS A N 1
ATOM 1444 C CA . LYS A 1 187 ? 12.625 -19.906 -5.949 1 98.62 187 LYS A CA 1
ATOM 1445 C C . LYS A 1 187 ? 12.039 -18.703 -6.668 1 98.62 187 LYS A C 1
ATOM 1447 O O . LYS A 1 187 ? 12.016 -17.594 -6.117 1 98.62 187 LYS A O 1
ATOM 1452 N N . LEU A 1 188 ? 11.695 -18.906 -7.98 1 98.88 188 LEU A N 1
ATOM 1453 C CA . LEU A 1 188 ? 11.25 -17.766 -8.766 1 98.88 188 LEU A CA 1
ATOM 1454 C C . LEU A 1 188 ? 9.906 -18.031 -9.422 1 98.88 188 LEU A C 1
ATOM 1456 O O . LEU A 1 188 ? 9.602 -19.188 -9.766 1 98.88 188 LEU A O 1
ATOM 1460 N N . THR A 1 189 ? 9.102 -17.031 -9.516 1 98.94 189 THR A N 1
ATOM 1461 C CA . THR A 1 189 ? 7.992 -16.969 -10.453 1 98.94 189 THR A CA 1
ATOM 1462 C C . THR A 1 189 ? 8.344 -16.109 -11.656 1 98.94 189 THR A C 1
ATOM 1464 O O . THR A 1 189 ? 8.695 -14.93 -11.5 1 98.94 189 THR A O 1
ATOM 1467 N N . LEU A 1 190 ? 8.305 -16.703 -12.805 1 98.94 190 LEU A N 1
ATOM 1468 C CA . LEU A 1 190 ? 8.477 -15.906 -14.023 1 98.94 190 LEU A CA 1
ATOM 1469 C C . LEU A 1 190 ? 7.129 -15.516 -14.617 1 98.94 190 LEU A C 1
ATOM 1471 O O . LEU A 1 190 ? 6.363 -16.375 -15.047 1 98.94 190 LEU A O 1
ATOM 1475 N N . ASP A 1 191 ? 6.836 -14.289 -14.586 1 98.94 191 ASP A N 1
ATOM 1476 C CA . ASP A 1 191 ? 5.652 -13.727 -15.234 1 98.94 191 ASP A CA 1
ATOM 1477 C C . ASP A 1 191 ? 5.988 -13.195 -16.625 1 98.94 191 ASP A C 1
ATOM 1479 O O . ASP A 1 191 ? 6.617 -12.141 -16.75 1 98.94 191 ASP A O 1
ATOM 1483 N N . VAL A 1 192 ? 5.508 -13.828 -17.656 1 98.69 192 VAL A N 1
ATOM 1484 C CA . VAL A 1 192 ? 5.914 -13.508 -19.016 1 98.69 192 VAL A CA 1
ATOM 1485 C C . VAL A 1 192 ? 5.293 -12.18 -19.453 1 98.69 192 VAL A C 1
ATOM 1487 O O . VAL A 1 192 ? 5.898 -11.422 -20.203 1 98.69 192 VAL A O 1
ATOM 1490 N N . GLY A 1 193 ? 4.059 -11.922 -19.047 1 98.38 193 GLY A N 1
ATOM 1491 C CA . GLY A 1 193 ? 3.449 -10.641 -19.344 1 98.38 193 GLY A CA 1
ATOM 1492 C C . GLY A 1 193 ? 4.184 -9.469 -18.703 1 98.38 193 GLY A C 1
ATOM 1493 O O . GLY A 1 193 ? 4.316 -8.406 -19.312 1 98.38 193 GLY A O 1
ATOM 1494 N N . HIS A 1 194 ? 4.633 -9.641 -17.453 1 98.69 194 HIS A N 1
ATOM 1495 C CA . HIS A 1 194 ? 5.43 -8.609 -16.797 1 98.69 194 HIS A CA 1
ATOM 1496 C C . HIS A 1 194 ? 6.723 -8.344 -17.547 1 98.69 194 HIS A C 1
ATOM 1498 O O . HIS A 1 194 ? 7.129 -7.191 -17.719 1 98.69 194 HIS A O 1
ATOM 1504 N N . ALA A 1 195 ? 7.375 -9.414 -17.953 1 98.56 195 ALA A N 1
ATOM 1505 C CA . ALA A 1 195 ? 8.594 -9.258 -18.734 1 98.56 195 ALA A CA 1
ATOM 1506 C C . ALA A 1 195 ? 8.336 -8.438 -19.984 1 98.56 195 ALA A C 1
ATOM 1508 O O . ALA A 1 195 ? 9.047 -7.469 -20.266 1 98.56 195 ALA A O 1
ATOM 1509 N N . LYS A 1 196 ? 7.297 -8.781 -20.719 1 98.25 196 LYS A N 1
ATOM 1510 C CA . LYS A 1 196 ? 6.934 -8.086 -21.953 1 98.25 196 LYS A CA 1
ATOM 1511 C C . LYS A 1 196 ? 6.625 -6.613 -21.688 1 98.25 196 LYS A C 1
ATOM 1513 O O . LYS A 1 196 ? 7.137 -5.734 -22.375 1 98.25 196 LYS A O 1
ATOM 1518 N N . ALA A 1 197 ? 5.879 -6.352 -20.688 1 97.38 197 ALA A N 1
ATOM 1519 C CA . ALA A 1 197 ? 5.492 -4.984 -20.344 1 97.38 197 ALA A CA 1
ATOM 1520 C C . ALA A 1 197 ? 6.707 -4.164 -19.922 1 97.38 197 ALA A C 1
ATOM 1522 O O . ALA A 1 197 ? 6.699 -2.934 -20.016 1 97.38 197 ALA A O 1
ATOM 1523 N N . THR A 1 198 ? 7.711 -4.824 -19.391 1 97.5 198 THR A N 1
ATOM 1524 C CA . THR A 1 198 ? 8.945 -4.176 -18.969 1 97.5 198 THR A CA 1
ATOM 1525 C C . THR A 1 198 ? 9.875 -3.961 -20.156 1 97.5 198 THR A C 1
ATOM 1527 O O . THR A 1 198 ? 10.82 -3.172 -20.094 1 97.5 198 THR A O 1
ATOM 1530 N N . GLY A 1 199 ? 9.656 -4.641 -21.25 1 97.38 199 GLY A N 1
ATOM 1531 C CA . GLY A 1 199 ? 10.516 -4.578 -22.422 1 97.38 199 GLY A CA 1
ATOM 1532 C C . GLY A 1 199 ? 11.664 -5.57 -22.375 1 97.38 199 GLY A C 1
ATOM 1533 O O . GLY A 1 199 ? 12.734 -5.32 -22.938 1 97.38 199 GLY A O 1
ATOM 1534 N N . VAL A 1 200 ? 11.484 -6.617 -21.625 1 97.94 200 VAL A N 1
ATOM 1535 C CA . VAL A 1 200 ? 12.484 -7.672 -21.5 1 97.94 200 VAL A CA 1
ATOM 1536 C C . VAL A 1 200 ? 11.922 -8.984 -22.047 1 97.94 200 VAL A C 1
ATOM 1538 O O . VAL A 1 200 ? 10.805 -9.383 -21.688 1 97.94 200 VAL A O 1
ATOM 1541 N N . ASP A 1 201 ? 12.664 -9.633 -22.891 1 98.12 201 ASP A N 1
ATOM 1542 C CA . ASP A 1 201 ? 12.258 -10.969 -23.328 1 98.12 201 ASP A CA 1
ATOM 1543 C C . ASP A 1 201 ? 12.289 -11.961 -22.156 1 98.12 201 ASP A C 1
ATOM 1545 O O . ASP A 1 201 ? 13.297 -12.062 -21.453 1 98.12 201 ASP A O 1
ATOM 1549 N N . TYR A 1 202 ? 11.156 -12.672 -22.031 1 98.56 202 TYR A N 1
ATOM 1550 C CA . TYR A 1 202 ? 11.102 -13.602 -20.906 1 98.56 202 TYR A CA 1
ATOM 1551 C C . TYR A 1 202 ? 12.219 -14.633 -21 1 98.56 202 TYR A C 1
ATOM 1553 O O . TYR A 1 202 ? 12.641 -15.188 -19.984 1 98.56 202 TYR A O 1
ATOM 1561 N N . GLU A 1 203 ? 12.734 -14.945 -22.156 1 98.75 203 GLU A N 1
ATOM 1562 C CA . GLU A 1 203 ? 13.797 -15.914 -22.359 1 98.75 203 GLU A CA 1
ATOM 1563 C C . GLU A 1 203 ? 15.062 -15.508 -21.609 1 98.75 203 GLU A C 1
ATOM 1565 O O . GLU A 1 203 ? 15.859 -16.375 -21.203 1 98.75 203 GLU A O 1
ATOM 1570 N N . ARG A 1 204 ? 15.25 -14.227 -21.422 1 98.81 204 ARG A N 1
ATOM 1571 C CA . ARG A 1 204 ? 16.422 -13.758 -20.688 1 98.81 204 ARG A CA 1
ATOM 1572 C C . ARG A 1 204 ? 16.359 -14.195 -19.219 1 98.81 204 ARG A C 1
ATOM 1574 O O . ARG A 1 204 ? 17.391 -14.445 -18.594 1 98.81 204 ARG A O 1
ATOM 1581 N N . PHE A 1 205 ? 15.18 -14.219 -18.688 1 98.88 205 PHE A N 1
ATOM 1582 C CA . PHE A 1 205 ? 15.008 -14.75 -17.328 1 98.88 205 PHE A CA 1
ATOM 1583 C C . PHE A 1 205 ? 15.273 -16.25 -17.312 1 98.88 205 PHE A C 1
ATOM 1585 O O . PHE A 1 205 ? 15.914 -16.766 -16.391 1 98.88 205 PHE A O 1
ATOM 1592 N N . VAL A 1 206 ? 14.82 -16.984 -18.312 1 98.81 206 VAL A N 1
ATOM 1593 C CA . VAL A 1 206 ? 15 -18.422 -18.406 1 98.81 206 VAL A CA 1
ATOM 1594 C C . VAL A 1 206 ? 16.484 -18.766 -18.5 1 98.81 206 VAL A C 1
ATOM 1596 O O . VAL A 1 206 ? 16.969 -19.656 -17.812 1 98.81 206 VAL A O 1
ATOM 1599 N N . GLU A 1 207 ? 17.125 -18.047 -19.344 1 98.5 207 GLU A N 1
ATOM 1600 C CA . GLU A 1 207 ? 18.562 -18.266 -19.531 1 98.5 207 GLU A CA 1
ATOM 1601 C C . GLU A 1 207 ? 19.328 -18.047 -18.219 1 98.5 207 GLU A C 1
ATOM 1603 O O . GLU A 1 207 ? 20.25 -18.797 -17.906 1 98.5 207 GLU A O 1
ATOM 1608 N N . ARG A 1 208 ? 18.922 -17.094 -17.484 1 98.38 208 ARG A N 1
ATOM 1609 C CA . ARG A 1 208 ? 19.672 -16.672 -16.312 1 98.38 208 ARG A CA 1
ATOM 1610 C C . ARG A 1 208 ? 19.359 -17.562 -15.117 1 98.38 208 ARG A C 1
ATOM 1612 O O . ARG A 1 208 ? 20.234 -17.844 -14.297 1 98.38 208 ARG A O 1
ATOM 1619 N N . PHE A 1 209 ? 18.094 -17.969 -14.961 1 98.19 209 PHE A N 1
ATOM 1620 C CA . PHE A 1 209 ? 17.688 -18.547 -13.688 1 98.19 209 PHE A CA 1
ATOM 1621 C C . PHE A 1 209 ? 17.297 -20.016 -13.852 1 98.19 209 PHE A C 1
ATOM 1623 O O . PHE A 1 209 ? 17.281 -20.766 -12.875 1 98.19 209 PHE A O 1
ATOM 1630 N N . GLY A 1 210 ? 16.938 -20.484 -15.047 1 94.19 210 GLY A N 1
ATOM 1631 C CA . GLY A 1 210 ? 16.719 -21.891 -15.398 1 94.19 210 GLY A CA 1
ATOM 1632 C C . GLY A 1 210 ? 15.828 -22.625 -14.414 1 94.19 210 GLY A C 1
ATOM 1633 O O . GLY A 1 210 ? 14.719 -22.188 -14.133 1 94.19 210 GLY A O 1
ATOM 1634 N N . ASP A 1 211 ? 16.422 -23.609 -13.758 1 95 211 ASP A N 1
ATOM 1635 C CA . ASP A 1 211 ? 15.688 -24.562 -12.922 1 95 211 ASP A CA 1
ATOM 1636 C C . ASP A 1 211 ? 15.195 -23.906 -11.641 1 95 211 ASP A C 1
ATOM 1638 O O . ASP A 1 211 ? 14.391 -24.484 -10.906 1 95 211 ASP A O 1
ATOM 1642 N N . ARG A 1 212 ? 15.609 -22.688 -11.422 1 97.88 212 ARG A N 1
ATOM 1643 C CA . ARG A 1 212 ? 15.141 -22 -10.234 1 97.88 212 ARG A CA 1
ATOM 1644 C C . ARG A 1 212 ? 13.711 -21.5 -10.414 1 97.88 212 ARG A C 1
ATOM 1646 O O . ARG A 1 212 ? 13.039 -21.141 -9.445 1 97.88 212 ARG A O 1
ATOM 1653 N N . ILE A 1 213 ? 13.258 -21.422 -11.664 1 98.62 213 ILE A N 1
ATOM 1654 C CA . ILE A 1 213 ? 11.891 -21 -11.953 1 98.62 213 ILE A CA 1
ATOM 1655 C C . ILE A 1 213 ? 10.906 -22.109 -11.586 1 98.62 213 ILE A C 1
ATOM 1657 O O . ILE A 1 213 ? 10.906 -23.172 -12.203 1 98.62 213 ILE A O 1
ATOM 1661 N N . GLN A 1 214 ? 10.133 -21.828 -10.586 1 98.56 214 GLN A N 1
ATOM 1662 C CA . GLN A 1 214 ? 9.195 -22.797 -10.023 1 98.56 214 GLN A CA 1
ATOM 1663 C C . GLN A 1 214 ? 7.797 -22.609 -10.594 1 98.56 214 GLN A C 1
ATOM 1665 O O . GLN A 1 214 ? 7.047 -23.578 -10.758 1 98.56 214 GLN A O 1
ATOM 1670 N N . VAL A 1 215 ? 7.449 -21.406 -10.836 1 98.81 215 VAL A N 1
ATOM 1671 C CA . VAL A 1 215 ? 6.121 -21.047 -11.328 1 98.81 215 VAL A CA 1
ATOM 1672 C C . VAL A 1 215 ? 6.246 -20.125 -12.547 1 98.81 215 VAL A C 1
ATOM 1674 O O . VAL A 1 215 ? 7.082 -19.219 -12.562 1 98.81 215 VAL A O 1
ATOM 1677 N N . ALA A 1 216 ? 5.465 -20.375 -13.57 1 98.88 216 ALA A N 1
ATOM 1678 C CA . ALA A 1 216 ? 5.324 -19.453 -14.703 1 98.88 216 ALA A CA 1
ATOM 1679 C C . ALA A 1 216 ? 3.936 -18.828 -14.727 1 98.88 216 ALA A C 1
ATOM 1681 O O . ALA A 1 216 ? 2.926 -19.547 -14.719 1 98.88 216 ALA A O 1
ATOM 1682 N N . HIS A 1 217 ? 3.879 -17.531 -14.648 1 98.94 217 HIS A N 1
ATOM 1683 C CA . HIS A 1 217 ? 2.645 -16.797 -14.906 1 98.94 217 HIS A CA 1
ATOM 1684 C C . HIS A 1 217 ? 2.506 -16.469 -16.391 1 98.94 217 HIS A C 1
ATOM 1686 O O . HIS A 1 217 ? 3.391 -15.844 -16.984 1 98.94 217 HIS A O 1
ATOM 1692 N N . LEU A 1 218 ? 1.365 -16.844 -16.953 1 98.75 218 LEU A N 1
ATOM 1693 C CA . LEU A 1 218 ? 1.19 -16.812 -18.391 1 98.75 218 LEU A CA 1
ATOM 1694 C C . LEU A 1 218 ? 0.017 -15.914 -18.781 1 98.75 218 LEU A C 1
ATOM 1696 O O . LEU A 1 218 ? -1.132 -16.219 -18.453 1 98.75 218 LEU A O 1
ATOM 1700 N N . HIS A 1 219 ? 0.254 -14.867 -19.438 1 98.5 219 HIS A N 1
ATOM 1701 C CA . HIS A 1 219 ? -0.712 -13.938 -20.016 1 98.5 219 HIS A CA 1
ATOM 1702 C C . HIS A 1 219 ? -0.051 -13.016 -21.031 1 98.5 219 HIS A C 1
ATOM 1704 O O . HIS A 1 219 ? 1.178 -12.961 -21.125 1 98.5 219 HIS A O 1
ATOM 1710 N N . ASP A 1 220 ? -0.84 -12.406 -21.859 1 97.69 220 ASP A N 1
ATOM 1711 C CA . ASP A 1 220 ? -0.319 -11.555 -22.922 1 97.69 220 ASP A CA 1
ATOM 1712 C C . ASP A 1 220 ? -0.713 -10.094 -22.703 1 97.69 220 ASP A C 1
ATOM 1714 O O . ASP A 1 220 ? -1.504 -9.789 -21.797 1 97.69 220 ASP A O 1
ATOM 1718 N N . ASN A 1 221 ? -0.035 -9.195 -23.359 1 97.5 221 ASN A N 1
ATOM 1719 C CA . ASN A 1 221 ? -0.336 -7.77 -23.438 1 97.5 221 ASN A CA 1
ATOM 1720 C C . ASN A 1 221 ? 0.32 -7.129 -24.656 1 97.5 221 ASN A C 1
ATOM 1722 O O . ASN A 1 221 ? 0.978 -7.809 -25.438 1 97.5 221 ASN A O 1
ATOM 1726 N N . ASP A 1 222 ? 0.161 -5.805 -24.844 1 94.81 222 ASP A N 1
ATOM 1727 C CA . ASP A 1 222 ? 0.688 -5.141 -26.031 1 94.81 222 ASP A CA 1
ATOM 1728 C C . ASP A 1 222 ? 2.039 -4.488 -25.734 1 94.81 222 ASP A C 1
ATOM 1730 O O . ASP A 1 222 ? 2.547 -3.715 -26.547 1 94.81 222 ASP A O 1
ATOM 1734 N N . GLY A 1 223 ? 2.578 -4.734 -24.594 1 93.38 223 GLY A N 1
ATOM 1735 C CA . GLY A 1 223 ? 3.887 -4.203 -24.234 1 93.38 223 GLY A CA 1
ATOM 1736 C C . GLY A 1 223 ? 3.818 -2.893 -23.484 1 93.38 223 GLY A C 1
ATOM 1737 O O . GLY A 1 223 ? 4.832 -2.412 -22.969 1 93.38 223 GLY A O 1
ATOM 1738 N N . THR A 1 224 ? 2.652 -2.314 -23.359 1 89.06 224 THR A N 1
ATOM 1739 C CA . THR A 1 224 ? 2.543 -0.993 -22.75 1 89.06 224 THR A CA 1
ATOM 1740 C C . THR A 1 224 ? 1.911 -1.088 -21.359 1 89.06 224 THR A C 1
ATOM 1742 O O . THR A 1 224 ? 2.141 -0.228 -20.516 1 89.06 224 THR A O 1
ATOM 1745 N N . GLU A 1 225 ? 1.099 -2.08 -21.109 1 88.94 225 GLU A N 1
ATOM 1746 C CA . GLU A 1 225 ? 0.431 -2.24 -19.828 1 88.94 225 GLU A CA 1
ATOM 1747 C C . GLU A 1 225 ? 0.297 -3.715 -19.453 1 88.94 225 GLU A C 1
ATOM 1749 O O . GLU A 1 225 ? 0.486 -4.594 -20.297 1 88.94 225 GLU A O 1
ATOM 1754 N N . ASP A 1 226 ? 0.027 -3.947 -18.219 1 90.75 226 ASP A N 1
ATOM 1755 C CA . ASP A 1 226 ? -0.206 -5.281 -17.672 1 90.75 226 ASP A CA 1
ATOM 1756 C C . ASP A 1 226 ? -1.67 -5.688 -17.828 1 90.75 226 ASP A C 1
ATOM 1758 O O . ASP A 1 226 ? -2.377 -5.867 -16.828 1 90.75 226 ASP A O 1
ATOM 1762 N N . ALA A 1 227 ? -2.074 -6.02 -19.062 1 92.56 227 ALA A N 1
ATOM 1763 C CA . ALA A 1 227 ? -3.49 -6.125 -19.422 1 92.56 227 ALA A CA 1
ATOM 1764 C C . ALA A 1 227 ? -4.02 -7.527 -19.141 1 92.56 227 ALA A C 1
ATOM 1766 O O . ALA A 1 227 ? -5.23 -7.754 -19.141 1 92.56 227 ALA A O 1
ATOM 1767 N N . HIS A 1 228 ? -3.123 -8.508 -18.891 1 96.62 228 HIS A N 1
ATOM 1768 C CA . HIS A 1 228 ? -3.529 -9.875 -18.609 1 96.62 228 HIS A CA 1
ATOM 1769 C C . HIS A 1 228 ? -4.453 -10.414 -19.688 1 96.62 228 HIS A C 1
ATOM 1771 O O . HIS A 1 228 ? -5.473 -11.039 -19.391 1 96.62 228 HIS A O 1
ATOM 1777 N N . GLU A 1 229 ? -4.102 -10.172 -20.984 1 97.12 229 GLU A N 1
ATOM 1778 C CA . GLU A 1 229 ? -4.84 -10.703 -22.125 1 97.12 229 GLU A CA 1
ATOM 1779 C C . GLU A 1 229 ? -4.57 -12.188 -22.312 1 97.12 229 GLU A C 1
ATOM 1781 O O . GLU A 1 229 ? -3.535 -12.695 -21.875 1 97.12 229 GLU A O 1
ATOM 1786 N N . PRO A 1 230 ? -5.5 -12.891 -22.922 1 97.88 230 PRO A N 1
ATOM 1787 C CA . PRO A 1 230 ? -5.301 -14.32 -23.172 1 97.88 230 PRO A CA 1
ATOM 1788 C C . PRO A 1 230 ? -4.035 -14.617 -23.969 1 97.88 230 PRO A C 1
ATOM 1790 O O . PRO A 1 230 ? -3.643 -13.812 -24.828 1 97.88 230 PRO A O 1
ATOM 1793 N N . LEU A 1 231 ? -3.465 -15.773 -23.703 1 98 231 LEU A N 1
ATOM 1794 C CA . LEU A 1 231 ? -2.256 -16.25 -24.375 1 98 231 LEU A CA 1
ATOM 1795 C C . LEU A 1 231 ? -2.469 -17.641 -24.969 1 98 231 LEU A C 1
ATOM 1797 O O . LEU A 1 231 ? -2.049 -18.641 -24.375 1 98 231 LEU A O 1
ATOM 1801 N N . PRO A 1 232 ? -2.969 -17.719 -26.172 1 96.88 232 PRO A N 1
ATOM 1802 C CA . PRO A 1 232 ? -3.264 -19.016 -26.766 1 96.88 232 PRO A CA 1
ATOM 1803 C C . PRO A 1 232 ? -2.016 -19.875 -26.953 1 96.88 232 PRO A C 1
ATOM 1805 O O . PRO A 1 232 ? -2.107 -21.109 -27 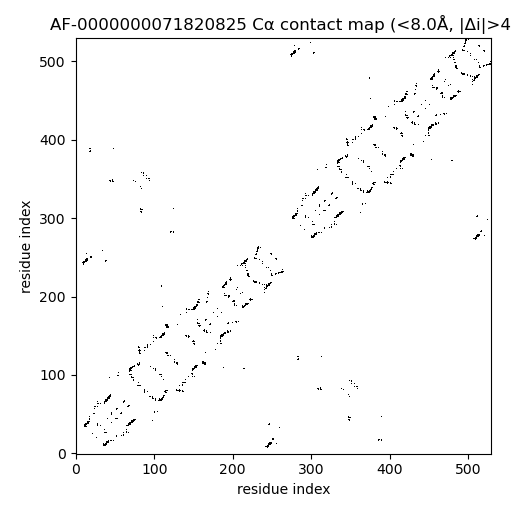1 96.88 232 PRO A O 1
ATOM 1808 N N . SER A 1 233 ? -0.832 -19.266 -27.031 1 96.5 233 SER A N 1
ATOM 1809 C CA . SER A 1 233 ? 0.416 -20 -27.234 1 96.5 233 SER A CA 1
ATOM 1810 C C . SER A 1 233 ? 1.026 -20.422 -25.906 1 96.5 233 SER A C 1
ATOM 1812 O O . SER A 1 233 ? 2.234 -20.656 -25.812 1 96.5 233 SER A O 1
ATOM 1814 N N . PHE A 1 234 ? 0.232 -20.531 -24.781 1 97.62 234 PHE A N 1
ATOM 1815 C CA . PHE A 1 234 ? 0.752 -20.703 -23.422 1 97.62 234 PHE A CA 1
ATOM 1816 C C . PHE A 1 234 ? 1.506 -22.016 -23.297 1 97.62 234 PHE A C 1
ATOM 1818 O O . PHE A 1 234 ? 2.49 -22.109 -22.562 1 97.62 234 PHE A O 1
ATOM 1825 N N . ARG A 1 235 ? 1.181 -23.094 -24.016 1 96.56 235 ARG A N 1
ATOM 1826 C CA . ARG A 1 235 ? 1.87 -24.375 -23.906 1 96.56 235 ARG A CA 1
ATOM 1827 C C . ARG A 1 235 ? 3.277 -24.281 -24.484 1 96.56 235 ARG A C 1
ATOM 1829 O O . ARG A 1 235 ? 4.219 -24.844 -23.922 1 96.56 235 ARG A O 1
ATOM 1836 N N . SER A 1 236 ? 3.34 -23.625 -25.625 1 96.69 236 SER A N 1
ATOM 1837 C CA . SER A 1 236 ? 4.656 -23.438 -26.219 1 96.69 236 SER A CA 1
ATOM 1838 C C . SER A 1 236 ? 5.555 -22.578 -25.328 1 96.69 236 SER A C 1
ATOM 1840 O O . SER A 1 236 ? 6.73 -22.891 -25.141 1 96.69 236 SER A O 1
ATOM 1842 N N . VAL A 1 237 ? 5.012 -21.5 -24.781 1 98.06 237 VAL A N 1
ATOM 1843 C CA . VAL A 1 237 ? 5.758 -20.625 -23.891 1 98.06 237 VAL A CA 1
ATOM 1844 C C . VAL A 1 237 ? 6.184 -21.406 -22.641 1 98.06 237 VAL A C 1
ATOM 1846 O O . VAL A 1 237 ? 7.332 -21.297 -22.203 1 98.06 237 VAL A O 1
ATOM 1849 N N . ALA A 1 238 ? 5.293 -22.188 -22.109 1 98 238 ALA A N 1
ATOM 1850 C CA . ALA A 1 238 ? 5.59 -23 -20.938 1 98 238 ALA A CA 1
ATOM 1851 C C . ALA A 1 238 ? 6.711 -24 -21.219 1 98 238 ALA A C 1
ATOM 1853 O O . ALA A 1 238 ? 7.547 -24.266 -20.359 1 98 238 ALA A O 1
ATOM 1854 N N . ALA A 1 239 ? 6.668 -24.547 -22.391 1 97.12 239 ALA A N 1
ATOM 1855 C CA . ALA A 1 239 ? 7.711 -25.484 -22.781 1 97.12 239 ALA A CA 1
ATOM 1856 C C . ALA A 1 239 ? 9.086 -24.812 -22.781 1 97.12 239 ALA A C 1
ATOM 1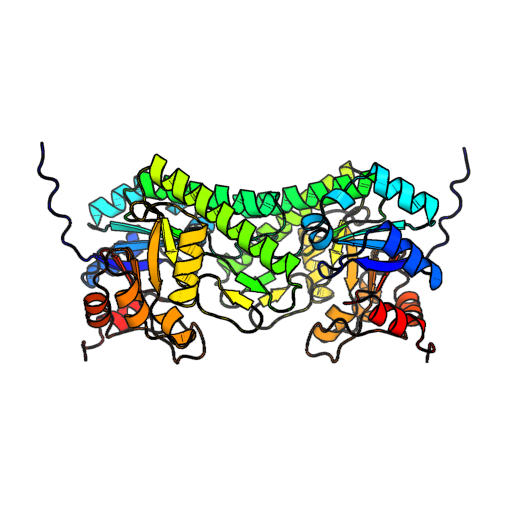858 O O . ALA A 1 239 ? 10.078 -25.422 -22.375 1 97.12 239 ALA A O 1
ATOM 1859 N N . ASP A 1 240 ? 9.094 -23.578 -23.25 1 97.19 240 ASP A N 1
ATOM 1860 C CA . ASP A 1 240 ? 10.336 -22.812 -23.25 1 97.19 240 ASP A CA 1
ATOM 1861 C C . ASP A 1 240 ? 10.836 -22.578 -21.828 1 97.19 240 ASP A C 1
ATOM 1863 O O . ASP A 1 240 ? 12.047 -22.594 -21.578 1 97.19 240 ASP A O 1
ATOM 1867 N N . ILE A 1 241 ? 9.938 -22.391 -20.906 1 98.25 241 ILE A N 1
ATOM 1868 C CA . ILE A 1 241 ? 10.289 -22.016 -19.547 1 98.25 241 ILE A CA 1
ATOM 1869 C C . ILE A 1 241 ? 10.617 -23.266 -18.734 1 98.25 241 ILE A C 1
ATOM 1871 O O . ILE A 1 241 ? 11.539 -23.25 -17.906 1 98.25 241 ILE A O 1
ATOM 1875 N N . ASP A 1 242 ? 9.836 -24.297 -18.984 1 97.75 242 ASP A N 1
ATOM 1876 C CA . ASP A 1 242 ? 10 -25.609 -18.344 1 97.75 242 ASP 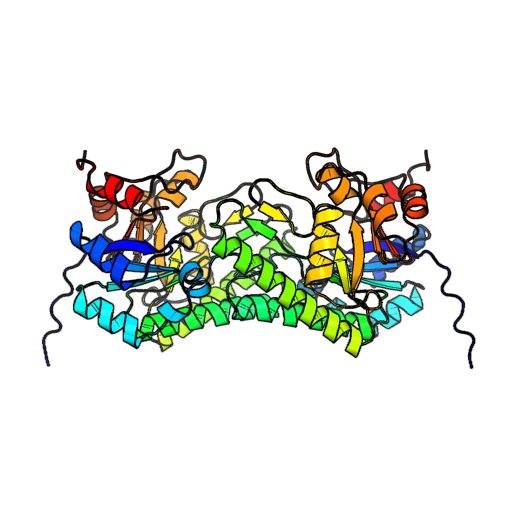A CA 1
ATOM 1877 C C . ASP A 1 242 ? 9.805 -25.5 -16.828 1 97.75 242 ASP A C 1
ATOM 1879 O O . ASP A 1 242 ? 10.586 -26.078 -16.062 1 97.75 242 ASP A O 1
ATOM 1883 N N . ALA A 1 243 ? 8.828 -24.703 -16.359 1 98.31 243 ALA A N 1
ATOM 1884 C CA . ALA A 1 243 ? 8.484 -24.625 -14.945 1 98.31 243 ALA A CA 1
ATOM 1885 C C . ALA A 1 243 ? 7.547 -25.766 -14.539 1 98.31 243 ALA A C 1
ATOM 1887 O O . ALA A 1 243 ? 6.703 -26.188 -15.328 1 98.31 243 ALA A O 1
ATOM 1888 N N . PRO A 1 244 ? 7.676 -26.219 -13.305 1 98.19 244 PRO A N 1
ATOM 1889 C CA . PRO A 1 244 ? 6.758 -27.25 -12.805 1 98.19 244 PRO A CA 1
ATOM 1890 C C . PRO A 1 244 ? 5.305 -26.797 -12.805 1 98.19 244 PRO A C 1
ATOM 1892 O O . PRO A 1 244 ? 4.398 -27.594 -13.062 1 98.19 244 PRO A O 1
ATOM 1895 N N . TYR A 1 245 ? 5.047 -25.578 -12.5 1 98.56 245 TYR A N 1
ATOM 1896 C CA . TYR A 1 245 ? 3.689 -25.062 -12.43 1 98.56 245 TYR A CA 1
ATOM 1897 C C . TYR A 1 245 ? 3.498 -23.906 -13.414 1 98.56 245 TYR A C 1
ATOM 1899 O O . TYR A 1 245 ? 4.223 -22.906 -13.359 1 98.56 245 TYR A O 1
ATOM 1907 N N . ASN A 1 246 ? 2.561 -24.031 -14.305 1 98.75 246 ASN A N 1
ATOM 1908 C CA . ASN A 1 246 ? 2.246 -23.047 -15.344 1 98.75 246 ASN A CA 1
ATOM 1909 C C . ASN A 1 246 ? 0.83 -22.5 -15.18 1 98.75 246 ASN A C 1
ATOM 1911 O O . ASN A 1 246 ? -0.146 -23.234 -15.328 1 98.75 246 ASN A O 1
ATOM 1915 N N . VAL A 1 247 ? 0.718 -21.188 -14.922 1 98.88 247 VAL A N 1
ATOM 1916 C CA . VAL A 1 247 ? -0.536 -20.625 -14.43 1 98.88 247 VAL A CA 1
ATOM 1917 C C . VAL A 1 247 ? -1.032 -19.547 -15.383 1 98.88 247 VAL A C 1
ATOM 1919 O O . VAL A 1 247 ? -0.376 -18.516 -15.562 1 98.88 247 VAL A O 1
ATOM 1922 N N . LEU A 1 248 ? -2.178 -19.734 -16 1 98.75 248 LEU A N 1
ATOM 1923 C CA . LEU A 1 248 ? -2.871 -18.688 -16.734 1 98.75 248 LEU A CA 1
ATOM 1924 C C . LEU A 1 248 ? -3.449 -17.656 -15.789 1 98.75 248 LEU A C 1
ATOM 1926 O O . LEU A 1 248 ? -4.273 -17.969 -14.93 1 98.75 248 LEU A O 1
ATOM 1930 N N . GLU A 1 249 ? -3.012 -16.422 -15.891 1 98.5 249 GLU A N 1
ATOM 1931 C CA . GLU A 1 249 ? -3.578 -15.336 -15.102 1 98.5 249 GLU A CA 1
ATOM 1932 C C . GLU A 1 249 ? -4.598 -14.539 -15.914 1 98.5 249 GLU A C 1
ATOM 1934 O O . GLU A 1 249 ? -4.238 -13.578 -16.594 1 98.5 249 GLU A O 1
ATOM 1939 N N . MET A 1 250 ? -5.805 -14.977 -15.75 1 97.25 250 MET A N 1
ATOM 1940 C CA . MET A 1 250 ? -6.895 -14.438 -16.547 1 97.25 250 MET A CA 1
ATOM 1941 C C . MET A 1 250 ? -7.891 -13.68 -15.68 1 97.25 250 MET A C 1
ATOM 1943 O O . MET A 1 250 ? -7.992 -13.938 -14.484 1 97.25 250 MET A O 1
ATOM 1947 N N . LYS A 1 251 ? -8.664 -12.781 -16.297 1 94.19 251 LYS A N 1
ATOM 1948 C CA . LYS A 1 251 ? -9.602 -11.922 -15.586 1 94.19 251 LYS A CA 1
ATOM 1949 C C . LYS A 1 251 ? -10.961 -12.594 -15.445 1 94.19 251 LYS A C 1
ATOM 1951 O O . LYS A 1 251 ? -11.82 -12.133 -14.688 1 94.19 251 LYS A O 1
ATOM 1956 N N . SER A 1 252 ? -11.148 -13.672 -16.281 1 94.38 252 SER A N 1
ATOM 1957 C CA . SER A 1 252 ? -12.43 -14.383 -16.281 1 94.38 252 SER A CA 1
ATOM 1958 C C . SER A 1 252 ? -12.266 -15.812 -16.766 1 94.38 252 SER A C 1
ATOM 1960 O O . SER A 1 252 ? -11.234 -16.172 -17.344 1 94.38 252 SER A O 1
ATOM 1962 N N . ARG A 1 253 ? -13.266 -16.656 -16.484 1 96 253 ARG A N 1
ATOM 1963 C CA . ARG A 1 253 ? -13.32 -18 -17.047 1 96 253 ARG A CA 1
ATOM 1964 C C . ARG A 1 253 ? -13.297 -17.953 -18.578 1 96 253 ARG A C 1
ATOM 1966 O O . ARG A 1 253 ? -12.656 -18.797 -19.219 1 96 253 ARG A O 1
ATOM 1973 N N . ALA A 1 254 ? -13.984 -16.953 -19.125 1 95.88 254 ALA A N 1
ATOM 1974 C CA . ALA A 1 254 ? -14.031 -16.812 -20.578 1 95.88 254 ALA A CA 1
ATOM 1975 C C . ALA A 1 254 ? -12.633 -16.594 -21.156 1 95.88 254 ALA A C 1
ATOM 1977 O O . ALA A 1 254 ? -12.312 -17.094 -22.234 1 95.88 254 ALA A O 1
ATOM 1978 N N . ASP A 1 255 ? -11.836 -15.875 -20.438 1 96.75 255 ASP A N 1
ATOM 1979 C CA . ASP A 1 255 ? -10.461 -15.633 -20.875 1 96.75 255 ASP A CA 1
ATOM 1980 C C . ASP A 1 255 ? -9.641 -16.922 -20.844 1 96.75 255 ASP A C 1
ATOM 1982 O O . ASP A 1 255 ? -8.773 -17.141 -21.688 1 96.75 255 ASP A O 1
ATOM 1986 N N . VAL A 1 256 ? -9.898 -17.766 -19.844 1 97.38 256 VAL A N 1
ATOM 1987 C CA . VAL A 1 256 ? -9.234 -19.062 -19.781 1 97.38 256 VAL A CA 1
ATOM 1988 C C . VAL A 1 256 ? -9.609 -19.906 -21 1 97.38 256 VAL A C 1
ATOM 1990 O O . VAL A 1 256 ? -8.742 -20.5 -21.641 1 97.38 256 VAL A O 1
ATOM 1993 N N . GLU A 1 257 ? -10.867 -19.844 -21.328 1 97.31 257 GLU A N 1
ATOM 1994 C CA . GLU A 1 257 ? -11.352 -20.578 -22.5 1 97.31 257 GLU A CA 1
ATOM 1995 C C . GLU A 1 257 ? -10.688 -20.094 -23.781 1 97.31 257 GLU A C 1
ATOM 1997 O O . GLU A 1 257 ? -10.367 -20.875 -24.672 1 97.31 257 GLU A O 1
ATOM 2002 N N . ARG A 1 258 ? -10.477 -18.828 -23.844 1 97.06 258 ARG A N 1
ATOM 2003 C CA . ARG A 1 258 ? -9.836 -18.25 -25.016 1 97.06 258 ARG A CA 1
ATOM 2004 C C . ARG A 1 258 ? -8.391 -18.719 -25.141 1 97.06 258 ARG A C 1
ATOM 2006 O O . ARG A 1 258 ? -7.871 -18.844 -26.25 1 97.06 258 ARG A O 1
ATOM 2013 N N . CYS A 1 259 ? -7.746 -18.953 -24.031 1 97.44 259 CYS A N 1
ATOM 2014 C CA . CYS A 1 259 ? -6.391 -19.484 -24.062 1 97.44 259 CYS A CA 1
ATOM 2015 C C . CYS A 1 259 ? -6.375 -20.906 -24.594 1 97.44 259 CYS A C 1
ATOM 2017 O O . CYS A 1 259 ? -5.551 -21.25 -25.438 1 97.44 259 CYS A O 1
ATOM 2019 N N . VAL A 1 260 ? -7.305 -21.734 -24.125 1 96.12 260 VAL A N 1
ATOM 2020 C CA . VAL A 1 260 ? -7.25 -23.172 -24.406 1 96.12 260 VAL A CA 1
ATOM 2021 C C . VAL A 1 260 ? -7.824 -23.453 -25.781 1 96.12 260 VAL A C 1
ATOM 2023 O O . VAL A 1 260 ? -7.504 -24.469 -26.406 1 96.12 260 VAL A O 1
ATOM 2026 N N . SER A 1 261 ? -8.797 -22.625 -26.234 1 88.94 261 SER A N 1
ATOM 2027 C CA . SER A 1 261 ? -9.43 -22.844 -27.531 1 88.94 261 SER A CA 1
ATOM 2028 C C . SER A 1 261 ? -8.5 -22.438 -28.672 1 88.94 261 SER A C 1
ATOM 2030 O O . SER A 1 261 ? -8.711 -22.844 -29.828 1 88.94 261 SER A O 1
ATOM 2032 N N . GLY A 1 262 ? -7.637 -21.578 -28.359 1 72.25 262 GLY A N 1
ATOM 2033 C CA . GLY A 1 262 ? -6.781 -21.078 -29.438 1 72.25 262 GLY A CA 1
ATOM 2034 C C . GLY A 1 262 ? -5.785 -22.109 -29.922 1 72.25 262 GLY A C 1
ATOM 2035 O O . GLY A 1 262 ? -5.391 -23.016 -29.172 1 72.25 262 GLY A O 1
ATOM 2036 N N . THR A 1 263 ? -5.777 -22.422 -31.234 1 53.91 263 THR A N 1
ATOM 2037 C CA . THR A 1 263 ? -4.859 -23.328 -31.906 1 53.91 263 THR A CA 1
ATOM 2038 C C . THR A 1 263 ? -3.416 -22.875 -31.719 1 53.91 263 THR A C 1
ATOM 2040 O O . THR A 1 263 ? -3.137 -21.672 -31.703 1 53.91 263 THR A O 1
ATOM 2043 N N . ASP A 1 264 ? -2.592 -23.703 -30.844 1 47.91 264 ASP A N 1
ATOM 2044 C CA . ASP A 1 264 ? -1.154 -23.453 -30.859 1 47.91 264 ASP A CA 1
ATOM 2045 C C . ASP A 1 264 ? -0.699 -22.969 -32.25 1 47.91 264 ASP A C 1
ATOM 2047 O O . ASP A 1 264 ? -0.938 -23.625 -33.25 1 47.91 264 ASP A O 1
ATOM 2051 N N . ALA A 1 265 ? -0.895 -21.734 -32.562 1 38.91 265 ALA A N 1
ATOM 2052 C CA . ALA A 1 265 ? -0.29 -21.453 -33.875 1 38.91 265 ALA A CA 1
ATOM 2053 C C . ALA A 1 265 ? 1.178 -21.859 -33.875 1 38.91 265 ALA A C 1
ATOM 2055 O O . ALA A 1 265 ? 1.905 -21.656 -32.906 1 38.91 265 ALA A O 1
ATOM 2056 N N . MET B 1 1 ? -4.625 28.156 39.125 1 25.55 1 MET B N 1
ATOM 2057 C CA . MET B 1 1 ? -5.164 27.703 37.844 1 25.55 1 MET B CA 1
ATOM 2058 C C . MET B 1 1 ? -4.586 28.5 36.688 1 25.55 1 MET B C 1
ATOM 2060 O O . MET B 1 1 ? -4.887 29.688 36.562 1 25.55 1 MET B O 1
ATOM 2064 N N . SER B 1 2 ? -3.332 28.312 36.375 1 29.53 2 SER B N 1
ATOM 2065 C CA . SER B 1 2 ? -2.562 29.172 35.5 1 29.53 2 SER B CA 1
ATOM 2066 C C . SER B 1 2 ? -3.268 29.344 34.156 1 29.53 2 SER B C 1
ATOM 2068 O O . SER B 1 2 ? -3.803 28.375 33.594 1 29.53 2 SER B O 1
ATOM 2070 N N . GLU B 1 3 ? -3.871 30.469 33.906 1 28.16 3 GLU B N 1
ATOM 2071 C CA . GLU B 1 3 ? -4.543 30.781 32.625 1 28.16 3 GLU B CA 1
ATOM 2072 C C . GLU B 1 3 ? -3.703 30.328 31.438 1 28.16 3 GLU B C 1
ATOM 2074 O O . GLU B 1 3 ? -2.557 30.75 31.281 1 28.16 3 GLU B O 1
ATOM 2079 N N . ALA B 1 4 ? -3.885 29.141 31.047 1 43.47 4 ALA B N 1
ATOM 2080 C CA . ALA B 1 4 ? -3.248 28.703 29.812 1 43.47 4 ALA B CA 1
ATOM 2081 C C . ALA B 1 4 ? -3.23 29.828 28.781 1 43.47 4 ALA B C 1
ATOM 2083 O O . ALA B 1 4 ? -4.258 30.469 28.531 1 43.47 4 ALA B O 1
ATOM 2084 N N . THR B 1 5 ? -2.215 30.547 28.641 1 37.06 5 THR B N 1
ATOM 2085 C CA . THR B 1 5 ? -2.086 31.562 27.609 1 37.06 5 THR B CA 1
ATOM 2086 C C . THR B 1 5 ? -2.904 31.188 26.375 1 37.06 5 THR B C 1
ATOM 2088 O O . THR B 1 5 ? -2.836 30.062 25.906 1 37.06 5 THR B O 1
ATOM 2091 N N . PRO B 1 6 ? -3.873 32.062 25.938 1 41 6 PRO B N 1
ATOM 2092 C CA . PRO B 1 6 ? -4.656 31.766 24.75 1 41 6 PRO B CA 1
ATOM 2093 C C . PRO B 1 6 ? -3.785 31.359 23.562 1 41 6 PRO B C 1
ATOM 2095 O O . PRO B 1 6 ? -2.799 32.031 23.25 1 41 6 PRO B O 1
ATOM 2098 N N . VAL B 1 7 ? -3.484 30.203 23.297 1 44.94 7 VAL B N 1
ATOM 2099 C CA . VAL B 1 7 ? -2.805 29.766 22.078 1 44.94 7 VAL B CA 1
ATOM 2100 C C . VAL B 1 7 ? -3.188 30.672 20.906 1 44.94 7 VAL B C 1
ATOM 2102 O O . VAL B 1 7 ? -4.371 30.891 20.656 1 44.94 7 VAL B O 1
ATOM 2105 N N . GLN B 1 8 ? -2.48 31.844 20.609 1 52.19 8 GLN B N 1
ATOM 2106 C CA . GLN B 1 8 ? -2.641 32.688 19.438 1 52.19 8 GLN B CA 1
ATOM 2107 C C . GLN B 1 8 ? -3.074 31.891 18.219 1 52.19 8 GLN B C 1
ATOM 2109 O O . GLN B 1 8 ? -2.379 30.953 17.797 1 52.19 8 GLN B O 1
ATOM 2114 N N . ARG B 1 9 ? -4.406 31.594 17.984 1 66.12 9 ARG B N 1
ATOM 2115 C CA . ARG B 1 9 ? -5.02 31.016 16.797 1 66.12 9 ARG B CA 1
ATOM 2116 C C . ARG B 1 9 ? -5.09 32.031 15.664 1 66.12 9 ARG B C 1
ATOM 2118 O O . ARG B 1 9 ? -5.199 33.25 15.922 1 66.12 9 ARG B O 1
ATOM 2125 N N . PRO B 1 10 ? -4.77 31.625 14.359 1 91.5 10 PRO B N 1
ATOM 2126 C CA . PRO B 1 10 ? -4.352 30.359 13.742 1 91.5 10 PRO B CA 1
ATOM 2127 C C . PRO B 1 10 ? -2.836 30.188 13.719 1 91.5 10 PRO B C 1
ATOM 2129 O O . PRO B 1 10 ? -2.096 31.172 13.781 1 91.5 10 PRO B O 1
ATOM 2132 N N . ARG B 1 11 ? -2.33 28.984 13.734 1 97.12 11 ARG B N 1
ATOM 2133 C CA . ARG B 1 11 ? -0.929 28.625 13.562 1 97.12 11 ARG B CA 1
ATOM 2134 C C . ARG B 1 11 ? -0.608 28.391 12.086 1 97.12 11 ARG B C 1
ATOM 2136 O O . ARG B 1 11 ? -1.424 27.844 11.344 1 97.12 11 ARG B O 1
ATOM 2143 N N . PHE B 1 12 ? 0.573 28.875 11.688 1 98.19 12 PHE B N 1
ATOM 2144 C CA . PHE B 1 12 ? 1.068 28.672 10.336 1 98.19 12 PHE B CA 1
ATOM 2145 C C . PHE B 1 12 ? 2.406 27.938 10.359 1 98.19 12 PHE B C 1
ATOM 2147 O O . PHE B 1 12 ? 3.268 28.234 11.188 1 98.19 12 PHE B O 1
ATOM 2154 N N . GLY B 1 13 ? 2.584 26.969 9.555 1 98.44 13 GLY B N 1
ATOM 2155 C CA . GLY B 1 13 ? 3.836 26.234 9.469 1 98.44 13 GLY B CA 1
ATOM 2156 C C . GLY B 1 13 ? 3.953 25.406 8.195 1 98.44 13 GLY B C 1
ATOM 2157 O O . GLY B 1 13 ? 3.469 25.812 7.141 1 98.44 13 GLY B O 1
ATOM 2158 N N . ALA B 1 14 ? 4.793 24.375 8.227 1 98.62 14 ALA B N 1
ATOM 2159 C CA . ALA B 1 14 ? 5.047 23.5 7.09 1 98.62 14 ALA B CA 1
ATOM 2160 C C . ALA B 1 14 ? 5.273 22.062 7.547 1 98.62 14 ALA B C 1
ATOM 2162 O O . ALA B 1 14 ? 5.535 21.812 8.727 1 98.62 14 ALA B O 1
ATOM 2163 N N . SER B 1 15 ? 5.055 21.172 6.625 1 98.31 15 SER B N 1
ATOM 2164 C CA . SER B 1 15 ? 5.227 19.766 6.926 1 98.31 15 SER B CA 1
ATOM 2165 C C . SER B 1 15 ? 6.637 19.281 6.59 1 98.31 15 SER B C 1
ATOM 2167 O O . SER B 1 15 ? 7.281 19.828 5.695 1 98.31 15 SER B O 1
ATOM 2169 N N . MET B 1 16 ? 7.078 18.328 7.316 1 95.5 16 MET B N 1
ATOM 2170 C CA . MET B 1 16 ? 8.367 17.688 7.035 1 95.5 16 MET B CA 1
ATOM 2171 C C . MET B 1 16 ? 8.18 16.453 6.16 1 95.5 16 MET B C 1
ATOM 2173 O O . MET B 1 16 ? 7.781 15.398 6.652 1 95.5 16 MET B O 1
ATOM 2177 N N . ASP B 1 17 ? 8.562 16.641 4.918 1 89.88 17 ASP B N 1
ATOM 2178 C CA . ASP B 1 17 ? 8.461 15.594 3.908 1 89.88 17 ASP B CA 1
ATOM 2179 C C . ASP B 1 17 ? 9.555 14.539 4.098 1 89.88 17 ASP B C 1
ATOM 2181 O O . ASP B 1 17 ? 10.602 14.82 4.688 1 89.88 17 ASP B O 1
ATOM 2185 N N . ILE B 1 18 ? 9.289 13.305 3.613 1 92.81 18 ILE B N 1
ATOM 2186 C CA . ILE B 1 18 ? 10.242 12.211 3.715 1 92.81 18 ILE B CA 1
ATOM 2187 C C . ILE B 1 18 ? 11.539 12.586 2.998 1 92.81 18 ILE B C 1
ATOM 2189 O O . ILE B 1 18 ? 12.602 12.031 3.283 1 92.81 18 ILE B O 1
ATOM 2193 N N . ARG B 1 19 ? 11.531 13.641 2.201 1 89.81 19 ARG B N 1
ATOM 2194 C CA . ARG B 1 19 ? 12.688 14.078 1.424 1 89.81 19 ARG B CA 1
ATOM 2195 C C . ARG B 1 19 ? 13.617 14.945 2.266 1 89.81 19 ARG B C 1
ATOM 2197 O O . ARG B 1 19 ? 14.758 15.203 1.875 1 89.81 19 ARG B O 1
ATOM 2204 N N . TYR B 1 20 ? 13.047 15.383 3.342 1 89.5 20 TYR B N 1
ATOM 2205 C CA . TYR B 1 20 ? 13.852 16.297 4.156 1 89.5 20 TYR B CA 1
ATOM 2206 C C . TYR B 1 20 ? 14.898 15.523 4.953 1 89.5 20 TYR B C 1
ATOM 2208 O O . TYR B 1 20 ? 14.625 14.43 5.461 1 89.5 20 TYR B O 1
ATOM 2216 N N . ALA B 1 21 ? 16.109 16.062 4.973 1 84.25 21 ALA B N 1
ATOM 2217 C CA . ALA B 1 21 ? 17.188 15.477 5.777 1 84.25 21 ALA B CA 1
ATOM 2218 C C . ALA B 1 21 ? 17.406 16.281 7.055 1 84.25 21 ALA B C 1
ATOM 2220 O O . ALA B 1 21 ? 18.203 15.891 7.91 1 84.25 21 ALA B O 1
ATOM 2221 N N . ASP B 1 22 ? 16.688 17.172 7.324 1 87.88 22 ASP B N 1
ATOM 2222 C CA . ASP B 1 22 ? 16.859 18.094 8.445 1 87.88 22 ASP B CA 1
ATOM 2223 C C . ASP B 1 22 ? 16.406 17.453 9.758 1 87.88 22 ASP B C 1
ATOM 2225 O O . ASP B 1 22 ? 15.484 16.641 9.773 1 87.88 22 ASP B O 1
ATOM 2229 N N . GLU B 1 23 ? 17.078 17.875 10.766 1 96.12 23 GLU B N 1
ATOM 2230 C CA . GLU B 1 23 ? 16.516 17.641 12.094 1 96.12 23 GLU B CA 1
ATOM 2231 C C . GLU B 1 23 ? 15.305 18.531 12.344 1 96.12 23 GLU B C 1
ATOM 2233 O O . GLU B 1 23 ? 15.195 19.609 11.781 1 96.12 23 GLU B O 1
ATOM 2238 N N . VAL B 1 24 ? 14.414 18.062 13.234 1 98.31 24 VAL B N 1
ATOM 2239 C CA . VAL B 1 24 ? 13.203 18.812 13.547 1 98.31 24 VAL B CA 1
ATOM 2240 C C . VAL B 1 24 ? 13.57 20.172 14.109 1 98.31 24 VAL B C 1
ATOM 2242 O O . VAL B 1 24 ? 12.961 21.188 13.734 1 98.31 24 VAL B O 1
ATOM 2245 N N . ALA B 1 25 ? 14.633 20.25 14.914 1 98.31 25 ALA B N 1
ATOM 2246 C CA . ALA B 1 25 ? 15.062 21.516 15.508 1 98.31 25 ALA B CA 1
ATOM 2247 C C . ALA B 1 25 ? 15.523 22.5 14.438 1 98.31 25 ALA B C 1
ATOM 2249 O O . ALA B 1 25 ? 15.164 23.672 14.477 1 98.31 25 ALA B O 1
ATOM 2250 N N . SER B 1 26 ? 16.297 21.938 13.562 1 98.06 26 SER B N 1
ATOM 2251 C CA . SER B 1 26 ? 16.781 22.781 12.477 1 98.06 26 SER B CA 1
ATOM 2252 C C . SER B 1 26 ? 15.633 23.312 11.633 1 98.06 26 SER B C 1
ATOM 2254 O O . SER B 1 26 ? 15.641 24.484 11.234 1 98.06 26 SER B O 1
ATOM 2256 N N . PHE B 1 27 ? 14.695 22.531 11.359 1 98.25 27 PHE B N 1
ATOM 2257 C CA . PHE B 1 27 ? 13.555 22.922 10.555 1 98.25 27 PHE B CA 1
ATOM 2258 C C . PHE B 1 27 ? 12.688 23.938 11.289 1 98.25 27 PHE B C 1
ATOM 2260 O O . PHE B 1 27 ? 12.219 24.906 10.703 1 98.25 27 PHE B O 1
ATOM 2267 N N . ALA B 1 28 ? 12.445 23.734 12.562 1 98.5 28 ALA B N 1
ATOM 2268 C CA . ALA B 1 28 ? 11.711 24.688 13.391 1 98.5 28 ALA B CA 1
ATOM 2269 C C . ALA B 1 28 ? 12.383 26.062 13.367 1 98.5 28 ALA B C 1
ATOM 2271 O O . ALA B 1 28 ? 11.711 27.094 13.188 1 98.5 28 ALA B O 1
ATOM 2272 N N . GLY B 1 29 ? 13.711 26.031 13.531 1 98.25 29 GLY B N 1
ATOM 2273 C CA . GLY B 1 29 ? 14.445 27.281 13.461 1 98.25 29 GLY B CA 1
ATOM 2274 C C . GLY B 1 29 ? 14.281 28 12.125 1 98.25 29 GLY B C 1
ATOM 2275 O O . GLY B 1 29 ? 14.109 29.219 12.086 1 98.25 29 GLY B O 1
ATOM 2276 N N . PHE B 1 30 ? 14.32 27.203 11.117 1 98.06 30 PHE B N 1
ATOM 2277 C CA . PHE B 1 30 ? 14.133 27.734 9.773 1 98.06 30 PHE B CA 1
ATOM 2278 C C . PHE B 1 30 ? 12.758 28.391 9.633 1 98.06 30 PHE B C 1
ATOM 2280 O O . PHE B 1 30 ? 12.648 29.5 9.133 1 98.06 30 PHE B O 1
ATOM 2287 N N . LEU B 1 31 ? 11.719 27.75 10.102 1 98.06 31 LEU B N 1
ATOM 2288 C CA . LEU B 1 31 ? 10.359 28.266 9.984 1 98.06 31 LEU B CA 1
ATOM 2289 C C . LEU B 1 31 ? 10.203 29.578 10.766 1 98.06 31 LEU B C 1
ATOM 2291 O O . LEU B 1 31 ? 9.547 30.5 10.297 1 98.06 31 LEU B O 1
ATOM 2295 N N . ARG B 1 32 ? 10.852 29.672 11.852 1 97.69 32 ARG B N 1
ATOM 2296 C CA . ARG B 1 32 ? 10.711 30.844 12.727 1 97.69 32 ARG B CA 1
ATOM 2297 C C . ARG B 1 32 ? 11.297 32.094 12.078 1 97.69 32 ARG B C 1
ATOM 2299 O O . ARG B 1 32 ? 10.883 33.219 12.391 1 97.69 32 ARG B O 1
ATOM 2306 N N . ARG B 1 33 ? 12.188 31.875 11.164 1 97 33 ARG B N 1
ATOM 2307 C CA . ARG B 1 33 ? 12.766 33 10.438 1 97 33 ARG B CA 1
ATOM 2308 C C . ARG B 1 33 ? 11.703 33.688 9.594 1 97 33 ARG B C 1
ATOM 2310 O O . ARG B 1 33 ? 11.875 34.844 9.203 1 97 33 ARG B O 1
ATOM 2317 N N . PHE B 1 34 ? 10.602 33 9.336 1 95.69 34 PHE B N 1
ATOM 2318 C CA . PHE B 1 34 ? 9.57 33.531 8.461 1 95.69 34 PHE B CA 1
ATOM 2319 C C . PHE B 1 34 ? 8.266 33.75 9.219 1 95.69 34 PHE B C 1
ATOM 2321 O O . PHE B 1 34 ? 7.195 33.812 8.617 1 95.69 34 PHE B O 1
ATOM 2328 N N . ASP B 1 35 ? 8.312 33.75 10.484 1 94.06 35 ASP B N 1
ATOM 2329 C CA . ASP B 1 35 ? 7.172 33.938 11.367 1 94.06 35 ASP B CA 1
ATOM 2330 C C . ASP B 1 35 ? 6.172 32.781 11.219 1 94.06 35 ASP B C 1
ATOM 2332 O O . ASP B 1 35 ? 4.957 33 11.258 1 94.06 35 ASP B O 1
ATOM 2336 N N . LEU B 1 36 ? 6.656 31.672 10.891 1 97.75 36 LEU B N 1
ATOM 2337 C CA . LEU B 1 36 ? 5.902 30.422 10.938 1 97.75 36 LEU B CA 1
ATOM 2338 C C . LEU B 1 36 ? 6.172 29.672 12.242 1 97.75 36 LEU B C 1
ATOM 2340 O O . LEU B 1 36 ? 7.312 29.609 12.703 1 97.75 36 LEU B O 1
ATOM 2344 N N . ASN B 1 37 ? 5.113 29.156 12.852 1 98.12 37 ASN B N 1
ATOM 2345 C CA . ASN B 1 37 ? 5.281 28.641 14.203 1 98.12 37 ASN B CA 1
ATOM 2346 C C . ASN B 1 37 ? 4.582 27.297 14.375 1 98.12 37 ASN B C 1
ATOM 2348 O O . ASN B 1 37 ? 4.051 27 15.445 1 98.12 37 ASN B O 1
ATOM 2352 N N . HIS B 1 38 ? 4.508 26.5 13.336 1 98.69 38 HIS B N 1
ATOM 2353 C CA . HIS B 1 38 ? 3.898 25.172 13.359 1 98.69 38 HIS B CA 1
ATOM 2354 C C . HIS B 1 38 ? 4.691 24.188 12.508 1 98.69 38 HIS B C 1
ATOM 2356 O O . HIS B 1 38 ? 5.148 24.547 11.414 1 98.69 38 HIS B O 1
ATOM 2362 N N . VAL B 1 39 ? 4.898 22.953 13.008 1 98.81 39 VAL B N 1
ATOM 2363 C CA . VAL B 1 39 ? 5.562 21.875 12.281 1 98.81 39 VAL B CA 1
ATOM 2364 C C . VAL B 1 39 ? 4.629 20.672 12.18 1 98.81 39 VAL B C 1
ATOM 2366 O O . VAL B 1 39 ? 4.129 20.188 13.203 1 98.81 39 VAL B O 1
ATOM 2369 N N . GLU B 1 40 ? 4.344 20.281 11.016 1 98.88 40 GLU B N 1
ATOM 2370 C CA . GLU B 1 40 ? 3.697 18.969 10.883 1 98.88 40 GLU B CA 1
ATOM 2371 C C . GLU B 1 40 ? 4.727 17.859 10.703 1 98.88 40 GLU B C 1
ATOM 2373 O O . GLU B 1 40 ? 5.508 17.875 9.758 1 98.88 40 GLU B O 1
ATOM 2378 N N . LEU B 1 41 ? 4.723 16.953 11.617 1 98.62 41 LEU B N 1
ATOM 2379 C CA . LEU B 1 41 ? 5.598 15.789 11.57 1 98.62 41 LEU B CA 1
ATOM 2380 C C . LEU B 1 41 ? 4.945 14.648 10.781 1 98.62 41 LEU B C 1
ATOM 2382 O O . LEU B 1 41 ? 3.934 14.094 11.219 1 98.62 41 LEU B O 1
ATOM 2386 N N . ARG B 1 42 ? 5.527 14.297 9.672 1 98.25 42 ARG B N 1
ATOM 2387 C CA . ARG B 1 42 ? 4.969 13.227 8.859 1 98.25 42 ARG B CA 1
ATOM 2388 C C . ARG B 1 42 ? 5.57 11.875 9.25 1 98.25 42 ARG B C 1
ATOM 2390 O O . ARG B 1 42 ? 6.789 11.75 9.383 1 98.25 42 ARG B O 1
ATOM 2397 N N . ALA B 1 43 ? 4.711 10.883 9.328 1 97.19 43 ALA B N 1
ATOM 2398 C CA . ALA B 1 43 ? 5.16 9.547 9.711 1 97.19 43 ALA B CA 1
ATOM 2399 C C . ALA B 1 43 ? 6.242 9.039 8.758 1 97.19 43 ALA B C 1
ATOM 2401 O O . ALA B 1 43 ? 7.203 8.391 9.195 1 97.19 43 ALA B O 1
ATOM 2402 N N . GLY B 1 44 ? 6.148 9.266 7.484 1 95.88 44 GLY B N 1
ATOM 2403 C CA . GLY B 1 44 ? 7.176 8.852 6.539 1 95.88 44 GLY B CA 1
ATOM 2404 C C . GLY B 1 44 ? 8.555 9.359 6.895 1 95.88 44 GLY B C 1
ATOM 2405 O O . GLY B 1 44 ? 9.531 8.602 6.875 1 95.88 44 GLY B O 1
ATOM 2406 N N . TYR B 1 45 ? 8.625 10.672 7.238 1 96.38 45 TYR B N 1
ATOM 2407 C CA . TYR B 1 45 ? 9.875 11.289 7.668 1 96.38 45 TYR B CA 1
ATOM 2408 C C . TYR B 1 45 ? 10.391 10.656 8.953 1 96.38 45 TYR B C 1
ATOM 2410 O O . TYR B 1 45 ? 11.555 10.258 9.039 1 96.38 45 TYR B O 1
ATOM 2418 N N . LEU B 1 46 ? 9.516 10.5 9.906 1 97.12 46 LEU B N 1
ATOM 2419 C CA . LEU B 1 46 ? 9.898 9.961 11.211 1 97.12 46 LEU B CA 1
ATOM 2420 C C . LEU B 1 46 ? 10.328 8.5 11.094 1 97.12 46 LEU B C 1
ATOM 2422 O O . LEU B 1 46 ? 11.18 8.039 11.859 1 97.12 46 LEU B O 1
ATOM 2426 N N . ASP B 1 47 ? 9.75 7.785 10.125 1 96.62 47 ASP B N 1
ATOM 2427 C CA . ASP B 1 47 ? 10.055 6.371 9.945 1 96.62 47 ASP B CA 1
ATOM 2428 C C . ASP B 1 47 ? 11.484 6.18 9.438 1 96.62 47 ASP B C 1
ATOM 2430 O O . ASP B 1 47 ? 12.141 5.188 9.766 1 96.62 47 ASP B O 1
ATOM 2434 N N . VAL B 1 48 ? 11.969 7.148 8.648 1 95.94 48 VAL B N 1
ATOM 2435 C CA . VAL B 1 48 ? 13.312 6.992 8.094 1 95.94 48 VAL B CA 1
ATOM 2436 C C . VAL B 1 48 ? 14.305 7.801 8.93 1 95.94 48 VAL B C 1
ATOM 2438 O O . VAL B 1 48 ? 15.508 7.777 8.664 1 95.94 48 VAL B O 1
ATOM 2441 N N . GLN B 1 49 ? 13.781 8.547 9.922 1 94.38 49 GLN B N 1
ATOM 2442 C CA . GLN B 1 49 ? 14.57 9.273 10.914 1 94.38 49 GLN B CA 1
ATOM 2443 C C . GLN B 1 49 ? 14.102 8.961 12.328 1 94.38 49 GLN B C 1
ATOM 2445 O O . GLN B 1 49 ? 13.625 9.844 13.039 1 94.38 49 GLN B O 1
ATOM 2450 N N . PRO B 1 50 ? 14.359 7.742 12.766 1 90.31 50 PRO B N 1
ATOM 2451 C CA . PRO B 1 50 ? 13.75 7.305 14.023 1 90.31 50 PRO B CA 1
ATOM 2452 C C . PRO B 1 50 ? 14.227 8.117 15.227 1 90.31 50 PRO B C 1
ATOM 2454 O O . PRO B 1 50 ? 13.508 8.242 16.219 1 90.31 50 PRO B O 1
ATOM 2457 N N . GLY B 1 51 ? 15.352 8.68 15.18 1 91.62 51 GLY B N 1
ATOM 2458 C CA . GLY B 1 51 ? 15.852 9.523 16.25 1 91.62 51 GLY B CA 1
ATOM 2459 C C . GLY B 1 51 ? 15.016 10.766 16.469 1 91.62 51 GLY B C 1
ATOM 2460 O O . GLY B 1 51 ? 15.039 11.352 17.562 1 91.62 51 GLY B O 1
ATOM 2461 N N . GLU B 1 52 ? 14.258 11.156 15.492 1 94.75 52 GLU B N 1
ATOM 2462 C CA . GLU B 1 52 ? 13.477 12.391 15.555 1 94.75 52 GLU B CA 1
ATOM 2463 C C . GLU B 1 52 ? 12.102 12.141 16.188 1 94.75 52 GLU B C 1
ATOM 2465 O O . GLU B 1 52 ? 11.336 13.078 16.406 1 94.75 52 GLU B O 1
ATOM 2470 N N . ARG B 1 53 ? 11.805 10.906 16.547 1 95.31 53 ARG B N 1
ATOM 2471 C CA . ARG B 1 53 ? 10.492 10.547 17.094 1 95.31 53 ARG B CA 1
ATOM 2472 C C . ARG B 1 53 ? 10.469 10.672 18.609 1 95.31 53 ARG B C 1
ATOM 2474 O O . ARG B 1 53 ? 9.414 10.547 19.234 1 95.31 53 ARG B O 1
ATOM 2481 N N . ASP B 1 54 ? 11.492 11.031 19.203 1 97.06 54 ASP B N 1
ATOM 2482 C CA . ASP B 1 54 ? 11.594 11.109 20.656 1 97.06 54 ASP B CA 1
ATOM 2483 C C . ASP B 1 54 ? 10.727 12.242 21.203 1 97.06 54 ASP B C 1
ATOM 2485 O O . ASP B 1 54 ? 10.992 13.422 20.938 1 97.06 54 ASP B O 1
ATOM 2489 N N . ALA B 1 55 ? 9.75 11.906 22.016 1 98.25 55 ALA B N 1
ATOM 2490 C CA . ALA B 1 55 ? 8.766 12.867 22.5 1 98.25 55 ALA B CA 1
ATOM 2491 C C . ALA B 1 55 ? 9.422 13.945 23.359 1 98.25 55 ALA B C 1
ATOM 2493 O O . ALA B 1 55 ? 9.062 15.117 23.281 1 98.25 55 ALA B O 1
ATOM 2494 N N . GLU B 1 56 ? 10.344 13.539 24.188 1 98.19 56 GLU B N 1
ATOM 2495 C CA . GLU B 1 56 ? 11.023 14.508 25.031 1 98.19 56 GLU B CA 1
ATOM 2496 C C . GLU B 1 56 ? 11.781 15.531 24.203 1 98.19 56 GLU B C 1
ATOM 2498 O O . GLU B 1 56 ? 11.711 16.734 24.484 1 98.19 56 GLU B O 1
ATOM 2503 N N . ARG B 1 57 ? 12.445 15.023 23.234 1 97.88 57 ARG B N 1
ATOM 2504 C CA . ARG B 1 57 ? 13.18 15.914 22.359 1 97.88 57 ARG B CA 1
ATOM 2505 C C . ARG B 1 57 ? 12.242 16.844 21.594 1 97.88 57 ARG B C 1
ATOM 2507 O O . ARG B 1 57 ? 12.516 18.031 21.453 1 97.88 57 ARG B O 1
ATOM 2514 N N . LEU B 1 58 ? 11.195 16.312 21.109 1 98.69 58 LEU B N 1
ATOM 2515 C CA . LEU B 1 58 ? 10.234 17.109 20.359 1 98.69 58 LEU B CA 1
ATOM 2516 C C . LEU B 1 58 ? 9.602 18.188 21.234 1 98.69 58 LEU B C 1
ATOM 2518 O O . LEU B 1 58 ? 9.406 19.312 20.797 1 98.69 58 LEU B O 1
ATOM 2522 N N . ARG B 1 59 ? 9.336 17.875 22.453 1 98.62 59 ARG B N 1
ATOM 2523 C CA . ARG B 1 59 ? 8.805 18.875 23.391 1 98.62 59 ARG B CA 1
ATOM 2524 C C . ARG B 1 59 ? 9.82 19.984 23.641 1 98.62 59 ARG B C 1
ATOM 2526 O O . ARG B 1 59 ? 9.453 21.156 23.734 1 98.62 59 ARG B O 1
ATOM 2533 N N . ALA B 1 60 ? 11.031 19.547 23.797 1 98.56 60 ALA B N 1
ATOM 2534 C CA . ALA B 1 60 ? 12.094 20.531 24.016 1 98.56 60 ALA B CA 1
ATOM 2535 C C . ALA B 1 60 ? 12.195 21.484 22.828 1 98.56 60 ALA B C 1
ATOM 2537 O O . ALA B 1 60 ? 12.383 22.688 23.016 1 98.56 60 ALA B O 1
ATOM 2538 N N . VAL B 1 61 ? 12.141 20.953 21.641 1 98.56 61 VAL B N 1
ATOM 2539 C CA . VAL B 1 61 ? 12.188 21.766 20.438 1 98.56 61 VAL B CA 1
ATOM 2540 C C . VAL B 1 61 ? 11.008 22.734 20.406 1 98.56 61 VAL B C 1
ATOM 2542 O O . VAL B 1 61 ? 11.172 23.906 20.078 1 98.56 61 VAL B O 1
ATOM 2545 N N . ALA B 1 62 ? 9.836 22.281 20.734 1 98.62 62 ALA B N 1
ATOM 2546 C CA . ALA B 1 62 ? 8.641 23.109 20.75 1 98.62 62 ALA B CA 1
ATOM 2547 C C . ALA B 1 62 ? 8.797 24.281 21.719 1 98.62 62 ALA B C 1
ATOM 2549 O O . ALA B 1 62 ? 8.391 25.406 21.422 1 98.62 62 ALA B O 1
ATOM 2550 N N . GLU B 1 63 ? 9.359 23.984 22.859 1 98.25 63 GLU B N 1
ATOM 2551 C CA . GLU B 1 63 ? 9.578 25.016 23.859 1 98.25 63 GLU B CA 1
ATOM 2552 C C . GLU B 1 63 ? 10.633 26.016 23.406 1 98.25 63 GLU B C 1
ATOM 2554 O O . GLU B 1 63 ? 10.445 27.234 23.531 1 98.25 63 GLU B O 1
ATOM 2559 N N . GLU B 1 64 ? 11.656 25.469 22.922 1 98.44 64 GLU B N 1
ATOM 2560 C CA . GLU B 1 64 ? 12.789 26.297 22.531 1 98.44 64 GLU B CA 1
ATOM 2561 C C . GLU B 1 64 ? 12.406 27.266 21.406 1 98.44 64 GLU B C 1
ATOM 2563 O O . GLU B 1 64 ? 12.781 28.438 21.422 1 98.44 64 GLU B O 1
ATOM 2568 N N . PHE B 1 65 ? 11.648 26.781 20.438 1 98.25 65 PHE B N 1
ATOM 2569 C CA . PHE B 1 65 ? 11.398 27.578 19.234 1 98.25 65 PHE B CA 1
ATOM 2570 C C . PHE B 1 65 ? 9.977 28.141 19.234 1 98.25 65 PHE B C 1
ATOM 2572 O O . PHE B 1 65 ? 9.594 28.875 18.328 1 98.25 65 PHE B O 1
ATOM 2579 N N . ASP B 1 66 ? 9.164 27.766 20.219 1 97.5 66 ASP B N 1
ATOM 2580 C CA . ASP B 1 66 ? 7.766 28.172 20.312 1 97.5 66 ASP B CA 1
ATOM 2581 C C . ASP B 1 66 ? 6.984 27.75 19.078 1 97.5 66 ASP B C 1
ATOM 2583 O O . ASP B 1 66 ? 6.363 28.578 18.406 1 97.5 66 ASP B O 1
ATOM 2587 N N . VAL B 1 67 ? 7.055 26.453 18.828 1 98.31 67 VAL B N 1
ATOM 2588 C CA . VAL B 1 67 ? 6.289 25.891 17.719 1 98.31 67 VAL B CA 1
ATOM 2589 C C . VAL B 1 67 ? 5.293 24.859 18.25 1 98.31 67 VAL B C 1
ATOM 2591 O O . VAL B 1 67 ? 5.484 24.297 19.344 1 98.31 67 VAL B O 1
ATOM 2594 N N . SER B 1 68 ? 4.191 24.703 17.562 1 98.62 68 SER B N 1
ATOM 2595 C CA . SER B 1 68 ? 3.23 23.625 17.797 1 98.62 68 SER B CA 1
ATOM 2596 C C . SER B 1 68 ? 3.391 22.516 16.781 1 98.62 68 SER B C 1
ATOM 2598 O O . SER B 1 68 ? 4.156 22.641 15.812 1 98.62 68 SER B O 1
ATOM 2600 N N . TYR B 1 69 ? 2.703 21.344 17.047 1 98.81 69 TYR B N 1
ATOM 2601 C CA . TYR B 1 69 ? 2.84 20.203 16.172 1 98.81 69 TYR B CA 1
ATOM 2602 C C . TYR B 1 69 ? 1.477 19.719 15.688 1 98.81 69 TYR B C 1
ATOM 2604 O O . TYR B 1 69 ? 0.472 19.891 16.391 1 98.81 69 TYR B O 1
ATOM 2612 N N . THR B 1 70 ? 1.361 19.188 14.562 1 98.88 70 THR B N 1
ATOM 2613 C CA . THR B 1 70 ? 0.467 18.125 14.125 1 98.88 70 THR B CA 1
ATOM 2614 C C . THR B 1 70 ? 1.263 16.922 13.602 1 98.88 70 THR B C 1
ATOM 2616 O O . THR B 1 70 ? 2.459 17.047 13.32 1 98.88 70 THR B O 1
ATOM 2619 N N . VAL B 1 71 ? 0.614 15.781 13.562 1 98.88 71 VAL B N 1
ATOM 2620 C CA . VAL B 1 71 ? 1.272 14.578 13.07 1 98.88 71 VAL B CA 1
ATOM 2621 C C . VAL B 1 71 ? 0.5 14.023 11.875 1 98.88 71 VAL B C 1
ATOM 2623 O O . VAL B 1 71 ? -0.704 13.773 11.969 1 98.88 71 VAL B O 1
ATOM 2626 N N . HIS B 1 72 ? 1.15 13.977 10.742 1 98.88 72 HIS B N 1
ATOM 2627 C CA . HIS B 1 72 ? 0.571 13.219 9.641 1 98.88 72 HIS B CA 1
ATOM 2628 C C . HIS B 1 72 ? 0.816 11.727 9.812 1 98.88 72 HIS B C 1
ATOM 2630 O O . HIS B 1 72 ? 1.947 11.258 9.664 1 98.88 72 HIS B O 1
ATOM 2636 N N . GLY B 1 73 ? -0.223 10.984 10.117 1 98.75 73 GLY B N 1
ATOM 2637 C CA . GLY B 1 73 ? -0.09 9.555 10.344 1 98.75 73 GLY B CA 1
ATOM 2638 C C . GLY B 1 73 ? 0.502 8.812 9.164 1 98.75 73 GLY B C 1
ATOM 2639 O O . GLY B 1 73 ? 0.786 9.414 8.125 1 98.75 73 GLY B O 1
ATOM 2640 N N . PRO B 1 74 ? 0.702 7.496 9.359 1 98.31 74 PRO B N 1
ATOM 2641 C CA . PRO B 1 74 ? 1.236 6.715 8.242 1 98.31 74 PRO B CA 1
ATOM 2642 C C . PRO B 1 74 ? 0.388 6.836 6.977 1 98.31 74 PRO B C 1
ATOM 2644 O O . PRO B 1 74 ? -0.839 6.727 7.039 1 98.31 74 PRO B O 1
ATOM 2647 N N . HIS B 1 75 ? 1.091 7.129 5.859 1 97.12 75 HIS B N 1
ATOM 2648 C CA . HIS B 1 75 ? 0.335 7.344 4.633 1 97.12 75 HIS B CA 1
ATOM 2649 C C . HIS B 1 75 ? 1.099 6.824 3.418 1 97.12 75 HIS B C 1
ATOM 2651 O O . HIS B 1 75 ? 0.531 6.695 2.33 1 97.12 75 HIS B O 1
ATOM 2657 N N . LEU B 1 76 ? 2.369 6.551 3.594 1 96.69 76 LEU B N 1
ATOM 2658 C CA . LEU B 1 76 ? 3.156 5.988 2.502 1 96.69 76 LEU B CA 1
ATOM 2659 C C . LEU B 1 76 ? 2.953 4.48 2.406 1 96.69 76 LEU B C 1
ATOM 2661 O O . LEU B 1 76 ? 3.346 3.738 3.311 1 96.69 76 LEU B O 1
ATOM 2665 N N . ASP B 1 77 ? 2.332 4.074 1.315 1 96.56 77 ASP B N 1
ATOM 2666 C CA . ASP B 1 77 ? 2.041 2.662 1.1 1 96.56 77 ASP B CA 1
ATOM 2667 C C . ASP B 1 77 ? 1.167 2.104 2.221 1 96.56 77 ASP B C 1
ATOM 2669 O O . ASP B 1 77 ? 1.465 1.045 2.779 1 96.56 77 ASP B O 1
ATOM 2673 N N . VAL B 1 78 ? 0.171 2.822 2.553 1 98 78 VAL B N 1
ATOM 2674 C CA . VAL B 1 78 ? -0.8 2.439 3.572 1 98 78 VAL B CA 1
ATOM 2675 C C . VAL B 1 78 ? -2.197 2.385 2.959 1 98 78 VAL B C 1
ATOM 2677 O O . VAL B 1 78 ? -2.604 3.299 2.24 1 98 78 VAL B O 1
ATOM 2680 N N . ALA B 1 79 ? -2.898 1.278 3.211 1 98.31 79 ALA B N 1
ATOM 2681 C CA . ALA B 1 79 ? -4.27 1.098 2.742 1 98.31 79 ALA B CA 1
ATOM 2682 C C . ALA B 1 79 ? -5.215 0.809 3.906 1 98.31 79 ALA B C 1
ATOM 2684 O O . ALA B 1 79 ? -5.363 -0.343 4.324 1 98.31 79 ALA B O 1
ATOM 2685 N N . PRO B 1 80 ? -5.934 1.833 4.328 1 98.69 80 PRO B N 1
ATOM 2686 C CA . PRO B 1 80 ? -6.863 1.595 5.434 1 98.69 80 PRO B CA 1
ATOM 2687 C C . PRO B 1 80 ? -7.934 0.559 5.094 1 98.69 80 PRO B C 1
ATOM 2689 O O . PRO B 1 80 ? -8.5 -0.067 5.992 1 98.69 80 PRO B O 1
ATOM 2692 N N . GLY B 1 81 ? -8.211 0.403 3.803 1 98.69 81 GLY B N 1
ATOM 2693 C CA . GLY B 1 81 ? -9.227 -0.545 3.359 1 98.69 81 GLY B CA 1
ATOM 2694 C C . GLY B 1 81 ? -8.641 -1.869 2.904 1 98.69 81 GLY B C 1
ATOM 2695 O O . GLY B 1 81 ? -9.258 -2.594 2.125 1 98.69 81 GLY B O 1
ATOM 2696 N N . ASN B 1 82 ? -7.41 -2.182 3.344 1 98.69 82 ASN B N 1
ATOM 2697 C CA . ASN B 1 82 ? -6.781 -3.42 2.904 1 98.69 82 ASN B CA 1
ATOM 2698 C C . ASN B 1 82 ? -7.684 -4.625 3.139 1 98.69 82 ASN B C 1
ATOM 2700 O O . ASN B 1 82 ? -8.289 -4.758 4.207 1 98.69 82 ASN B O 1
ATOM 2704 N N . VAL B 1 83 ? -7.75 -5.523 2.172 1 98.06 83 VAL B N 1
ATOM 2705 C CA . VAL B 1 83 ? -8.633 -6.676 2.27 1 98.06 83 VAL B CA 1
ATOM 2706 C C . VAL B 1 83 ? -8 -7.742 3.162 1 98.06 83 VAL B C 1
ATOM 2708 O O . VAL B 1 83 ? -8.695 -8.617 3.682 1 98.06 83 VAL B O 1
ATOM 2711 N N . ASN B 1 84 ? -6.691 -7.707 3.299 1 98.31 84 ASN B N 1
ATOM 2712 C CA . ASN B 1 84 ? -6 -8.602 4.219 1 98.31 84 ASN B CA 1
ATOM 2713 C C . ASN B 1 84 ? -6.078 -8.102 5.656 1 98.31 84 ASN B C 1
ATOM 2715 O O . ASN B 1 84 ? -5.605 -7.004 5.961 1 98.31 84 ASN B O 1
ATOM 2719 N N . GLU B 1 85 ? -6.559 -8.875 6.547 1 97.81 85 GLU B N 1
ATOM 2720 C CA . GLU B 1 85 ? -6.855 -8.438 7.906 1 97.81 85 GLU B CA 1
ATOM 2721 C C . GLU B 1 85 ? -5.578 -8.094 8.672 1 97.81 85 GLU B C 1
ATOM 2723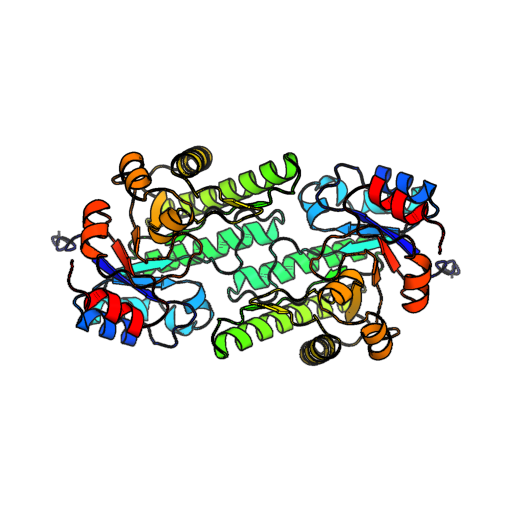 O O . GLU B 1 85 ? -5.57 -7.191 9.508 1 97.81 85 GLU B O 1
ATOM 2728 N N . ARG B 1 86 ? -4.512 -8.828 8.469 1 98.06 86 ARG B N 1
ATOM 2729 C CA . ARG B 1 86 ? -3.254 -8.508 9.133 1 98.06 86 ARG B CA 1
ATOM 2730 C C . ARG B 1 86 ? -2.756 -7.129 8.727 1 98.06 86 ARG B C 1
ATOM 2732 O O . ARG B 1 86 ? -2.305 -6.352 9.57 1 98.06 86 ARG B O 1
ATOM 2739 N N . LEU B 1 87 ? -2.852 -6.887 7.469 1 98.75 87 LEU B N 1
ATOM 2740 C CA . LEU B 1 87 ? -2.385 -5.605 6.945 1 98.75 87 LEU B CA 1
ATOM 2741 C C . LEU B 1 87 ? -3.312 -4.473 7.375 1 98.75 87 LEU B C 1
ATOM 2743 O O . LEU B 1 87 ? -2.848 -3.389 7.73 1 98.75 87 LEU B O 1
ATOM 2747 N N . ARG B 1 88 ? -4.605 -4.691 7.363 1 98.69 88 ARG B N 1
ATOM 2748 C CA . ARG B 1 88 ? -5.555 -3.693 7.855 1 98.69 88 ARG B CA 1
ATOM 2749 C C . ARG B 1 88 ? -5.305 -3.375 9.32 1 98.69 88 ARG B C 1
ATOM 2751 O O . ARG B 1 88 ? -5.242 -2.205 9.711 1 98.69 88 ARG B O 1
ATOM 2758 N N . ASN B 1 89 ? -5.113 -4.418 10.094 1 98.81 89 ASN B N 1
ATOM 2759 C CA . ASN B 1 89 ? -4.852 -4.238 11.523 1 98.81 89 ASN B CA 1
ATOM 2760 C C . ASN B 1 89 ? -3.547 -3.486 11.766 1 98.81 89 ASN B C 1
ATOM 2762 O O . ASN B 1 89 ? -3.432 -2.725 12.727 1 98.81 89 ASN B O 1
ATOM 2766 N N . ALA B 1 90 ? -2.596 -3.703 10.945 1 98.81 90 ALA B N 1
ATOM 2767 C CA . ALA B 1 90 ? -1.323 -2.996 11.07 1 98.81 90 ALA B CA 1
ATOM 2768 C C . ALA B 1 90 ? -1.493 -1.508 10.773 1 98.81 90 ALA B C 1
ATOM 2770 O O . ALA B 1 90 ? -0.82 -0.668 11.375 1 98.81 90 ALA B O 1
ATOM 2771 N N . ALA B 1 91 ? -2.371 -1.194 9.812 1 98.88 91 ALA B N 1
ATOM 2772 C CA . ALA B 1 91 ? -2.68 0.211 9.562 1 98.88 91 ALA B CA 1
ATOM 2773 C C . ALA B 1 91 ? -3.27 0.874 10.805 1 98.88 91 ALA B C 1
ATOM 2775 O O . ALA B 1 91 ? -2.893 1.995 11.156 1 98.88 91 ALA B O 1
ATOM 2776 N N . VAL B 1 92 ? -4.121 0.176 11.477 1 98.88 92 VAL B N 1
ATOM 2777 C CA . VAL B 1 92 ? -4.703 0.672 12.727 1 98.88 92 VAL B CA 1
ATOM 2778 C C . VAL B 1 92 ? -3.602 0.871 13.766 1 98.88 92 VAL B C 1
ATOM 2780 O O . VAL B 1 92 ? -3.488 1.945 14.359 1 98.88 92 VAL B O 1
ATOM 2783 N N . ALA B 1 93 ? -2.793 -0.145 13.906 1 98.88 93 ALA B N 1
ATOM 2784 C CA . ALA B 1 93 ? -1.753 -0.107 14.93 1 98.88 93 ALA B CA 1
ATOM 2785 C C . ALA B 1 93 ? -0.768 1.029 14.664 1 98.88 93 ALA B C 1
ATOM 2787 O O . ALA B 1 93 ? -0.372 1.741 15.594 1 98.88 93 ALA B O 1
ATOM 2788 N N . ALA B 1 94 ? -0.375 1.154 13.453 1 98.88 94 ALA B N 1
ATOM 2789 C CA . ALA B 1 94 ? 0.556 2.219 13.086 1 98.88 94 ALA B CA 1
ATOM 2790 C C . ALA B 1 94 ? -0.058 3.594 13.336 1 98.88 94 ALA B C 1
ATOM 2792 O O . ALA B 1 94 ? 0.623 4.512 13.805 1 98.88 94 ALA B O 1
ATOM 2793 N N . THR B 1 95 ? -1.312 3.752 13.016 1 98.88 95 THR B N 1
ATOM 2794 C CA . THR B 1 95 ? -2.002 5.016 13.242 1 98.88 95 THR B CA 1
ATOM 2795 C C . THR B 1 95 ? -2.137 5.301 14.734 1 98.88 95 THR B C 1
ATOM 2797 O O . THR B 1 95 ? -1.951 6.438 15.172 1 98.88 95 THR B O 1
ATOM 2800 N N . LYS B 1 96 ? -2.418 4.301 15.484 1 98.88 96 LYS B N 1
ATOM 2801 C CA . LYS B 1 96 ? -2.514 4.469 16.938 1 98.88 96 LYS B CA 1
ATOM 2802 C C . LYS B 1 96 ? -1.18 4.91 17.531 1 98.88 96 LYS B C 1
ATOM 2804 O O . LYS B 1 96 ? -1.146 5.727 18.453 1 98.88 96 LYS B O 1
ATOM 2809 N N . GLU B 1 97 ? -0.119 4.406 17 1 98.56 97 GLU B N 1
ATOM 2810 C CA . GLU B 1 97 ? 1.196 4.863 17.438 1 98.56 97 GLU B CA 1
ATOM 2811 C C . GLU B 1 97 ? 1.388 6.352 17.156 1 98.56 97 GLU B C 1
ATOM 2813 O O . GLU B 1 97 ? 1.972 7.074 17.969 1 98.56 97 GLU B O 1
ATOM 2818 N N . ALA B 1 98 ? 0.936 6.77 16.016 1 98.69 98 ALA B N 1
ATOM 2819 C CA . ALA B 1 98 ? 0.995 8.188 15.672 1 98.69 98 ALA B CA 1
ATOM 2820 C C . ALA B 1 98 ? 0.149 9.016 16.641 1 98.69 98 ALA B C 1
ATOM 2822 O O . ALA B 1 98 ? 0.552 10.109 17.047 1 98.69 98 ALA B O 1
ATOM 2823 N N . ILE B 1 99 ? -1.012 8.484 17 1 98.81 99 ILE B N 1
ATOM 2824 C CA . ILE B 1 99 ? -1.902 9.164 17.938 1 98.81 99 ILE B CA 1
ATOM 2825 C C . ILE B 1 99 ? -1.229 9.266 19.297 1 98.81 99 ILE B C 1
ATOM 2827 O O . ILE B 1 99 ? -1.285 10.312 19.953 1 98.81 99 ILE B O 1
ATOM 2831 N N . GLU B 1 100 ? -0.583 8.219 19.719 1 98.69 100 GLU B N 1
ATOM 2832 C CA . GLU B 1 100 ? 0.133 8.219 21 1 98.69 100 GLU B CA 1
ATOM 2833 C C . GLU B 1 100 ? 1.249 9.266 21 1 98.69 100 GLU B C 1
ATOM 2835 O O . GLU B 1 100 ? 1.434 9.984 21.984 1 98.69 100 GLU B O 1
ATOM 2840 N N . LEU B 1 101 ? 1.979 9.305 19.906 1 98.62 101 LEU B N 1
ATOM 2841 C CA . LEU B 1 101 ? 3.021 10.32 19.797 1 98.62 101 LEU B CA 1
ATOM 2842 C C . LEU B 1 101 ? 2.426 11.727 19.859 1 98.62 101 LEU B C 1
ATOM 2844 O O . LEU B 1 101 ? 2.951 12.594 20.562 1 98.62 101 LEU B O 1
ATOM 2848 N N . ALA B 1 102 ? 1.368 11.898 19.094 1 98.75 102 ALA B N 1
ATOM 2849 C CA . ALA B 1 102 ? 0.703 13.203 19.062 1 98.75 102 ALA B CA 1
ATOM 2850 C C . ALA B 1 102 ? 0.294 13.633 20.469 1 98.75 102 ALA B C 1
ATOM 2852 O O . ALA B 1 102 ? 0.496 14.789 20.859 1 98.75 102 ALA B O 1
ATOM 2853 N N . ALA B 1 103 ? -0.23 12.719 21.203 1 98.5 103 ALA B N 1
ATOM 2854 C CA . ALA B 1 103 ? -0.631 13 22.578 1 98.5 103 ALA B CA 1
ATOM 2855 C C . ALA B 1 103 ? 0.576 13.367 23.438 1 98.5 103 ALA B C 1
ATOM 2857 O O . ALA B 1 103 ? 0.521 14.312 24.219 1 98.5 103 ALA B O 1
ATOM 2858 N N . ALA B 1 104 ? 1.601 12.68 23.281 1 98.5 104 ALA B N 1
ATOM 2859 C CA . ALA B 1 104 ? 2.799 12.852 24.094 1 98.5 104 ALA B CA 1
ATOM 2860 C C . ALA B 1 104 ? 3.441 14.219 23.844 1 98.5 104 ALA B C 1
ATOM 2862 O O . ALA B 1 104 ? 4.156 14.742 24.703 1 98.5 104 ALA B O 1
ATOM 2863 N N . ILE B 1 105 ? 3.189 14.836 22.719 1 98.56 105 ILE B N 1
ATOM 2864 C CA . ILE B 1 105 ? 3.883 16.078 22.375 1 98.56 105 ILE B CA 1
ATOM 2865 C C . ILE B 1 105 ? 2.875 17.219 22.266 1 98.56 105 ILE B C 1
ATOM 2867 O O . ILE B 1 105 ? 3.176 18.266 21.703 1 98.56 105 ILE B O 1
ATOM 2871 N N . ASP B 1 106 ? 1.628 16.969 22.656 1 97.75 106 ASP B N 1
ATOM 2872 C CA . ASP B 1 106 ? 0.55 17.953 22.688 1 97.75 106 ASP B CA 1
ATOM 2873 C C . ASP B 1 106 ? 0.258 18.484 21.281 1 97.75 106 ASP B C 1
ATOM 2875 O O . ASP B 1 106 ? 0.115 19.688 21.094 1 97.75 106 ASP B O 1
ATOM 2879 N N . ALA B 1 107 ? 0.233 17.531 20.328 1 98.5 107 ALA B N 1
ATOM 2880 C CA . ALA B 1 107 ? -0.065 17.906 18.953 1 98.5 107 ALA B CA 1
ATOM 2881 C C . ALA B 1 107 ? -1.537 18.266 18.781 1 98.5 107 ALA B C 1
ATOM 2883 O O . ALA B 1 107 ? -2.391 17.781 19.531 1 98.5 107 ALA B O 1
ATOM 2884 N N . GLY B 1 108 ? -1.798 19.062 17.812 1 98.06 108 GLY B N 1
ATOM 2885 C CA . GLY B 1 108 ? -3.137 19.578 17.562 1 98.06 108 GLY B CA 1
ATOM 2886 C C . GLY B 1 108 ? -4.027 18.578 16.844 1 98.06 108 GLY B C 1
ATOM 2887 O O . GLY B 1 108 ? -5.238 18.781 16.734 1 98.06 108 GLY B O 1
ATOM 2888 N N . GLY B 1 109 ? -3.42 17.469 16.359 1 98.5 109 GLY B N 1
ATOM 2889 C CA . GLY B 1 109 ? -4.18 16.453 15.648 1 98.5 109 GLY B CA 1
ATOM 2890 C C . GLY B 1 109 ? -3.305 15.469 14.891 1 98.5 109 GLY B C 1
ATOM 2891 O O . GLY B 1 109 ? -2.096 15.68 14.766 1 98.5 109 GLY B O 1
ATOM 2892 N N . VAL B 1 110 ? -3.938 14.391 14.461 1 98.94 110 VAL B N 1
ATOM 2893 C CA . VAL B 1 110 ? -3.293 13.375 13.633 1 98.94 110 VAL B CA 1
ATOM 2894 C C . VAL B 1 110 ? -4.023 13.25 12.305 1 98.94 110 VAL B C 1
ATOM 2896 O O . VAL B 1 110 ? -5.211 12.906 12.266 1 98.94 110 VAL B O 1
ATOM 2899 N N . ILE B 1 111 ? -3.338 13.547 11.188 1 98.94 111 ILE B N 1
ATOM 2900 C CA . ILE B 1 111 ? -3.93 13.461 9.859 1 98.94 111 ILE B CA 1
ATOM 2901 C C . ILE B 1 111 ? -3.996 12.008 9.414 1 98.94 111 ILE B C 1
ATOM 2903 O O . ILE B 1 111 ? -3.031 11.258 9.578 1 98.94 111 ILE B O 1
ATOM 2907 N N . VAL B 1 112 ? -5.133 11.617 8.867 1 98.88 112 VAL B N 1
ATOM 2908 C CA . VAL B 1 112 ? -5.32 10.25 8.383 1 98.88 112 VAL B CA 1
ATOM 2909 C C . VAL B 1 112 ? -5.98 10.281 7.004 1 98.88 112 VAL B C 1
ATOM 2911 O O . VAL B 1 112 ? -6.652 11.258 6.648 1 98.88 112 VAL B O 1
ATOM 2914 N N . HIS B 1 113 ? -5.789 9.211 6.238 1 98.75 113 HIS B N 1
ATOM 2915 C CA . HIS B 1 113 ? -6.406 9.023 4.93 1 98.75 113 HIS B CA 1
ATOM 2916 C C . HIS B 1 113 ? -7.562 8.023 5.008 1 98.75 113 HIS B C 1
ATOM 2918 O O . HIS B 1 113 ? -7.527 7.09 5.805 1 98.75 113 HIS B O 1
ATOM 2924 N N . GLY B 1 114 ? -8.523 8.234 4.133 1 98.44 114 GLY B N 1
ATOM 2925 C CA . GLY B 1 114 ? -9.711 7.391 4.168 1 98.44 114 GLY B CA 1
ATOM 2926 C C . GLY B 1 114 ? -9.625 6.199 3.234 1 98.44 114 GLY B C 1
ATOM 2927 O O . GLY B 1 114 ? -10.453 5.293 3.299 1 98.44 114 GLY B O 1
ATOM 2928 N N . GLY B 1 115 ? -8.68 6.238 2.361 1 98 115 GLY B N 1
ATOM 2929 C CA . GLY B 1 115 ? -8.516 5.109 1.455 1 98 115 GLY B CA 1
ATOM 2930 C C . GLY B 1 115 ? -9.305 5.266 0.167 1 98 115 GLY B C 1
ATOM 2931 O O . GLY B 1 115 ? -9.852 6.336 -0.107 1 98 115 GLY B O 1
ATOM 2932 N N . SER B 1 116 ? -9.25 4.215 -0.658 1 97.69 116 SER B N 1
ATOM 2933 C CA . SER B 1 116 ? -9.883 4.191 -1.972 1 97.69 116 SER B CA 1
ATOM 2934 C C . SER B 1 116 ? -10.234 2.77 -2.389 1 97.69 116 SER B C 1
ATOM 2936 O O . SER B 1 116 ? -9.867 1.807 -1.711 1 97.69 116 SER B O 1
ATOM 2938 N N . VAL B 1 117 ? -10.984 2.688 -3.449 1 95.88 117 VAL B N 1
ATOM 2939 C CA . VAL B 1 117 ? -11.289 1.409 -4.082 1 95.88 117 VAL B CA 1
ATOM 2940 C C . VAL B 1 117 ? -10.953 1.478 -5.57 1 95.88 117 VAL B C 1
ATOM 2942 O O . VAL B 1 117 ? -11.141 2.516 -6.211 1 95.88 117 VAL B O 1
ATOM 2945 N N . ARG B 1 118 ? -10.422 0.375 -6.09 1 95.88 118 ARG B N 1
ATOM 2946 C CA . ARG B 1 118 ? -10.195 0.305 -7.527 1 95.88 118 ARG B CA 1
ATOM 2947 C C . ARG B 1 118 ? -11.516 0.142 -8.281 1 95.88 118 ARG B C 1
ATOM 2949 O O . ARG B 1 118 ? -12.336 -0.702 -7.926 1 95.88 118 ARG B O 1
ATOM 2956 N N . THR B 1 119 ? -11.672 0.876 -9.344 1 95.88 119 THR B N 1
ATOM 2957 C CA . THR B 1 119 ? -12.945 0.9 -10.055 1 95.88 119 THR B CA 1
ATOM 2958 C C . THR B 1 119 ? -13.148 -0.39 -10.844 1 95.88 119 THR B C 1
ATOM 2960 O O . THR B 1 119 ? -14.281 -0.777 -11.133 1 95.88 119 THR B O 1
ATOM 2963 N N . ARG B 1 120 ? -12.062 -1.101 -11.156 1 93 120 ARG B N 1
ATOM 2964 C CA . ARG B 1 120 ? -12.141 -2.32 -11.953 1 93 120 ARG B CA 1
ATOM 2965 C C . ARG B 1 120 ? -12.625 -3.494 -11.109 1 93 120 ARG B C 1
ATOM 2967 O O . ARG B 1 120 ? -12.969 -4.551 -11.641 1 93 120 ARG B O 1
ATOM 2974 N N . TYR B 1 121 ? -12.617 -3.354 -9.812 1 94.88 121 TYR B N 1
ATOM 2975 C CA . TYR B 1 121 ? -13.07 -4.434 -8.938 1 94.88 121 TYR B CA 1
ATOM 2976 C C . TYR B 1 121 ? -14.578 -4.602 -9.016 1 94.88 121 TYR B C 1
ATOM 2978 O O . TYR B 1 121 ? -15.305 -3.633 -9.242 1 94.88 121 TYR B O 1
ATOM 2986 N N . PRO B 1 122 ? -15.047 -5.84 -8.836 1 94.38 122 PRO B N 1
ATOM 2987 C CA . PRO B 1 122 ? -16.5 -6.031 -8.742 1 94.38 122 PRO B CA 1
ATOM 2988 C C . PRO B 1 122 ? -17.094 -5.387 -7.496 1 94.38 122 PRO B C 1
ATOM 2990 O O . PRO B 1 122 ? -16.375 -5.047 -6.562 1 94.38 122 PRO B O 1
ATOM 2993 N N . ASP B 1 123 ? -18.391 -5.223 -7.465 1 95.5 123 ASP B N 1
ATOM 2994 C CA . ASP B 1 123 ? -19.109 -4.484 -6.434 1 95.5 123 ASP B CA 1
ATOM 2995 C C . ASP B 1 123 ? -18.828 -5.066 -5.047 1 95.5 123 ASP B C 1
ATOM 2997 O O . ASP B 1 123 ? -18.594 -4.32 -4.09 1 95.5 123 ASP B O 1
ATOM 3001 N N . HIS B 1 124 ? -18.828 -6.332 -4.934 1 92.88 124 HIS B N 1
ATOM 3002 C CA . HIS B 1 124 ? -18.672 -6.938 -3.617 1 92.88 124 HIS B CA 1
ATOM 3003 C C . HIS B 1 124 ? -17.281 -6.652 -3.041 1 92.88 124 HIS B C 1
ATOM 3005 O O . HIS B 1 124 ? -17.125 -6.484 -1.83 1 92.88 124 HIS B O 1
ATOM 3011 N N . VAL B 1 125 ? -16.281 -6.582 -3.908 1 96.38 125 VAL B N 1
ATOM 3012 C CA . VAL B 1 125 ? -14.922 -6.273 -3.463 1 96.38 125 VAL B CA 1
ATOM 3013 C C . VAL B 1 125 ? -14.828 -4.801 -3.072 1 96.38 125 VAL B C 1
ATOM 3015 O O . VAL B 1 125 ? -14.227 -4.461 -2.051 1 96.38 125 VAL B O 1
ATOM 3018 N N . ARG B 1 126 ? -15.445 -3.959 -3.881 1 97.5 126 ARG B N 1
ATOM 3019 C CA . ARG B 1 126 ? -15.453 -2.531 -3.578 1 97.5 126 ARG B CA 1
ATOM 3020 C C . ARG B 1 126 ? -16.125 -2.26 -2.238 1 97.5 126 ARG B C 1
ATOM 3022 O O . ARG B 1 126 ? -15.617 -1.484 -1.426 1 97.5 126 ARG B O 1
ATOM 3029 N N . GLU B 1 127 ? -17.219 -2.893 -2.031 1 97.19 127 GLU B N 1
ATOM 3030 C CA . GLU B 1 127 ? -17.953 -2.734 -0.783 1 97.19 127 GLU B CA 1
ATOM 3031 C C . GLU B 1 127 ? -17.141 -3.236 0.407 1 97.19 127 GLU B C 1
ATOM 3033 O O . GLU B 1 127 ? -17.047 -2.564 1.438 1 97.19 127 GLU B O 1
ATOM 3038 N N . HIS B 1 128 ? -16.516 -4.387 0.211 1 97.25 128 HIS B N 1
ATOM 3039 C CA . HIS B 1 128 ? -15.695 -4.941 1.278 1 97.25 128 HIS B CA 1
ATOM 3040 C C . HIS B 1 128 ? -14.539 -4.008 1.619 1 97.25 128 HIS B C 1
ATOM 3042 O O . HIS B 1 128 ? -14.273 -3.742 2.795 1 97.25 128 HIS B O 1
ATOM 3048 N N . THR B 1 129 ? -13.891 -3.539 0.635 1 98.31 129 THR B N 1
ATOM 3049 C CA . THR B 1 129 ? -12.742 -2.656 0.819 1 98.31 129 THR B CA 1
ATOM 3050 C C . THR B 1 129 ? -13.156 -1.377 1.54 1 98.31 129 THR B C 1
ATOM 3052 O O . THR B 1 129 ? -12.469 -0.92 2.451 1 98.31 129 THR B O 1
ATOM 3055 N N . ARG B 1 130 ? -14.266 -0.775 1.153 1 98.56 130 ARG B N 1
ATOM 3056 C CA . ARG B 1 130 ? -14.766 0.429 1.812 1 98.56 130 ARG B CA 1
ATOM 3057 C C . ARG B 1 130 ? -15.125 0.149 3.266 1 98.56 130 ARG B C 1
ATOM 3059 O O . ARG B 1 130 ? -14.828 0.955 4.152 1 98.56 130 ARG B O 1
ATOM 3066 N N . GLU B 1 131 ? -15.781 -0.943 3.465 1 98.5 131 GLU B N 1
ATOM 3067 C CA . GLU B 1 131 ? -16.141 -1.31 4.828 1 98.5 131 GLU B CA 1
ATOM 3068 C C . GLU B 1 131 ? -14.914 -1.463 5.711 1 98.5 131 GLU B C 1
ATOM 3070 O O . GLU B 1 131 ? -14.922 -1.059 6.875 1 98.5 131 GLU B O 1
ATOM 3075 N N . GLN B 1 132 ? -13.891 -2.062 5.176 1 98.81 132 GLN B N 1
ATOM 3076 C CA . GLN B 1 132 ? -12.625 -2.189 5.898 1 98.81 132 GLN B CA 1
ATOM 3077 C C . GLN B 1 132 ? -12.062 -0.818 6.27 1 98.81 132 GLN B C 1
ATOM 3079 O O . GLN B 1 132 ? -11.578 -0.622 7.383 1 98.81 132 GLN B O 1
ATOM 3084 N N . ALA B 1 133 ? -12.164 0.117 5.367 1 98.88 133 ALA B N 1
ATOM 3085 C CA . ALA B 1 133 ? -11.664 1.468 5.617 1 98.88 133 ALA B CA 1
ATOM 3086 C C . ALA B 1 133 ? -12.453 2.145 6.734 1 98.88 133 ALA B C 1
ATOM 3088 O O . ALA B 1 133 ? -11.875 2.793 7.605 1 98.88 133 ALA B O 1
ATOM 3089 N N . VAL B 1 134 ? -13.734 1.969 6.688 1 98.88 134 VAL B N 1
ATOM 3090 C CA . VAL B 1 134 ? -14.609 2.535 7.711 1 98.88 134 VAL B CA 1
ATOM 3091 C C . VAL B 1 134 ? -14.242 1.955 9.078 1 98.88 134 VAL B C 1
ATOM 3093 O O . VAL B 1 134 ? -14.102 2.695 10.055 1 98.88 134 VAL B O 1
ATOM 3096 N N . ARG B 1 135 ? -14.055 0.684 9.125 1 98.88 135 ARG B N 1
ATOM 3097 C CA . ARG B 1 135 ? -13.688 0.021 10.375 1 98.88 135 ARG B CA 1
ATOM 3098 C C . ARG B 1 135 ? -12.359 0.55 10.898 1 98.88 135 ARG B C 1
ATOM 3100 O O . ARG B 1 135 ? -12.219 0.807 12.094 1 98.88 135 ARG B O 1
ATOM 3107 N N . THR B 1 136 ? -11.406 0.687 10.023 1 98.94 136 THR B N 1
ATOM 3108 C CA . THR B 1 136 ? -10.094 1.195 10.391 1 98.94 136 THR B CA 1
ATOM 3109 C C . THR B 1 136 ? -10.195 2.592 10.992 1 98.94 136 THR B C 1
ATOM 3111 O O . THR B 1 136 ? -9.672 2.846 12.078 1 98.94 136 THR B O 1
ATOM 3114 N N . LEU B 1 137 ? -10.922 3.449 10.328 1 98.88 137 LEU B N 1
ATOM 3115 C CA . LEU B 1 137 ? -11.023 4.828 10.797 1 98.88 137 LEU B CA 1
ATOM 3116 C C . LEU B 1 137 ? -11.812 4.906 12.102 1 98.88 137 LEU B C 1
ATOM 3118 O O . LEU B 1 137 ? -11.508 5.727 12.969 1 98.88 137 LEU B O 1
ATOM 3122 N N . ARG B 1 138 ? -12.852 4.07 12.203 1 98.81 138 ARG B N 1
ATOM 3123 C CA . ARG B 1 138 ? -13.625 4.035 13.438 1 98.81 138 ARG B CA 1
ATOM 3124 C C . ARG B 1 138 ? -12.758 3.637 14.625 1 98.81 138 ARG B C 1
ATOM 3126 O O . ARG B 1 138 ? -12.773 4.297 15.664 1 98.81 138 ARG B O 1
ATOM 3133 N N . GLU B 1 139 ? -11.984 2.619 14.453 1 98.88 139 GLU B N 1
ATOM 3134 C CA . GLU B 1 139 ? -11.086 2.162 15.508 1 98.88 139 GLU B CA 1
ATOM 3135 C C . GLU B 1 139 ? -10.094 3.252 15.891 1 98.88 139 GLU B C 1
ATOM 3137 O O . GLU B 1 139 ? -9.836 3.475 17.078 1 98.88 139 GLU B O 1
ATOM 3142 N N . CYS B 1 140 ? -9.523 3.926 14.938 1 98.88 140 CYS B N 1
ATOM 3143 C CA . CYS B 1 140 ? -8.539 4.977 15.188 1 98.88 140 CYS B CA 1
ATOM 3144 C C . CYS B 1 140 ? -9.188 6.168 15.883 1 98.88 140 CYS B C 1
ATOM 3146 O O . CYS B 1 140 ? -8.625 6.727 16.828 1 98.88 140 CYS B O 1
ATOM 3148 N N . ALA B 1 141 ? -10.383 6.566 15.406 1 98.62 141 ALA B N 1
ATOM 3149 C CA . ALA B 1 141 ? -11.078 7.715 15.977 1 98.62 141 ALA B CA 1
ATOM 3150 C C . ALA B 1 141 ? -11.5 7.441 17.422 1 98.62 141 ALA B C 1
ATOM 3152 O O . ALA B 1 141 ? -11.43 8.328 18.266 1 98.62 141 ALA B O 1
ATOM 3153 N N . GLU B 1 142 ? -11.961 6.258 17.672 1 98.69 142 GLU B N 1
ATOM 3154 C CA . GLU B 1 142 ? -12.328 5.883 19.031 1 98.69 142 GLU B CA 1
ATOM 3155 C C . GLU B 1 142 ? -11.117 5.91 19.953 1 98.69 142 GLU B C 1
ATOM 3157 O O . GLU B 1 142 ? -11.203 6.371 21.094 1 98.69 142 GLU B O 1
ATOM 3162 N N . PHE B 1 143 ? -10.016 5.43 19.5 1 98.81 143 PHE B N 1
ATOM 3163 C CA . PHE B 1 143 ? -8.789 5.48 20.281 1 98.81 143 PHE B CA 1
ATOM 3164 C C . PHE B 1 143 ? -8.352 6.922 20.5 1 98.81 143 PHE B C 1
ATOM 3166 O O . PHE B 1 143 ? -7.879 7.27 21.594 1 98.81 143 PHE B O 1
ATOM 3173 N N . ALA B 1 144 ? -8.477 7.719 19.453 1 97.88 144 ALA B N 1
ATOM 3174 C CA . ALA B 1 144 ? -8.172 9.141 19.547 1 97.88 144 ALA B CA 1
ATOM 3175 C C . ALA B 1 144 ? -8.961 9.797 20.672 1 97.88 144 ALA B C 1
ATOM 3177 O O . ALA B 1 144 ? -8.43 10.617 21.422 1 97.88 144 ALA B O 1
ATOM 3178 N N . ALA B 1 145 ? -10.18 9.445 20.797 1 97.06 145 ALA B N 1
ATOM 3179 C CA . ALA B 1 145 ? -11.047 9.961 21.859 1 97.06 145 ALA B CA 1
ATOM 3180 C C . ALA B 1 145 ? -10.547 9.531 23.234 1 97.06 145 ALA B C 1
ATOM 3182 O O . ALA B 1 145 ? -10.57 10.32 24.172 1 97.06 145 ALA B O 1
ATOM 3183 N N . GLU B 1 146 ? -10.117 8.336 23.328 1 97.38 146 GLU B N 1
ATOM 3184 C CA . GLU B 1 146 ? -9.602 7.809 24.594 1 97.38 146 GLU B CA 1
ATOM 3185 C C . GLU B 1 146 ? -8.344 8.562 25.031 1 97.38 146 GLU B C 1
ATOM 3187 O O . GLU B 1 146 ? -8.156 8.82 26.219 1 97.38 146 GLU B O 1
ATOM 3192 N N . VAL B 1 147 ? -7.52 8.938 24.062 1 96.31 147 VAL B N 1
ATOM 3193 C CA . VAL B 1 147 ? -6.211 9.523 24.328 1 96.31 147 VAL B CA 1
ATOM 3194 C C . VAL B 1 147 ? -6.336 11.039 24.422 1 96.31 147 VAL B C 1
ATOM 3196 O O . VAL B 1 147 ? -5.48 11.703 25.016 1 96.31 147 VAL B O 1
ATOM 3199 N N . GLY B 1 148 ? -7.359 11.586 23.812 1 95.81 148 GLY B N 1
ATOM 3200 C CA . GLY B 1 148 ? -7.633 13.016 23.891 1 95.81 148 GLY B CA 1
ATOM 3201 C C . GLY B 1 148 ? -6.957 13.812 22.797 1 95.81 148 GLY B C 1
ATOM 3202 O O . GLY B 1 148 ? -6.59 14.977 23 1 95.81 148 GLY B O 1
ATOM 3203 N N . VAL B 1 149 ? -6.641 13.234 21.672 1 97 149 VAL B N 1
ATOM 3204 C CA . VAL B 1 149 ? -6.102 13.906 20.5 1 97 149 VAL B CA 1
ATOM 3205 C C . VAL B 1 149 ? -6.953 13.562 19.281 1 97 149 VAL B C 1
ATOM 3207 O O . VAL B 1 149 ? -7.195 12.391 18.984 1 97 149 VAL B O 1
ATOM 3210 N N . PRO B 1 150 ? -7.441 14.547 18.531 1 97.31 150 PRO B N 1
ATOM 3211 C CA . PRO B 1 150 ? -8.328 14.219 17.422 1 97.31 150 PRO B CA 1
ATOM 3212 C C . PRO B 1 150 ? -7.578 13.641 16.219 1 97.31 150 PRO B C 1
ATOM 3214 O O . PRO B 1 150 ? -6.422 13.992 15.984 1 97.31 150 PRO B O 1
ATOM 3217 N N . VAL B 1 151 ? -8.242 12.75 15.508 1 98.69 151 VAL B N 1
ATOM 3218 C CA . VAL B 1 151 ? -7.809 12.391 14.164 1 98.69 151 VAL B CA 1
ATOM 3219 C C . VAL B 1 151 ? -8.492 13.297 13.141 1 98.69 151 VAL B C 1
ATOM 3221 O O . VAL B 1 151 ? -9.641 13.703 13.336 1 98.69 151 VAL B O 1
ATOM 3224 N N . CYS B 1 152 ? -7.773 13.664 12.141 1 98.88 152 CYS B N 1
ATOM 3225 C CA . CYS B 1 152 ? -8.242 14.586 11.117 1 98.88 152 CYS B CA 1
ATOM 3226 C C . CYS B 1 152 ? -8.25 13.914 9.75 1 98.88 152 CYS B C 1
ATOM 3228 O O . CYS B 1 152 ? -7.203 13.75 9.125 1 98.88 152 CYS B O 1
ATOM 3230 N N . LEU B 1 153 ? -9.461 13.516 9.281 1 98.94 153 LEU B N 1
ATOM 3231 C CA . LEU B 1 153 ? -9.641 12.828 8.008 1 98.94 153 LEU B CA 1
ATOM 3232 C C . LEU B 1 153 ? -9.438 13.781 6.84 1 98.94 153 LEU B C 1
ATOM 3234 O O . LEU B 1 153 ? -10.102 14.82 6.754 1 98.94 153 LEU B O 1
ATOM 3238 N N . GLU B 1 154 ? -8.586 13.469 5.93 1 98.94 154 GLU B N 1
ATOM 3239 C CA . GLU B 1 154 ? -8.164 14.352 4.848 1 98.94 154 GLU B CA 1
ATOM 3240 C C . GLU B 1 154 ? -8.961 14.086 3.574 1 98.94 154 GLU B C 1
ATOM 3242 O O . GLU B 1 154 ? -9.203 12.93 3.219 1 98.94 154 GLU B O 1
ATOM 3247 N N . ASN B 1 155 ? -9.297 15.172 2.855 1 98.81 155 ASN B N 1
ATOM 3248 C CA . ASN B 1 155 ? -9.789 14.992 1.494 1 98.81 155 ASN B CA 1
ATOM 3249 C C . ASN B 1 155 ? -8.664 14.648 0.526 1 98.81 155 ASN B C 1
ATOM 3251 O O . ASN B 1 155 ? -7.863 15.508 0.164 1 98.81 155 ASN B O 1
ATOM 3255 N N . GLN B 1 156 ? -8.648 13.398 0.09 1 97.75 156 GLN B N 1
ATOM 3256 C CA . GLN B 1 156 ? -7.621 12.953 -0.841 1 97.75 156 GLN B CA 1
ATOM 3257 C C . GLN B 1 156 ? -8.023 13.234 -2.285 1 97.75 156 GLN B C 1
ATOM 3259 O O . GLN B 1 156 ? -9.211 13.352 -2.594 1 97.75 156 GLN B O 1
ATOM 3264 N N . ARG B 1 157 ? -7.062 13.328 -3.123 1 96.31 157 ARG B N 1
ATOM 3265 C CA . ARG B 1 157 ? -7.348 13.633 -4.523 1 96.31 157 ARG B CA 1
ATOM 3266 C C . ARG B 1 157 ? -7.812 12.391 -5.27 1 96.31 157 ARG B C 1
ATOM 3268 O O . ARG B 1 157 ? -7.316 11.289 -5.023 1 96.31 157 ARG B O 1
ATOM 3275 N N . ASP B 1 158 ? -8.688 12.578 -6.203 1 94.06 158 ASP B N 1
ATOM 3276 C CA . ASP B 1 158 ? -9.094 11.492 -7.086 1 94.06 158 ASP B CA 1
ATOM 3277 C C . ASP B 1 158 ? -7.98 11.148 -8.07 1 94.06 158 ASP B C 1
ATOM 3279 O O . ASP B 1 158 ? -7.172 12.008 -8.43 1 94.06 158 ASP B O 1
ATOM 3283 N N . LYS B 1 159 ? -7.914 9.906 -8.391 1 91.88 159 LYS B N 1
ATOM 3284 C CA . LYS B 1 159 ? -6.996 9.383 -9.391 1 91.88 159 LYS B CA 1
ATOM 3285 C C . LYS B 1 159 ? -7.723 8.461 -10.375 1 91.88 159 LYS B C 1
ATOM 3287 O O . LYS B 1 159 ? -8.695 7.797 -10.008 1 91.88 159 LYS B O 1
ATOM 3292 N N . PRO B 1 160 ? -7.297 8.461 -11.633 1 91.12 160 PRO B N 1
ATOM 3293 C CA . PRO B 1 160 ? -7.895 7.512 -12.57 1 91.12 160 PRO B CA 1
ATOM 3294 C C . PRO B 1 160 ? -7.809 6.07 -12.078 1 91.12 160 PRO B C 1
ATOM 3296 O O . PRO B 1 160 ? -6.793 5.668 -11.5 1 91.12 160 PRO B O 1
ATOM 3299 N N . GLY B 1 161 ? -8.898 5.379 -12.219 1 94.25 161 GLY B N 1
ATOM 3300 C CA . GLY B 1 161 ? -8.914 3.957 -11.922 1 94.25 161 GLY B CA 1
ATOM 3301 C C . GLY B 1 161 ? -9.242 3.656 -10.469 1 94.25 161 GLY B C 1
ATOM 3302 O O . GLY B 1 161 ? -9.391 2.494 -10.094 1 94.25 161 GLY B O 1
ATOM 3303 N N . THR B 1 162 ? -9.312 4.688 -9.664 1 96 162 THR B N 1
ATOM 3304 C CA . THR B 1 162 ? -9.672 4.496 -8.266 1 96 162 THR B CA 1
ATOM 3305 C C . THR B 1 162 ? -10.742 5.5 -7.84 1 96 162 THR B C 1
ATOM 3307 O O . THR B 1 162 ? -10.914 6.535 -8.484 1 96 162 THR B O 1
ATOM 3310 N N . ARG B 1 163 ? -11.445 5.156 -6.879 1 96.56 163 ARG B N 1
ATOM 3311 C CA . ARG B 1 163 ? -12.406 6.043 -6.234 1 96.56 163 ARG B CA 1
ATOM 3312 C C . ARG B 1 163 ? -12.023 6.305 -4.781 1 96.56 163 ARG B C 1
ATOM 3314 O O . ARG B 1 163 ? -12.148 5.422 -3.934 1 96.56 163 ARG B O 1
ATOM 3321 N N . ARG B 1 164 ? -11.602 7.516 -4.523 1 98.12 164 ARG B N 1
ATOM 3322 C CA . ARG B 1 164 ? -11.258 7.914 -3.164 1 98.12 164 ARG B CA 1
ATOM 3323 C C . ARG B 1 164 ? -12.516 8.18 -2.34 1 98.12 164 ARG B C 1
ATOM 3325 O O . ARG B 1 164 ? -13.422 8.883 -2.795 1 98.12 164 ARG B O 1
ATOM 3332 N N . HIS B 1 165 ? -12.477 7.703 -1.159 1 98.56 165 HIS B N 1
ATOM 3333 C CA . HIS B 1 165 ? -13.672 7.766 -0.328 1 98.56 165 HIS B CA 1
ATOM 3334 C C . HIS B 1 165 ? -13.945 9.195 0.138 1 98.56 165 HIS B C 1
ATOM 3336 O O . HIS B 1 165 ? -15.055 9.508 0.568 1 98.56 165 HIS B O 1
ATOM 3342 N N . THR B 1 166 ? -12.914 10.086 0.035 1 98.81 166 THR B N 1
ATOM 3343 C CA . THR B 1 166 ? -13.055 11.375 0.694 1 98.81 166 THR B CA 1
ATOM 3344 C C . THR B 1 166 ? -12.797 12.516 -0.288 1 98.81 166 THR B C 1
ATOM 3346 O O . THR B 1 166 ? -12.547 13.648 0.122 1 98.81 166 THR B O 1
ATOM 3349 N N . ALA B 1 167 ? -12.883 12.305 -1.593 1 98.56 167 ALA B N 1
ATOM 3350 C CA . ALA B 1 167 ? -12.367 13.219 -2.604 1 98.56 167 ALA B CA 1
ATOM 3351 C C . ALA B 1 167 ? -13.305 14.414 -2.795 1 98.56 167 ALA B C 1
ATOM 3353 O O . ALA B 1 167 ? -12.891 15.461 -3.301 1 98.56 167 ALA B O 1
ATOM 3354 N N . THR B 1 168 ? -14.547 14.273 -2.5 1 98.62 168 THR B N 1
ATOM 3355 C CA . THR B 1 168 ? -15.547 15.328 -2.639 1 98.62 168 THR B CA 1
ATOM 3356 C C . THR B 1 168 ? -16.297 15.547 -1.325 1 98.62 168 THR B C 1
ATOM 3358 O O . THR B 1 168 ? -16.312 14.664 -0.461 1 98.62 168 THR B O 1
ATOM 3361 N N . PRO B 1 169 ? -16.891 16.766 -1.214 1 98.81 169 PRO B N 1
ATOM 3362 C CA . PRO B 1 169 ? -17.641 17 0.02 1 98.81 169 PRO B CA 1
ATOM 3363 C C . PRO B 1 169 ? -18.703 15.922 0.283 1 98.81 169 PRO B C 1
ATOM 3365 O O . PRO B 1 169 ? -18.844 15.469 1.42 1 98.81 169 PRO B O 1
ATOM 3368 N N . ASP B 1 170 ? -19.359 15.438 -0.763 1 98.69 170 ASP B N 1
ATOM 3369 C CA . ASP B 1 170 ? -20.406 14.445 -0.602 1 98.69 170 ASP B CA 1
ATOM 3370 C C . ASP B 1 170 ? -19.828 13.094 -0.183 1 98.69 170 ASP B C 1
ATOM 3372 O O . ASP B 1 170 ? -20.375 12.43 0.707 1 98.69 170 ASP B O 1
ATOM 3376 N N . ARG B 1 171 ? -18.812 12.656 -0.787 1 98.62 171 ARG B N 1
ATOM 3377 C CA . ARG B 1 171 ? -18.188 11.391 -0.442 1 98.62 171 ARG B CA 1
ATOM 3378 C C . ARG B 1 171 ? -17.609 11.43 0.965 1 98.62 171 ARG B C 1
ATOM 3380 O O . ARG B 1 171 ? -17.719 10.461 1.72 1 98.62 171 ARG B O 1
ATOM 3387 N N . LEU B 1 172 ? -16.984 12.555 1.261 1 98.81 172 LEU B N 1
ATOM 3388 C CA . LEU B 1 172 ? -16.406 12.727 2.594 1 98.81 172 LEU B CA 1
ATOM 3389 C C . LEU B 1 172 ? -17.5 12.68 3.66 1 98.81 172 LEU B C 1
ATOM 3391 O O . LEU B 1 172 ? -17.344 11.992 4.676 1 98.81 172 LEU B O 1
ATOM 3395 N N . ALA B 1 173 ? -18.609 13.359 3.4 1 98.62 173 ALA B N 1
ATOM 3396 C CA . ALA B 1 173 ? -19.719 13.359 4.34 1 98.62 173 ALA B CA 1
ATOM 3397 C C . ALA B 1 173 ? -20.266 11.953 4.543 1 98.62 173 ALA B C 1
ATOM 3399 O O . ALA B 1 173 ? -20.516 11.531 5.676 1 98.62 173 ALA B O 1
ATOM 3400 N N . ALA B 1 174 ? -20.484 11.242 3.449 1 98.56 174 ALA B N 1
ATOM 3401 C CA . ALA B 1 174 ? -21 9.875 3.52 1 98.56 174 ALA B CA 1
ATOM 3402 C C . ALA B 1 174 ? -20.062 8.969 4.301 1 98.56 174 ALA B C 1
ATOM 3404 O O . ALA B 1 174 ? -20.5 8.133 5.094 1 98.56 174 ALA B O 1
ATOM 3405 N N . PHE B 1 175 ? -18.797 9.125 4.066 1 98.75 175 PHE B N 1
ATOM 3406 C CA . PHE B 1 175 ? -17.781 8.32 4.754 1 98.75 175 PHE B CA 1
ATOM 3407 C C . PHE B 1 175 ? -17.797 8.617 6.25 1 98.75 175 PHE B C 1
ATOM 3409 O O . PHE B 1 175 ? -17.734 7.691 7.066 1 98.75 175 PHE B O 1
ATOM 3416 N N . LEU B 1 176 ? -17.859 9.883 6.641 1 98.62 176 LEU B N 1
ATOM 3417 C CA . LEU B 1 176 ? -17.938 10.297 8.039 1 98.62 176 LEU B CA 1
ATOM 3418 C C . LEU B 1 176 ? -19.156 9.672 8.719 1 98.62 176 LEU B C 1
ATOM 3420 O O . LEU B 1 176 ? -19.062 9.18 9.844 1 98.62 176 LEU B O 1
ATOM 3424 N N . ASP B 1 177 ? -20.266 9.703 8.016 1 98.19 177 ASP B N 1
ATOM 3425 C CA . ASP B 1 177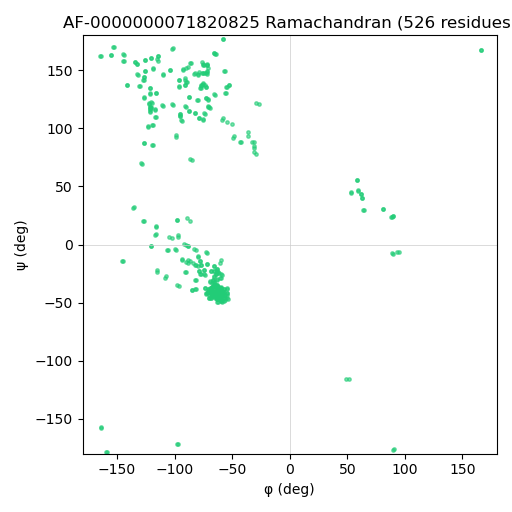 ? -21.484 9.125 8.555 1 98.19 177 ASP B CA 1
ATOM 3426 C C . ASP B 1 177 ? -21.312 7.633 8.836 1 98.19 177 ASP B C 1
ATOM 3428 O O . ASP B 1 177 ? -21.766 7.137 9.875 1 98.19 177 ASP B O 1
ATOM 3432 N N . ASP B 1 178 ? -20.688 6.949 7.953 1 98.5 178 ASP B N 1
ATOM 3433 C CA . ASP B 1 178 ? -20.484 5.512 8.109 1 98.5 178 ASP B CA 1
ATOM 3434 C C . ASP B 1 178 ? -19.516 5.211 9.25 1 98.5 178 ASP B C 1
ATOM 3436 O O . ASP B 1 178 ? -19.688 4.215 9.961 1 98.5 178 ASP B O 1
ATOM 3440 N N . VAL B 1 179 ? -18.453 6.012 9.367 1 98.5 179 VAL B N 1
ATOM 3441 C CA . VAL B 1 179 ? -17.531 5.824 10.484 1 98.5 179 VAL B CA 1
ATOM 3442 C C . VAL B 1 179 ? -18.281 5.988 11.805 1 98.5 179 VAL B C 1
ATOM 3444 O O . VAL B 1 179 ? -18.109 5.188 12.727 1 98.5 179 VAL B O 1
ATOM 3447 N N . GLY B 1 180 ? -19.062 7.047 11.945 1 97.25 180 GLY B N 1
ATOM 3448 C CA . GLY B 1 180 ? -20.047 7.16 13.016 1 97.25 180 GLY B CA 1
ATOM 3449 C C . GLY B 1 180 ? -19.438 7.605 14.328 1 97.25 180 GLY B C 1
ATOM 3450 O O . GLY B 1 180 ? -19.875 7.176 15.398 1 97.25 180 GLY B O 1
ATOM 3451 N N . VAL B 1 181 ? -18.375 8.398 14.289 1 95.44 181 VAL B N 1
ATOM 3452 C CA . VAL B 1 181 ? -17.766 8.992 15.477 1 95.44 181 VAL B CA 1
ATOM 3453 C C . VAL B 1 181 ? -18.016 10.5 15.492 1 95.44 181 VAL B C 1
ATOM 3455 O O . VAL B 1 181 ? -18.031 11.141 14.445 1 95.44 181 VAL B O 1
ATOM 3458 N N . GLY B 1 182 ? -18.188 11.062 16.641 1 92.56 182 GLY B N 1
ATOM 3459 C CA . GLY B 1 182 ? -18.5 12.477 16.797 1 92.56 182 GLY B CA 1
ATOM 3460 C C . GLY B 1 182 ? -17.375 13.375 16.312 1 92.56 182 GLY B C 1
ATOM 3461 O O . GLY B 1 182 ? -16.219 12.938 16.188 1 92.56 182 GLY B O 1
ATOM 3462 N N . ASP B 1 183 ? -17.656 14.625 16.109 1 92.88 183 ASP B N 1
ATOM 3463 C CA . ASP B 1 183 ? -16.75 15.547 15.43 1 92.88 183 ASP B CA 1
ATOM 3464 C C . ASP B 1 183 ? -15.711 16.094 16.406 1 92.88 183 ASP B C 1
ATOM 3466 O O . ASP B 1 183 ? -14.805 16.844 16 1 92.88 183 ASP B O 1
ATOM 3470 N N . GLU B 1 184 ? -15.797 15.758 17.656 1 94.56 184 GLU B N 1
ATOM 3471 C CA . GLU B 1 184 ? -14.789 16.219 18.594 1 94.56 184 GLU B CA 1
ATOM 3472 C C . GLU B 1 184 ? -13.453 15.523 18.359 1 94.56 184 GLU B C 1
ATOM 3474 O O . GLU B 1 184 ? -12.391 16.156 18.469 1 94.56 184 GLU B O 1
ATOM 3479 N N . PHE B 1 185 ? -13.539 14.242 18.031 1 95.31 185 PHE B N 1
ATOM 3480 C CA . PHE B 1 185 ? -12.297 13.5 17.922 1 95.31 185 PHE B CA 1
ATOM 3481 C C . PHE B 1 185 ? -12.141 12.922 16.516 1 95.31 185 PHE B C 1
ATOM 3483 O O . PHE B 1 185 ? -11.164 12.227 16.234 1 95.31 185 PHE B O 1
ATOM 3490 N N . LEU B 1 186 ? -13.094 13.141 15.672 1 98.12 186 LEU B N 1
ATOM 3491 C CA . LEU B 1 186 ? -12.992 12.914 14.234 1 98.12 186 LEU B CA 1
ATOM 3492 C C . LEU B 1 186 ? -13.195 14.211 13.461 1 98.12 186 LEU B C 1
ATOM 3494 O O . LEU B 1 186 ? -14.312 14.531 13.055 1 98.12 186 LEU B O 1
ATOM 3498 N N . LYS B 1 187 ? -12.102 14.898 13.328 1 98.62 187 LYS B N 1
ATOM 3499 C CA . LYS B 1 187 ? -12.055 16.172 12.633 1 98.62 187 LYS B CA 1
ATOM 3500 C C . LYS B 1 187 ? -11.57 16 11.195 1 98.62 187 LYS B C 1
ATOM 3502 O O . LYS B 1 187 ? -11.547 14.891 10.672 1 98.62 187 LYS B O 1
ATOM 3507 N N . LEU B 1 188 ? -11.32 17.172 10.516 1 98.88 188 LEU B N 1
ATOM 3508 C CA . LEU B 1 188 ? -10.984 17.094 9.102 1 98.88 188 LEU B CA 1
ATOM 3509 C C . LEU B 1 188 ? -9.68 17.828 8.812 1 98.88 188 LEU B C 1
ATOM 3511 O O . LEU B 1 188 ? -9.359 18.812 9.477 1 98.88 188 LEU B O 1
ATOM 3515 N N . THR B 1 189 ? -8.938 17.297 7.914 1 98.94 189 THR B N 1
ATOM 3516 C CA . THR B 1 189 ? -7.902 18.047 7.199 1 98.94 189 THR B CA 1
ATOM 3517 C C . THR B 1 189 ? -8.383 18.422 5.801 1 98.94 189 THR B C 1
ATOM 3519 O O . THR B 1 189 ? -8.758 17.562 5.012 1 98.94 189 THR B O 1
ATOM 3522 N N . LEU B 1 190 ? -8.414 19.703 5.551 1 98.94 190 LEU B N 1
ATOM 3523 C CA . LEU B 1 190 ? -8.711 20.156 4.195 1 98.94 190 LEU B CA 1
ATOM 3524 C C . LEU B 1 190 ? -7.426 20.422 3.42 1 98.94 190 LEU B C 1
ATOM 3526 O O . LEU B 1 190 ? -6.664 21.328 3.771 1 98.94 190 LEU B O 1
ATOM 3530 N N . ASP B 1 191 ? -7.18 19.641 2.447 1 98.94 191 ASP B N 1
ATOM 3531 C CA . ASP B 1 191 ? -6.07 19.844 1.518 1 98.94 191 ASP B CA 1
ATOM 3532 C C . ASP B 1 191 ? -6.535 20.594 0.265 1 98.94 191 ASP B C 1
ATOM 3534 O O . ASP B 1 191 ? -7.207 20.016 -0.591 1 98.94 191 ASP B O 1
ATOM 3538 N N . VAL B 1 192 ? -6.117 21.812 0.083 1 98.69 192 VAL B N 1
ATOM 3539 C CA . VAL B 1 192 ? -6.645 22.672 -0.979 1 98.69 192 VAL B CA 1
ATOM 3540 C C . VAL B 1 192 ? -6.105 22.203 -2.33 1 98.69 192 VAL B C 1
ATOM 3542 O O . VAL B 1 192 ? -6.797 22.297 -3.348 1 98.69 192 VAL B O 1
ATOM 3545 N N . GLY B 1 193 ? -4.855 21.766 -2.375 1 98.44 193 GLY B N 1
ATOM 3546 C CA . GLY B 1 193 ? -4.316 21.234 -3.611 1 98.44 193 GLY B CA 1
ATOM 3547 C C . GLY B 1 193 ? -5.043 19.984 -4.078 1 98.44 193 GLY B C 1
ATOM 3548 O O . GLY B 1 193 ? -5.266 19.797 -5.277 1 98.44 193 GLY B O 1
ATOM 3549 N N . HIS B 1 194 ? -5.379 19.078 -3.131 1 98.69 194 HIS B N 1
ATOM 3550 C CA . HIS B 1 194 ? -6.156 17.891 -3.469 1 98.69 194 HIS B CA 1
ATOM 3551 C C . HIS B 1 194 ? -7.516 18.281 -4.047 1 98.69 194 HIS B C 1
ATOM 3553 O O . HIS B 1 194 ? -7.977 17.672 -5.016 1 98.69 194 HIS B O 1
ATOM 3559 N N . ALA B 1 195 ? -8.156 19.219 -3.396 1 98.56 195 ALA B N 1
ATOM 3560 C CA . ALA B 1 195 ? -9.445 19.688 -3.91 1 98.56 195 ALA B CA 1
ATOM 3561 C C . ALA B 1 195 ? -9.312 20.172 -5.352 1 98.56 195 ALA B C 1
ATOM 3563 O O . ALA B 1 195 ? -10.086 19.75 -6.223 1 98.56 195 ALA B O 1
ATOM 3564 N N . LYS B 1 196 ? -8.32 20.984 -5.621 1 98.25 196 LYS B N 1
ATOM 3565 C CA . LYS B 1 196 ? -8.086 21.547 -6.953 1 98.25 196 LYS B CA 1
ATOM 3566 C C . LYS B 1 196 ? -7.809 20.438 -7.965 1 98.25 196 LYS B C 1
ATOM 3568 O O . LYS B 1 196 ? -8.406 20.406 -9.039 1 98.25 196 LYS B O 1
ATOM 3573 N N . ALA B 1 197 ? -6.996 19.516 -7.609 1 97.44 197 ALA B N 1
ATOM 3574 C CA . ALA B 1 197 ? -6.637 18.422 -8.5 1 97.44 197 ALA B CA 1
ATOM 3575 C C . ALA B 1 197 ? -7.844 17.531 -8.781 1 97.44 197 ALA B C 1
ATOM 3577 O O . ALA B 1 197 ? -7.891 16.844 -9.805 1 97.44 197 ALA B O 1
ATOM 3578 N N . THR B 1 198 ? -8.773 17.484 -7.859 1 97.56 198 THR B N 1
ATOM 3579 C CA . THR B 1 198 ? -10 16.703 -8.008 1 97.56 198 THR B CA 1
ATOM 3580 C C . THR B 1 198 ? -11.023 17.469 -8.836 1 97.56 198 THR B C 1
ATOM 3582 O O . THR B 1 198 ? -11.992 16.891 -9.328 1 97.56 198 THR B O 1
ATOM 3585 N N . GLY B 1 199 ? -10.883 18.734 -8.992 1 97.38 199 GLY B N 1
ATOM 3586 C CA . GLY B 1 199 ? -11.836 19.578 -9.695 1 97.38 199 GLY B CA 1
ATOM 3587 C C . GLY B 1 199 ? -12.938 20.125 -8.805 1 97.38 199 GLY B C 1
ATOM 3588 O O . GLY B 1 199 ? -14.055 20.359 -9.266 1 97.38 199 GLY B O 1
ATOM 3589 N N . VAL B 1 200 ? -12.656 20.188 -7.539 1 98 200 VAL B N 1
ATOM 3590 C CA . VAL B 1 200 ? -13.602 20.719 -6.562 1 98 200 VAL B CA 1
ATOM 3591 C C . VAL B 1 200 ? -13.039 21.969 -5.914 1 98 200 VAL B C 1
ATOM 3593 O O . VAL B 1 200 ? -11.891 21.984 -5.469 1 98 200 VAL B O 1
ATOM 3596 N N . ASP B 1 201 ? -13.82 23.016 -5.867 1 98.12 201 ASP B N 1
ATOM 3597 C CA . ASP B 1 201 ? -13.406 24.203 -5.125 1 98.12 201 ASP B CA 1
ATOM 3598 C C . ASP B 1 201 ? -13.305 23.906 -3.631 1 98.12 201 ASP B C 1
ATOM 3600 O O . ASP B 1 201 ? -14.242 23.375 -3.033 1 98.12 201 ASP B O 1
ATOM 3604 N N . TYR B 1 202 ? -12.141 24.281 -3.082 1 98.56 202 TYR B N 1
ATOM 3605 C CA . TYR B 1 202 ? -11.953 23.984 -1.666 1 98.56 202 TYR B CA 1
ATOM 3606 C C . TYR B 1 202 ? -13.039 24.656 -0.826 1 98.56 202 TYR B C 1
ATOM 3608 O O . TYR B 1 202 ? -13.359 24.188 0.271 1 98.56 202 TYR B O 1
ATOM 3616 N N . GLU B 1 203 ? -13.625 25.734 -1.26 1 98.75 203 GLU B N 1
ATOM 3617 C CA . GLU B 1 203 ? -14.672 26.469 -0.54 1 98.75 203 GLU B CA 1
ATOM 3618 C C . GLU B 1 203 ? -15.891 25.578 -0.292 1 98.75 203 GLU B C 1
ATOM 3620 O O . GLU B 1 203 ? -16.609 25.766 0.686 1 98.75 203 GLU B O 1
ATOM 3625 N N . ARG B 1 204 ? -16.109 24.625 -1.168 1 98.81 204 ARG B N 1
ATOM 3626 C CA . ARG B 1 204 ? -17.219 23.719 -0.988 1 98.81 204 ARG B CA 1
ATOM 3627 C C . ARG B 1 204 ? -17.031 22.844 0.253 1 98.81 204 ARG B C 1
ATOM 3629 O O . ARG B 1 204 ? -18.016 22.484 0.914 1 98.81 204 ARG B O 1
ATOM 3636 N N . PHE B 1 205 ? -15.82 22.484 0.508 1 98.88 205 PHE B N 1
ATOM 3637 C CA . PHE B 1 205 ? -15.523 21.766 1.745 1 98.88 205 PHE B CA 1
ATOM 3638 C C . PHE B 1 205 ? -15.727 22.672 2.953 1 98.88 205 PHE B C 1
ATOM 3640 O O . PHE B 1 205 ? -16.266 22.234 3.975 1 98.88 205 PHE B O 1
ATOM 3647 N N . VAL B 1 206 ? -15.328 23.906 2.875 1 98.81 206 VAL B N 1
ATOM 3648 C CA . VAL B 1 206 ? -15.453 24.875 3.959 1 98.81 206 VAL B CA 1
ATOM 3649 C C . VAL B 1 206 ? -16.938 25.109 4.277 1 98.81 206 VAL B C 1
ATOM 3651 O O . VAL B 1 206 ? -17.328 25.109 5.445 1 98.81 206 VAL B O 1
ATOM 3654 N N . GLU B 1 207 ? -17.672 25.297 3.25 1 98.56 207 GLU B N 1
ATOM 3655 C CA . GLU B 1 207 ? -19.094 25.531 3.418 1 98.56 207 GLU B CA 1
ATOM 3656 C C . GLU B 1 207 ? -19.766 24.344 4.109 1 98.56 207 GLU B C 1
ATOM 3658 O O . GLU B 1 207 ? -20.625 24.516 4.969 1 98.56 207 GLU B O 1
ATOM 3663 N N . ARG B 1 208 ? -19.344 23.188 3.783 1 98.38 208 ARG B N 1
ATOM 3664 C CA . ARG B 1 208 ? -20.016 21.969 4.246 1 98.38 208 ARG B CA 1
ATOM 3665 C C . ARG B 1 208 ? -19.578 21.609 5.656 1 98.38 208 ARG B C 1
ATOM 3667 O O . ARG B 1 208 ? -20.375 21.109 6.457 1 98.38 208 ARG B O 1
ATOM 3674 N N . PHE B 1 209 ? -18.297 21.797 5.969 1 98.19 209 PHE B N 1
ATOM 3675 C CA . PHE B 1 209 ? -17.766 21.172 7.18 1 98.19 209 PHE B CA 1
ATOM 3676 C C . PHE B 1 209 ? -17.344 22.219 8.188 1 98.19 209 PHE B C 1
ATOM 3678 O O . PHE B 1 209 ? -17.219 21.938 9.383 1 98.19 209 PHE B O 1
ATOM 3685 N N . GLY B 1 210 ? -17.031 23.469 7.789 1 94.38 210 GLY B N 1
ATOM 3686 C CA . GLY B 1 210 ? -16.812 24.625 8.648 1 94.38 210 GLY B CA 1
ATOM 3687 C C . GLY B 1 210 ? -15.812 24.359 9.758 1 94.38 210 GLY B C 1
ATOM 3688 O O . GLY B 1 210 ? -14.695 23.891 9.5 1 94.38 210 GLY B O 1
ATOM 3689 N N . ASP B 1 211 ? -16.312 24.422 10.992 1 95.06 211 ASP B N 1
ATOM 3690 C CA . ASP B 1 211 ? -15.477 24.391 12.188 1 95.06 211 ASP B CA 1
ATOM 3691 C C . ASP B 1 211 ? -14.914 23 12.43 1 95.06 211 ASP B C 1
ATOM 3693 O O . ASP B 1 211 ? -14.031 22.812 13.273 1 95.06 211 ASP B O 1
ATOM 3697 N N . ARG B 1 212 ? -15.344 22.062 11.656 1 97.88 212 ARG B N 1
ATOM 3698 C CA . ARG B 1 212 ? -14.812 20.719 11.812 1 97.88 212 ARG B CA 1
ATOM 3699 C C . ARG B 1 212 ? -13.422 20.609 11.195 1 97.88 212 ARG B C 1
ATOM 3701 O O . ARG B 1 212 ? -12.695 19.641 11.461 1 97.88 212 ARG B O 1
ATOM 3708 N N . ILE B 1 213 ? -13.07 21.562 10.336 1 98.62 213 ILE B N 1
ATOM 3709 C CA . ILE B 1 213 ? -11.75 21.562 9.711 1 98.62 213 ILE B CA 1
ATOM 3710 C C . ILE B 1 213 ? -10.703 22 10.727 1 98.62 213 ILE B C 1
ATOM 3712 O O . ILE B 1 213 ? -10.703 23.156 11.164 1 98.62 213 ILE B O 1
ATOM 3716 N N . GLN B 1 214 ? -9.859 21.094 11.07 1 98.56 214 GLN B N 1
ATOM 3717 C CA . GLN B 1 214 ? -8.852 21.297 12.102 1 98.56 214 GLN B CA 1
ATOM 3718 C C . GLN B 1 214 ? -7.504 21.672 11.484 1 98.56 214 GLN B C 1
ATOM 3720 O O . GLN B 1 214 ? -6.734 22.422 12.078 1 98.56 214 GLN B O 1
ATOM 3725 N N . VAL B 1 215 ? -7.223 21.125 10.375 1 98.81 215 VAL B N 1
ATOM 3726 C CA . VAL B 1 215 ? -5.953 21.344 9.688 1 98.81 215 VAL B CA 1
ATOM 3727 C C . VAL B 1 215 ? -6.207 21.703 8.234 1 98.81 215 VAL B C 1
ATOM 3729 O O . VAL B 1 215 ? -7.074 21.125 7.578 1 98.81 215 VAL B O 1
ATOM 3732 N N . ALA B 1 216 ? -5.5 22.703 7.727 1 98.88 216 ALA B N 1
ATOM 3733 C CA . ALA B 1 216 ? -5.484 23.031 6.301 1 98.88 216 ALA B CA 1
ATOM 3734 C C . ALA B 1 216 ? -4.125 22.703 5.684 1 98.88 216 ALA B C 1
ATOM 3736 O O . ALA B 1 216 ? -3.096 23.188 6.16 1 98.88 216 ALA B O 1
ATOM 3737 N N . HIS B 1 217 ? -4.117 21.828 4.723 1 98.94 217 HIS B N 1
ATOM 3738 C CA . HIS B 1 217 ? -2.936 21.625 3.889 1 98.94 217 HIS B CA 1
ATOM 3739 C C . HIS B 1 217 ? -2.928 22.578 2.703 1 98.94 217 HIS B C 1
ATOM 3741 O O . HIS B 1 217 ? -3.881 22.609 1.92 1 98.94 217 HIS B O 1
ATOM 3747 N N . LEU B 1 218 ? -1.827 23.297 2.564 1 98.75 218 LEU B N 1
ATOM 3748 C CA . LEU B 1 218 ? -1.771 24.422 1.631 1 98.75 218 LEU B CA 1
ATOM 3749 C C . LEU B 1 218 ? -0.666 24.203 0.6 1 98.75 218 LEU B C 1
ATOM 3751 O O . LEU B 1 218 ? 0.517 24.188 0.948 1 98.75 218 LEU B O 1
ATOM 3755 N N . HIS B 1 219 ? -0.996 24.047 -0.611 1 98.5 219 HIS B N 1
ATOM 3756 C CA . HIS B 1 219 ? -0.112 23.953 -1.769 1 98.5 219 HIS B CA 1
ATOM 3757 C C . HIS B 1 219 ? -0.885 24.156 -3.068 1 98.5 219 HIS B C 1
ATOM 3759 O O . HIS B 1 219 ? -2.117 24.141 -3.07 1 98.5 219 HIS B O 1
ATOM 3765 N N . ASP B 1 220 ? -0.182 24.453 -4.117 1 97.69 220 ASP B N 1
ATOM 3766 C CA . ASP B 1 220 ? -0.816 24.734 -5.398 1 97.69 220 ASP B CA 1
ATOM 3767 C C . ASP B 1 220 ? -0.466 23.672 -6.434 1 97.69 220 ASP B C 1
ATOM 3769 O O . ASP B 1 220 ? 0.375 22.797 -6.18 1 97.69 220 ASP B O 1
ATOM 3773 N N . ASN B 1 221 ? -1.23 23.609 -7.492 1 97.56 221 ASN B N 1
ATOM 3774 C CA . ASN B 1 221 ? -0.99 22.797 -8.68 1 97.56 221 ASN B CA 1
ATOM 3775 C C . ASN B 1 221 ? -1.763 23.328 -9.883 1 97.56 221 ASN B C 1
ATOM 3777 O O . ASN B 1 221 ? -2.449 24.344 -9.789 1 97.56 221 ASN B O 1
ATOM 3781 N N . ASP B 1 222 ? -1.665 22.656 -11.047 1 94.81 222 ASP B N 1
ATOM 3782 C CA . ASP B 1 222 ? -2.307 23.141 -12.258 1 94.81 222 ASP B CA 1
ATOM 3783 C C . ASP B 1 222 ? -3.652 22.469 -12.484 1 94.81 222 ASP B C 1
ATOM 3785 O O . ASP B 1 222 ? -4.25 22.594 -13.555 1 94.81 222 ASP B O 1
ATOM 3789 N N . GLY B 1 223 ? -4.09 21.688 -11.547 1 93.56 223 GLY B N 1
ATOM 3790 C CA . GLY B 1 223 ? -5.387 21.047 -11.641 1 93.56 223 GLY B CA 1
ATOM 3791 C C . GLY B 1 223 ? -5.309 19.641 -12.211 1 93.56 223 GLY B C 1
ATOM 3792 O O . GLY B 1 223 ? -6.297 18.906 -12.195 1 93.56 223 GLY B O 1
ATOM 3793 N N . THR B 1 224 ? -4.16 19.219 -12.656 1 89.19 224 THR B N 1
ATOM 3794 C CA . THR B 1 224 ? -4.051 17.922 -13.328 1 89.19 224 THR B CA 1
ATOM 3795 C C . THR B 1 224 ? -3.32 16.922 -12.438 1 89.19 224 THR B C 1
ATOM 3797 O O . THR B 1 224 ? -3.523 15.711 -12.562 1 89.19 224 THR B O 1
ATOM 3800 N N . GLU B 1 225 ? -2.443 17.375 -11.578 1 89.06 225 GLU B N 1
ATOM 3801 C CA . GLU B 1 225 ? -1.681 16.5 -10.703 1 89.06 225 GLU B CA 1
ATOM 3802 C C . GLU B 1 225 ? -1.458 17.125 -9.328 1 89.06 225 GLU B C 1
ATOM 3804 O O . GLU B 1 225 ? -1.661 18.328 -9.164 1 89.06 225 GLU B O 1
ATOM 3809 N N . ASP B 1 226 ? -1.099 16.328 -8.398 1 91 226 ASP B N 1
ATOM 3810 C CA . ASP B 1 226 ? -0.769 16.734 -7.035 1 91 226 ASP B CA 1
ATOM 3811 C C . ASP B 1 226 ? 0.691 17.172 -6.93 1 91 226 ASP B C 1
ATOM 3813 O O . ASP B 1 226 ? 1.486 16.531 -6.242 1 91 226 ASP B O 1
ATOM 3817 N N . ALA B 1 227 ? 1 18.359 -7.477 1 92.56 227 ALA B N 1
ATOM 3818 C CA . ALA B 1 227 ? 2.385 18.766 -7.723 1 92.56 227 ALA B CA 1
ATOM 3819 C C . ALA B 1 227 ? 2.992 19.422 -6.492 1 92.56 227 ALA B C 1
ATOM 3821 O O . ALA B 1 227 ? 4.207 19.625 -6.422 1 92.56 227 ALA B O 1
ATOM 3822 N N . HIS B 1 228 ? 2.17 19.797 -5.512 1 96.62 228 HIS B N 1
ATOM 3823 C CA . HIS B 1 228 ? 2.652 20.438 -4.297 1 96.62 228 HIS B CA 1
ATOM 3824 C C . HIS B 1 228 ? 3.504 21.656 -4.629 1 96.62 228 HIS B C 1
ATOM 3826 O O . HIS B 1 228 ? 4.566 21.859 -4.035 1 96.62 228 HIS B O 1
ATOM 3832 N N . GLU B 1 229 ? 3.045 22.516 -5.574 1 97.12 229 GLU B N 1
ATOM 3833 C CA . GLU B 1 229 ? 3.707 23.766 -5.926 1 97.12 229 GLU B CA 1
ATOM 3834 C C . GLU B 1 229 ? 3.484 24.828 -4.855 1 97.12 229 GLU B C 1
ATOM 3836 O O . GLU B 1 229 ? 2.502 24.781 -4.113 1 97.12 229 GLU B O 1
ATOM 3841 N N . PRO B 1 230 ? 4.383 25.766 -4.77 1 97.88 230 PRO B N 1
ATOM 3842 C CA . PRO B 1 230 ? 4.223 26.844 -3.789 1 97.88 230 PRO B CA 1
ATOM 3843 C C . PRO B 1 230 ? 2.908 27.609 -3.959 1 97.88 230 PRO B C 1
ATOM 3845 O O . PRO B 1 230 ? 2.42 27.75 -5.082 1 97.88 230 PRO B O 1
ATOM 3848 N N . LEU B 1 231 ? 2.408 28.094 -2.836 1 98 231 LEU B N 1
ATOM 3849 C CA . LEU B 1 231 ? 1.169 28.859 -2.779 1 98 231 LEU B CA 1
ATOM 3850 C C . LEU B 1 231 ? 1.387 30.188 -2.074 1 98 231 LEU B C 1
ATOM 3852 O O . LEU B 1 231 ? 1.049 30.344 -0.898 1 98 231 LEU B O 1
ATOM 3856 N N . PRO B 1 232 ? 1.794 31.219 -2.803 1 96.81 232 PRO B N 1
ATOM 3857 C CA . PRO B 1 232 ? 2.088 32.5 -2.176 1 96.81 232 PRO B CA 1
ATOM 3858 C C . PRO B 1 232 ? 0.86 33.125 -1.523 1 96.81 232 PRO B C 1
ATOM 3860 O O . PRO B 1 232 ? 0.994 33.938 -0.589 1 96.81 232 PRO B O 1
ATOM 3863 N N . SER B 1 233 ? -0.335 32.781 -1.961 1 96.5 233 SER B N 1
ATOM 3864 C CA . SER B 1 233 ? -1.566 33.312 -1.413 1 96.5 233 SER B CA 1
ATOM 3865 C C . SER B 1 233 ? -2.053 32.531 -0.213 1 96.5 233 SER B C 1
ATOM 3867 O O . SER B 1 233 ? -3.24 32.562 0.118 1 96.5 233 SER B O 1
ATOM 3869 N N . PHE B 1 234 ? -1.17 31.734 0.507 1 97.56 234 PHE B N 1
ATOM 3870 C CA . PHE B 1 234 ? -1.575 30.766 1.516 1 97.56 234 PHE B CA 1
ATOM 3871 C C . PHE B 1 234 ? -2.266 31.453 2.686 1 97.56 234 PHE B C 1
ATOM 3873 O O . PHE B 1 234 ? -3.184 30.891 3.289 1 97.56 234 PHE B O 1
ATOM 3880 N N . ARG B 1 235 ? -1.959 32.719 3.045 1 96.56 235 ARG B N 1
ATOM 3881 C CA . ARG B 1 235 ? -2.59 33.375 4.176 1 96.56 235 ARG B CA 1
ATOM 3882 C C . ARG B 1 235 ? -4.043 33.719 3.863 1 96.56 235 ARG B C 1
ATOM 3884 O O . ARG B 1 235 ? -4.914 33.594 4.723 1 96.56 235 ARG B O 1
ATOM 3891 N N . SER B 1 236 ? -4.223 34.188 2.639 1 96.69 236 SER B N 1
ATOM 3892 C CA . SER B 1 236 ? -5.59 34.5 2.225 1 96.69 236 SER B CA 1
ATOM 3893 C C . SER B 1 236 ? -6.445 33.25 2.184 1 96.69 236 SER B C 1
ATOM 3895 O O . SER B 1 236 ? -7.594 33.25 2.631 1 96.69 236 SER B O 1
ATOM 3897 N N . VAL B 1 237 ? -5.898 32.156 1.631 1 98.06 237 VAL B N 1
ATOM 3898 C CA . VAL B 1 237 ? -6.602 30.891 1.562 1 98.06 237 VAL B CA 1
ATOM 3899 C C . VAL B 1 237 ? -6.902 30.391 2.973 1 98.06 237 VAL B C 1
ATOM 3901 O O . VAL B 1 237 ? -8.016 29.938 3.254 1 98.06 237 VAL B O 1
ATOM 3904 N N . ALA B 1 238 ? -5.945 30.5 3.85 1 97.94 238 ALA B N 1
ATOM 3905 C CA . ALA B 1 238 ? -6.113 30.062 5.234 1 97.94 238 ALA B CA 1
ATOM 3906 C C . ALA B 1 238 ? -7.215 30.859 5.926 1 97.94 238 ALA B C 1
ATOM 3908 O O . ALA B 1 238 ? -7.965 30.328 6.742 1 97.94 238 ALA B O 1
ATOM 3909 N N . ALA B 1 239 ? -7.246 32.125 5.621 1 97.06 239 ALA B N 1
ATOM 3910 C CA . ALA B 1 239 ? -8.281 32.969 6.203 1 97.06 239 ALA B CA 1
ATOM 3911 C C . ALA B 1 239 ? -9.672 32.5 5.785 1 97.06 239 ALA B C 1
ATOM 3913 O O . ALA B 1 239 ? -10.609 32.531 6.586 1 97.06 239 ALA B O 1
ATOM 3914 N N . ASP B 1 240 ? -9.766 32.094 4.527 1 97.25 240 ASP B N 1
ATOM 3915 C CA . ASP B 1 240 ? -11.031 31.578 4.02 1 97.25 240 ASP B CA 1
ATOM 3916 C C . ASP B 1 240 ? -11.422 30.297 4.758 1 97.25 240 ASP B C 1
ATOM 3918 O O . ASP B 1 240 ? -12.609 30.062 5.012 1 97.25 240 ASP B O 1
ATOM 3922 N N . ILE B 1 241 ? -10.461 29.5 5.113 1 98.25 241 ILE B N 1
ATOM 3923 C CA . ILE B 1 241 ? -10.719 28.188 5.688 1 98.25 241 ILE B CA 1
ATOM 3924 C C . ILE B 1 241 ? -10.938 28.312 7.191 1 98.25 241 ILE B C 1
ATOM 3926 O O . ILE B 1 241 ? -11.781 27.625 7.766 1 98.25 241 ILE B O 1
ATOM 3930 N N . ASP B 1 242 ? -10.133 29.188 7.789 1 97.69 242 ASP B N 1
ATOM 3931 C CA . ASP B 1 242 ? -10.203 29.5 9.211 1 97.69 242 ASP B CA 1
ATOM 3932 C C . ASP B 1 242 ? -9.898 28.266 10.055 1 97.69 242 ASP B C 1
ATOM 3934 O O . ASP B 1 242 ? -10.586 27.984 11.039 1 97.69 242 ASP B O 1
ATOM 3938 N N . ALA B 1 243 ? -8.914 27.438 9.641 1 98.31 243 ALA B N 1
ATOM 3939 C CA . ALA B 1 243 ? -8.461 26.297 10.43 1 98.31 243 ALA B CA 1
ATOM 3940 C C . ALA B 1 243 ? -7.453 26.719 11.492 1 98.31 243 ALA B C 1
ATOM 3942 O O . ALA B 1 243 ? -6.664 27.641 11.273 1 98.31 243 ALA B O 1
ATOM 3943 N N . PRO B 1 244 ? -7.473 26.047 12.633 1 98.12 244 PRO B N 1
ATOM 3944 C CA . PRO B 1 244 ? -6.484 26.328 13.672 1 98.12 244 PRO B CA 1
ATOM 3945 C C . PRO B 1 244 ? -5.047 26.094 13.203 1 98.12 244 PRO B C 1
ATOM 3947 O O . PRO B 1 244 ? -4.141 26.844 13.594 1 98.12 244 PRO B O 1
ATOM 3950 N N . TYR B 1 245 ? -4.809 25.109 12.43 1 98.56 245 TYR B N 1
ATOM 3951 C CA . TYR B 1 245 ? -3.471 24.781 11.961 1 98.56 245 TYR B CA 1
ATOM 3952 C C . TYR B 1 245 ? -3.4 24.844 10.438 1 98.56 245 TYR B C 1
ATOM 3954 O O . TYR B 1 245 ? -4.156 24.156 9.75 1 98.56 245 TYR B O 1
ATOM 3962 N N . ASN B 1 246 ? -2.531 25.656 9.906 1 98.75 246 ASN B N 1
ATOM 3963 C CA . ASN B 1 246 ? -2.336 25.875 8.477 1 98.75 246 ASN B CA 1
ATOM 3964 C C . ASN B 1 246 ? -0.935 25.453 8.031 1 98.75 246 ASN B C 1
ATOM 3966 O O . ASN B 1 246 ? 0.053 26.078 8.438 1 98.75 246 ASN B O 1
ATOM 3970 N N . VAL B 1 247 ? -0.855 24.438 7.164 1 98.88 247 VAL B N 1
ATOM 3971 C CA . VAL B 1 247 ? 0.412 23.75 6.934 1 98.88 247 VAL B CA 1
ATOM 3972 C C . VAL B 1 247 ? 0.79 23.844 5.457 1 98.88 247 VAL B C 1
ATOM 3974 O O . VAL B 1 247 ? 0.083 23.312 4.594 1 98.88 247 VAL B O 1
ATOM 3977 N N . LEU B 1 248 ? 1.889 24.484 5.145 1 98.75 248 LEU B N 1
ATOM 3978 C CA . LEU B 1 248 ? 2.479 24.438 3.811 1 98.75 248 LEU B CA 1
ATOM 3979 C C . LEU B 1 248 ? 3.09 23.062 3.539 1 98.75 248 LEU B C 1
ATOM 3981 O O . LEU B 1 248 ? 3.982 22.625 4.266 1 98.75 248 LEU B O 1
ATOM 3985 N N . GLU B 1 249 ? 2.602 22.375 2.545 1 98.5 249 GLU B N 1
ATOM 3986 C CA . GLU B 1 249 ? 3.189 21.109 2.131 1 98.5 249 GLU B CA 1
ATOM 3987 C C . GLU B 1 249 ? 4.105 21.297 0.923 1 98.5 249 GLU B C 1
ATOM 3989 O O . GLU B 1 249 ? 3.654 21.219 -0.222 1 98.5 249 GLU B O 1
ATOM 3994 N N . MET B 1 250 ? 5.34 21.469 1.263 1 97.19 250 MET B N 1
ATOM 3995 C CA . MET B 1 250 ? 6.336 21.797 0.248 1 97.19 250 MET B CA 1
ATOM 3996 C C . MET B 1 250 ? 7.371 20.688 0.111 1 97.19 250 MET B C 1
ATOM 3998 O O . MET B 1 250 ? 7.57 19.906 1.038 1 97.19 250 MET B O 1
ATOM 4002 N N . LYS B 1 251 ? 8.07 20.656 -1.024 1 94.12 251 LYS B N 1
ATOM 4003 C CA . LYS B 1 251 ? 9.023 19.594 -1.327 1 94.12 251 LYS B CA 1
ATOM 4004 C C . LYS B 1 251 ? 10.422 19.953 -0.836 1 94.12 251 LYS B C 1
ATOM 4006 O O . LYS B 1 251 ? 11.32 19.109 -0.81 1 94.12 251 LYS B O 1
ATOM 4011 N N . SER B 1 252 ? 10.578 21.297 -0.522 1 94.31 252 SER B N 1
ATOM 4012 C CA . SER B 1 252 ? 11.875 21.781 -0.067 1 94.31 252 SER B CA 1
ATOM 4013 C C . SER B 1 252 ? 11.727 23.047 0.772 1 94.31 252 SER B C 1
ATOM 4015 O O . SER B 1 252 ? 10.672 23.688 0.769 1 94.31 252 SER B O 1
ATOM 4017 N N . ARG B 1 253 ? 12.781 23.375 1.532 1 95.88 253 ARG B N 1
ATOM 4018 C CA . ARG B 1 253 ? 12.836 24.656 2.236 1 95.88 253 ARG B CA 1
ATOM 4019 C C . ARG B 1 253 ? 12.695 25.812 1.265 1 95.88 253 ARG B C 1
ATOM 4021 O O . ARG B 1 253 ? 12.039 26.812 1.578 1 95.88 253 ARG B O 1
ATOM 4028 N N . ALA B 1 254 ? 13.297 25.672 0.099 1 95.81 254 ALA B N 1
ATOM 4029 C CA . ALA B 1 254 ? 13.219 26.719 -0.911 1 95.81 254 ALA B CA 1
ATOM 4030 C C . ALA B 1 254 ? 11.773 26.984 -1.328 1 95.81 254 ALA B C 1
ATOM 4032 O O . ALA B 1 254 ? 11.391 28.125 -1.585 1 95.81 254 ALA B O 1
ATOM 4033 N N . ASP B 1 255 ? 11.016 25.938 -1.397 1 96.75 255 ASP B N 1
ATOM 4034 C CA . ASP B 1 255 ? 9.602 26.078 -1.747 1 96.75 255 ASP B CA 1
ATOM 4035 C C . ASP B 1 255 ? 8.836 26.812 -0.654 1 96.75 255 ASP B C 1
ATOM 4037 O O . ASP B 1 255 ? 7.914 27.578 -0.944 1 96.75 255 ASP B O 1
ATOM 4041 N N . VAL B 1 256 ? 9.195 26.562 0.605 1 97.38 256 VAL B N 1
ATOM 4042 C CA . VAL B 1 256 ? 8.586 27.297 1.713 1 97.38 256 VAL B CA 1
ATOM 4043 C C . VAL B 1 256 ? 8.891 28.797 1.579 1 97.38 256 VAL B C 1
ATOM 4045 O O . VAL B 1 256 ? 8 29.625 1.724 1 97.38 256 VAL B O 1
ATOM 4048 N N . GLU B 1 257 ? 10.125 29.078 1.246 1 97.31 257 GLU B N 1
ATOM 4049 C CA . GLU B 1 257 ? 10.547 30.453 1.063 1 97.31 257 GLU B CA 1
ATOM 4050 C C . GLU B 1 257 ? 9.758 31.125 -0.064 1 97.31 257 GLU B C 1
ATOM 4052 O O . GLU B 1 257 ? 9.398 32.312 0.035 1 97.31 257 GLU B O 1
ATOM 4057 N N . ARG B 1 258 ? 9.508 30.391 -1.079 1 97.06 258 ARG B N 1
ATOM 4058 C CA . ARG B 1 258 ? 8.75 30.938 -2.207 1 97.06 258 ARG B CA 1
ATOM 4059 C C . ARG B 1 258 ? 7.32 31.266 -1.801 1 97.06 258 ARG B C 1
ATOM 4061 O O . ARG B 1 258 ? 6.719 32.188 -2.336 1 97.06 258 ARG B O 1
ATOM 4068 N N . CYS B 1 259 ? 6.762 30.5 -0.886 1 97.44 259 CYS B N 1
ATOM 4069 C CA . CYS B 1 259 ? 5.43 30.797 -0.373 1 97.44 259 CYS B CA 1
ATOM 4070 C C . CYS B 1 259 ? 5.43 32.094 0.418 1 97.44 259 CYS B C 1
ATOM 4072 O O . CYS B 1 259 ? 4.547 32.938 0.236 1 97.44 259 CYS B O 1
ATOM 4074 N N . VAL B 1 260 ? 6.434 32.281 1.263 1 96.06 260 VAL B N 1
ATOM 4075 C CA . VAL B 1 260 ? 6.414 33.406 2.219 1 96.06 260 VAL B CA 1
ATOM 4076 C C . VAL B 1 260 ? 6.887 34.688 1.539 1 96.06 260 VAL B C 1
ATOM 4078 O O . VAL B 1 260 ? 6.566 35.781 1.987 1 96.06 260 VAL B O 1
ATOM 4081 N N . SER B 1 261 ? 7.785 34.562 0.537 1 88.94 261 SER B N 1
ATOM 4082 C CA . SER B 1 261 ? 8.32 35.719 -0.148 1 88.94 261 SER B CA 1
ATOM 4083 C C . SER B 1 261 ? 7.289 36.344 -1.094 1 88.94 261 SER B C 1
ATOM 4085 O O . SER B 1 261 ? 7.422 37.5 -1.504 1 88.94 261 SER B O 1
ATOM 4087 N N . GLY B 1 262 ? 6.426 35.531 -1.509 1 72.19 262 GLY B N 1
ATOM 4088 C CA . GLY B 1 262 ? 5.469 36.031 -2.48 1 72.19 262 GLY B CA 1
ATOM 4089 C C . GLY B 1 262 ? 4.48 37 -1.89 1 72.19 262 GLY B C 1
ATOM 4090 O O . GLY B 1 262 ? 4.188 36.969 -0.694 1 72.19 262 GLY B O 1
ATOM 4091 N N . THR B 1 263 ? 4.363 38.219 -2.465 1 53.78 263 THR B N 1
ATOM 4092 C CA . THR B 1 263 ? 3.432 39.281 -2.082 1 53.78 263 THR B CA 1
ATOM 4093 C C . THR B 1 263 ? 1.99 38.781 -2.182 1 53.78 263 THR B C 1
ATOM 4095 O O . THR B 1 263 ? 1.646 38.031 -3.102 1 53.78 263 THR B O 1
ATOM 4098 N N . ASP B 1 264 ? 1.31 38.531 -0.916 1 48.09 264 ASP B N 1
ATOM 4099 C CA . ASP B 1 264 ? -0.133 38.312 -0.955 1 48.09 264 ASP B CA 1
ATOM 4100 C C . ASP B 1 264 ? -0.773 39.062 -2.123 1 48.09 264 ASP B C 1
ATOM 4102 O O . ASP B 1 264 ? -0.625 40.281 -2.244 1 48.09 264 ASP B O 1
ATOM 4106 N N . ALA B 1 265 ? -0.667 38.562 -3.33 1 39.56 265 ALA B N 1
ATOM 4107 C CA . ALA B 1 265 ? -1.427 39.375 -4.289 1 39.56 265 ALA B CA 1
ATOM 4108 C C . ALA B 1 265 ? -2.875 39.531 -3.838 1 39.56 265 ALA B C 1
ATOM 4110 O O . ALA B 1 265 ? -3.494 38.594 -3.35 1 39.56 265 ALA B O 1
#

InterPro domains:
  IPR013022 Xylose isomerase-like, TIM barrel domain [PF01261] (46-231)
  IPR036237 Xylose isomerase-like superfamily [SSF51658] (10-251)
  IPR050312 IolE/XylA/MocC-like [PTHR12110] (33-230)

Organism: Haloferax volcanii (strain ATCC 29605 / DSM 3757 / JCM 8879 / NBRC 14742 / NCIMB 2012 / VKM B-1768 / DS2) (NCBI:txid309800)

Sequence (530 aa):
MSEATPVQRPRFGASMDIRYADEVASFAGFLRRFDLNHVELRAGYLDVQPGERDAERLRAVAEEFDVSYTVHGPHLDVAPGNVNERLRNAAVAATKEAIELAAAIDAGGVIVHGGSVRTRYPDHVREHTREQAVRTLRECAEFAAEVGVPVCLENQRDKPGTRRHTATPDRLAAFLDDVGVGDEFLKLTLDVGHAKATGVDYERFVERFGDRIQVAHLHDNDGTEDAHEPLPSFRSVAADIDAPYNVLEMKSRADVERCVSGTDAMSEATPVQRPRFGASMDIRYADEVASFAGFLRRFDLNHVELRAGYLDVQPGERDAERLRAVAEEFDVSYTVHGPHLDVAPGNVNERLRNAAVAATKEAIELAAAIDAGGVIVHGGSVRTRYPDHVREHTREQAVRTLRECAEFAAEVGVPVCLENQRDKPGTRRHTATPDRLAAFLDDVGVGDEFLKLTLDVGHAKATGVDYERFVERFGDRIQVAHLHDNDGTEDAHEPLPSFRSVAADIDAPYNVLEMKSRADVERCVSGTDA

Secondary structure (DSSP, 8-state):
--------SSEEEEEE-TT----HHHHHHHHHTTT--EEEEEHHHHHH-GGGG-HHHHHHHHHHHT-EEEEE---TT--TT-SSHHHHHHHHHHHHHHHHHHHHTT-S-EEE---EEETTS-HHHHHHHHHHHHHHHHHHHHHHHHHT--EEEE-PPP-TTEEETTSSHHHHHHHHHHHT--TTTEEEEEEHHHHHHHT--HHHHHHHHGGGEEEEEE-B--SSS---B--TTHHHHHHHHT-SEEEE--SSHHHHHHHHHS---/--------SSEEEEEE-TT----HHHHHHHHHTTT--EEEEEHHHHHH-GGGG-HHHHHHHHHHHT-EEEEE---TT--TT-SSHHHHHHHHHHHHHHHHHHHHTT-S-EEE---EEETTS-HHHHHHHHHHHHHHHHHHHHHHHHHT--EEEE-PPP-TTEEETTSSHHHHHHHHHHH---TTTEEEEEEHHHHHHHT--HHHHHHHHGGGEEEEEE-B--SSS---B--TTHHHHHHHHT-SEEEE--SSHHHHHHHHHS---

Nearest PDB structures (foldseek):
  3wqo-assembly1_B  TM=8.396E-01  e=8.092E-16  Methanocaldococcus jannaschii DSM 2661
  8xj1-assembly1_A  TM=7.488E-01  e=3.352E-12  Kroppenstedtia eburnea
  5zfs-assembly1_B  TM=7.378E-01  e=8.140E-11  Arthrobacter globiformis
  3vyl-assembly1_B  TM=7.641E-01  e=1.861E-10  Mesorhizobium loti
  3kws-assembly1_B  TM=7.367E-01  e=1.307E-09  Parabacteroides distasonis ATCC 8503

Foldseek 3Di:
DPPPPPPPFAAEEAEDDLLDPDAPLVRLVLCVVLVHAEYEYEPSNCVVVVVNLDLVVLLVSCVVSVHAYEYAFDDVPAACLDLDPVRNVVSLVRLLVSLVSCLSNVHQEYEDEQHKAFPPDDPVSRVSSNLSSLVSVLSSLVSSVVSVHAYAYEQAADDPRIGGQRPDLVSVVVSCVSNPDDLRRYAHEYEQQRCLLNVHHSLRNCVRRPQSHAEYEDAHDPNNDSPLAADLLQVVVCVSNSHNYYYRHHPDSVRVVVNSVDDND/DPPPPPPPFAAEEAEDDLLDPDAPLVRLVLCVVLVHAEYEYEPSNCVVVVVNLDLVVLLVSCVVSVHAYEYAFDDVPAACLDLDPVRNVVSLVRLLVSLVSCLSNVHQEYEDEQHKAFPPDDPVSRVSSNLSSLVSVLSSLVSSVVSVHAYAYEQAADDPRIGGQRPDLVSVVVSCVSNPDDLRRYAHEYEQQRCLLNVHHSLRNCVRRPQSHAEYEDAHDPNNDSPLAADLLQVVVCVSNSHNYYYRYHPDSVRVVVNSVDDND

Radius of gyration: 25.18 Å; Cα contacts (8 Å, |Δi|>4): 1178; chains: 2; bounding box: 44×86×72 Å